Protein AF-A0A369S489-F1 (afdb_monomer)

Radius of gyration: 28.69 Å; Cα contacts (8 Å, |Δi|>4): 571; chains: 1; bounding box: 73×96×79 Å

Structure (mmCIF, N/CA/C/O backbone):
data_AF-A0A369S489-F1
#
_entry.id   AF-A0A369S489-F1
#
loop_
_atom_site.group_PDB
_atom_site.id
_atom_site.type_symbol
_atom_site.label_atom_id
_atom_site.label_alt_id
_atom_site.label_comp_id
_atom_site.label_asym_id
_atom_site.label_entity_id
_atom_site.label_seq_id
_atom_site.pdbx_PDB_ins_code
_atom_site.Cartn_x
_atom_site.Cartn_y
_atom_site.Cartn_z
_atom_site.occupancy
_atom_site.B_iso_or_equiv
_atom_site.auth_seq_id
_atom_site.auth_comp_id
_atom_site.auth_asym_id
_atom_site.auth_atom_id
_atom_site.pdbx_PDB_model_num
ATOM 1 N N . MET A 1 1 ? 42.059 73.794 15.194 1.00 45.44 1 MET A N 1
ATOM 2 C CA . MET A 1 1 ? 41.434 72.496 15.533 1.00 45.44 1 MET A CA 1
ATOM 3 C C . MET A 1 1 ? 39.936 72.707 15.718 1.00 45.44 1 MET A C 1
ATOM 5 O O . MET A 1 1 ? 39.516 73.113 16.791 1.00 45.44 1 MET A O 1
ATOM 9 N N . GLN A 1 2 ? 39.133 72.522 14.667 1.00 37.31 2 GLN A N 1
ATOM 10 C CA . GLN A 1 2 ? 37.669 72.539 14.769 1.00 37.31 2 GLN A CA 1
ATOM 11 C C . GLN A 1 2 ? 37.163 71.099 14.651 1.00 37.31 2 GLN A C 1
ATOM 13 O O . GLN A 1 2 ? 37.294 70.469 13.605 1.00 37.31 2 GLN A O 1
ATOM 18 N N . ASN A 1 3 ? 36.628 70.582 15.758 1.00 42.72 3 ASN A N 1
ATOM 19 C CA . ASN A 1 3 ? 35.986 69.274 15.855 1.00 42.72 3 ASN A CA 1
ATOM 20 C C . ASN A 1 3 ? 34.726 69.243 14.979 1.00 42.72 3 ASN A C 1
ATOM 22 O O . ASN A 1 3 ? 33.652 69.670 15.409 1.00 42.72 3 ASN A O 1
ATOM 26 N N . GLN A 1 4 ? 34.836 68.699 13.766 1.00 48.69 4 GLN A N 1
ATOM 27 C CA . GLN A 1 4 ? 33.671 68.245 13.014 1.00 48.69 4 GLN A CA 1
ATOM 28 C C . GLN A 1 4 ? 33.078 67.027 13.733 1.00 48.69 4 GLN A C 1
ATOM 30 O O . GLN A 1 4 ? 33.544 65.899 13.593 1.00 48.69 4 GLN A O 1
ATOM 35 N N . LYS A 1 5 ? 32.038 67.267 14.539 1.00 52.69 5 LYS A N 1
ATOM 36 C CA . LYS A 1 5 ? 31.155 66.214 15.046 1.00 52.69 5 LYS A CA 1
ATOM 37 C C . LYS A 1 5 ? 30.505 65.533 13.841 1.00 52.69 5 LYS A C 1
ATOM 39 O O . LYS A 1 5 ? 29.583 66.088 13.243 1.00 52.69 5 LYS A O 1
ATOM 44 N N . PHE A 1 6 ? 30.970 64.336 13.493 1.00 44.59 6 PHE A N 1
ATOM 45 C CA . PHE A 1 6 ? 30.238 63.447 12.599 1.00 44.59 6 PHE A CA 1
ATOM 46 C C . PHE A 1 6 ? 28.855 63.202 13.213 1.00 44.59 6 PHE A C 1
ATOM 48 O O . PHE A 1 6 ? 28.728 62.529 14.235 1.00 44.59 6 PHE A O 1
ATOM 55 N N . LYS A 1 7 ? 27.807 63.789 12.619 1.00 54.69 7 LYS A N 1
ATOM 56 C CA . LYS A 1 7 ? 26.423 63.410 12.918 1.00 54.69 7 LYS A CA 1
ATOM 57 C C . LYS A 1 7 ? 26.297 61.930 12.565 1.00 54.69 7 LYS A C 1
ATOM 59 O O . LYS A 1 7 ? 26.409 61.575 11.392 1.00 54.69 7 LYS A O 1
ATOM 64 N N . ALA A 1 8 ? 26.115 61.080 13.575 1.00 51.88 8 ALA A N 1
ATOM 65 C CA . ALA A 1 8 ? 25.824 59.670 13.371 1.00 51.88 8 ALA A CA 1
ATOM 66 C C . ALA A 1 8 ? 24.645 59.569 12.396 1.00 51.88 8 ALA A C 1
ATOM 68 O O . ALA A 1 8 ? 23.589 60.163 12.634 1.00 51.88 8 ALA A O 1
ATOM 69 N N . ARG A 1 9 ? 24.843 58.884 11.261 1.00 48.62 9 ARG A N 1
ATOM 70 C CA . ARG A 1 9 ? 23.732 58.577 10.355 1.00 48.62 9 ARG A CA 1
ATOM 71 C C . ARG A 1 9 ? 22.667 57.848 11.181 1.00 48.62 9 ARG A C 1
ATOM 73 O O . ARG A 1 9 ? 23.049 56.988 11.978 1.00 48.62 9 ARG A O 1
ATOM 80 N N . PRO A 1 10 ? 21.373 58.182 11.029 1.00 56.44 10 PRO A N 1
ATOM 81 C CA . PRO A 1 10 ? 20.323 57.453 11.720 1.00 56.44 10 PRO A CA 1
ATOM 82 C C . PRO A 1 10 ? 20.505 55.975 11.391 1.00 56.44 10 PRO A C 1
ATOM 84 O O . PRO A 1 10 ? 20.596 55.609 10.217 1.00 56.44 10 PRO A O 1
ATOM 87 N N . VAL A 1 11 ? 20.648 55.149 12.428 1.00 52.69 11 VAL A N 1
ATOM 88 C CA . VAL A 1 11 ? 20.660 53.697 12.276 1.00 52.69 11 VAL A CA 1
ATOM 89 C C . VAL A 1 11 ? 19.333 53.366 11.614 1.00 52.69 11 VAL A C 1
ATOM 91 O O . VAL A 1 11 ? 18.282 53.495 12.240 1.00 52.69 11 VAL A O 1
ATOM 94 N N . LEU A 1 12 ? 19.375 53.040 10.321 1.00 47.59 12 LEU A N 1
ATOM 95 C CA . LEU A 1 12 ? 18.223 52.518 9.606 1.00 47.59 12 LEU A CA 1
ATOM 96 C C . LEU A 1 12 ? 17.772 51.309 10.418 1.00 47.59 12 LEU A C 1
ATOM 98 O O . LEU A 1 12 ? 18.496 50.315 10.486 1.00 47.59 12 LEU A O 1
ATOM 102 N N . GLN A 1 13 ? 16.632 51.426 11.103 1.00 54.09 13 GLN A N 1
ATOM 103 C CA . GLN A 1 13 ? 16.000 50.281 11.737 1.00 54.09 13 GLN A CA 1
ATOM 104 C C . GLN A 1 13 ? 15.732 49.296 10.609 1.00 54.09 13 GLN A C 1
ATOM 106 O O . GLN A 1 13 ? 14.816 49.503 9.811 1.00 54.09 13 GLN A O 1
ATOM 111 N N . MET A 1 14 ? 16.581 48.273 10.487 1.00 45.75 14 MET A N 1
ATOM 112 C CA . MET A 1 14 ? 16.321 47.219 9.526 1.00 45.75 14 MET A CA 1
ATOM 113 C C . MET A 1 14 ? 14.950 46.648 9.880 1.00 45.75 14 MET A C 1
ATOM 115 O O . MET A 1 14 ? 14.716 46.334 11.055 1.00 45.75 14 MET A O 1
ATOM 119 N N . PRO A 1 15 ? 14.017 46.572 8.918 1.00 61.00 15 PRO A N 1
ATOM 120 C CA . PRO A 1 15 ? 12.740 45.945 9.182 1.00 61.00 15 PRO A CA 1
ATOM 121 C C . PRO A 1 15 ? 13.027 44.545 9.724 1.00 61.00 15 PRO A C 1
ATOM 123 O O . PRO A 1 15 ? 13.820 43.801 9.148 1.00 61.00 15 PRO A O 1
ATOM 126 N N . SER A 1 16 ? 12.426 44.220 10.875 1.00 72.62 16 SER A N 1
ATOM 127 C CA . SER A 1 16 ? 12.439 42.854 11.403 1.00 72.62 16 SER A CA 1
ATOM 128 C C . SER A 1 16 ? 12.106 41.901 10.258 1.00 72.62 16 SER A C 1
ATOM 130 O O . SER A 1 16 ? 11.211 42.217 9.474 1.00 72.62 16 SER A O 1
ATOM 132 N N . LEU A 1 17 ? 12.801 40.762 10.155 1.00 71.06 17 LEU A N 1
ATOM 133 C CA . LEU A 1 17 ? 12.593 39.770 9.088 1.00 71.06 17 LEU A CA 1
ATOM 134 C C . LEU A 1 17 ? 11.095 39.451 8.897 1.00 71.06 17 LEU A C 1
ATOM 136 O O . LEU A 1 17 ? 10.636 39.247 7.784 1.00 71.06 17 LEU A O 1
ATOM 140 N N . ILE A 1 18 ? 10.330 39.504 9.992 1.00 69.62 18 ILE A N 1
ATOM 141 C CA . ILE A 1 18 ? 8.882 39.264 10.080 1.00 69.62 18 ILE A CA 1
ATOM 142 C C . ILE A 1 18 ? 8.047 40.289 9.281 1.00 69.62 18 ILE A C 1
ATOM 144 O O . ILE A 1 18 ? 6.918 39.999 8.905 1.00 69.62 18 ILE A O 1
ATOM 148 N N . LYS A 1 19 ? 8.577 41.487 9.011 1.00 83.25 19 LYS A N 1
ATOM 149 C CA . LYS A 1 19 ? 7.904 42.546 8.237 1.00 83.25 19 LYS A CA 1
ATOM 150 C C . LYS A 1 19 ? 8.109 42.422 6.724 1.00 83.25 19 LYS A C 1
ATOM 152 O O . LYS A 1 19 ? 7.551 43.228 5.983 1.00 83.25 19 LYS A O 1
ATOM 157 N N . LEU A 1 20 ? 8.938 41.485 6.263 1.00 82.81 20 LEU A N 1
ATOM 158 C CA . LEU A 1 20 ? 9.109 41.253 4.832 1.00 82.81 20 LEU A CA 1
ATOM 159 C C . LEU A 1 20 ? 7.829 40.637 4.239 1.00 82.81 20 LEU A C 1
ATOM 161 O O . LEU A 1 20 ? 7.172 39.846 4.918 1.00 82.81 20 LEU A O 1
ATOM 165 N N . PRO A 1 21 ? 7.487 40.959 2.977 1.00 86.56 21 PRO A N 1
ATOM 166 C CA . PRO A 1 21 ? 6.433 40.264 2.248 1.00 86.56 21 PRO A CA 1
ATOM 167 C C . PRO A 1 21 ? 6.638 38.750 2.290 1.00 86.56 21 PRO A C 1
ATOM 169 O O . PRO A 1 21 ? 7.772 38.258 2.232 1.00 86.56 21 PRO A O 1
ATOM 172 N N . TYR A 1 22 ? 5.534 38.017 2.394 1.00 77.19 22 TYR A N 1
ATOM 173 C CA . TYR A 1 22 ? 5.537 36.568 2.566 1.00 77.19 22 TYR A CA 1
ATOM 174 C C . TYR A 1 22 ? 6.298 35.859 1.434 1.00 77.19 22 TYR A C 1
ATOM 176 O O . TYR A 1 22 ? 7.076 34.944 1.689 1.00 77.19 22 TYR A O 1
ATOM 184 N N . GLU A 1 23 ? 6.180 36.354 0.205 1.00 81.00 23 GLU A N 1
ATOM 185 C CA . GLU A 1 23 ? 6.841 35.835 -0.994 1.00 81.00 23 GLU A CA 1
ATOM 186 C C . GLU A 1 23 ? 8.370 35.981 -0.918 1.00 81.00 23 GLU A C 1
ATOM 188 O O . GLU A 1 23 ? 9.115 35.071 -1.283 1.00 81.00 23 GLU A O 1
ATOM 193 N N . LEU A 1 24 ? 8.859 37.111 -0.392 1.00 82.62 24 LEU A N 1
ATOM 194 C CA . LEU A 1 24 ? 10.293 37.352 -0.199 1.00 82.62 24 LEU A CA 1
ATOM 195 C C . LEU A 1 24 ? 10.859 36.472 0.911 1.00 82.62 24 LEU A C 1
ATOM 197 O O . LEU A 1 24 ? 11.952 35.924 0.771 1.00 82.62 24 LEU A O 1
ATOM 201 N N . LEU A 1 25 ? 10.110 36.307 2.002 1.00 79.88 25 LEU A N 1
ATOM 202 C CA . LEU A 1 25 ? 10.482 35.383 3.067 1.00 79.88 25 LEU A CA 1
ATOM 203 C C . LEU A 1 25 ? 10.572 33.950 2.553 1.00 79.88 25 LEU A C 1
ATOM 205 O O . LEU A 1 25 ? 11.551 33.267 2.841 1.00 79.88 25 LEU A O 1
ATOM 209 N N . GLN A 1 26 ? 9.605 33.507 1.753 1.00 72.44 26 GLN A N 1
ATOM 210 C CA . GLN A 1 26 ? 9.645 32.190 1.126 1.00 72.44 26 GLN A CA 1
ATOM 211 C C . GLN A 1 26 ? 10.863 32.016 0.220 1.00 72.44 26 GLN A C 1
ATOM 213 O O . GLN A 1 26 ? 11.535 30.988 0.306 1.00 72.44 26 GLN A O 1
ATOM 218 N N . LEU A 1 27 ? 11.186 33.018 -0.602 1.00 80.62 27 LEU A N 1
ATOM 219 C CA . LEU A 1 27 ? 12.367 32.979 -1.460 1.00 80.62 27 LEU A CA 1
ATOM 220 C C . LEU A 1 27 ? 13.645 32.826 -0.625 1.00 80.62 27 LEU A C 1
ATOM 222 O O . LEU A 1 27 ? 14.457 31.944 -0.898 1.00 80.62 27 LEU A O 1
ATOM 226 N N . ILE A 1 28 ? 13.792 33.619 0.440 1.00 82.81 28 ILE A N 1
ATOM 227 C CA . ILE A 1 28 ? 14.937 33.528 1.357 1.00 82.81 28 ILE A CA 1
ATOM 228 C C . ILE A 1 28 ? 15.005 32.138 2.002 1.00 82.81 28 ILE A C 1
ATOM 230 O O . ILE A 1 28 ? 16.064 31.512 1.991 1.00 82.81 28 ILE A O 1
ATOM 234 N N . LEU A 1 29 ? 13.886 31.635 2.534 1.00 80.38 29 LEU A N 1
ATOM 235 C CA . LEU A 1 29 ? 13.816 30.317 3.171 1.00 80.38 29 LEU A CA 1
ATOM 236 C C . LEU A 1 29 ? 14.149 29.184 2.196 1.00 80.38 29 LEU A C 1
ATOM 238 O O . LEU A 1 29 ? 14.813 28.231 2.595 1.00 80.38 29 LEU A O 1
ATOM 242 N N . SER A 1 30 ? 13.778 29.318 0.921 1.00 75.06 30 SER A N 1
ATOM 243 C CA . SER A 1 30 ? 14.087 28.332 -0.122 1.00 75.06 30 SER A CA 1
ATOM 244 C C . SER A 1 30 ? 15.581 28.227 -0.459 1.00 75.06 30 SER A C 1
ATOM 246 O O . SER A 1 30 ? 16.014 27.241 -1.041 1.00 75.06 30 SER A O 1
ATOM 248 N N . HIS A 1 31 ? 16.394 29.216 -0.078 1.00 80.69 31 HIS A N 1
ATOM 249 C CA . HIS A 1 31 ? 17.847 29.183 -0.273 1.00 80.69 31 HIS A CA 1
ATOM 250 C C . HIS A 1 31 ? 18.619 28.713 0.964 1.00 80.69 31 HIS A C 1
ATOM 252 O O . HIS A 1 31 ? 19.846 28.581 0.925 1.00 80.69 31 HIS A O 1
ATOM 258 N N . LEU A 1 32 ? 17.932 28.480 2.082 1.00 78.75 32 LEU A N 1
ATOM 259 C CA . LEU A 1 32 ? 18.571 28.098 3.329 1.00 78.75 32 LEU A CA 1
ATOM 260 C C . LEU A 1 32 ? 18.674 26.581 3.446 1.00 78.75 32 LEU A C 1
ATOM 262 O O . LEU A 1 32 ? 17.713 25.847 3.252 1.00 78.75 32 LEU A O 1
ATOM 266 N N . THR A 1 33 ? 19.856 26.110 3.844 1.00 74.44 33 THR A N 1
ATOM 267 C CA . THR A 1 33 ? 20.033 24.699 4.197 1.00 74.44 33 THR A CA 1
ATOM 268 C C . THR A 1 33 ? 19.139 24.322 5.376 1.00 74.44 33 THR A C 1
ATOM 270 O O . THR A 1 33 ? 18.843 25.152 6.241 1.00 74.44 33 THR A O 1
ATOM 273 N N . LEU A 1 34 ? 18.804 23.037 5.487 1.00 69.06 34 LEU A N 1
ATOM 274 C CA . LEU A 1 34 ? 18.021 22.508 6.602 1.00 69.06 34 LEU A CA 1
ATOM 275 C C . LEU A 1 34 ? 18.567 22.915 7.979 1.00 69.06 34 LEU A C 1
ATOM 277 O O . LEU A 1 34 ? 17.815 23.260 8.889 1.00 69.06 34 LEU A O 1
ATOM 281 N N . ARG A 1 35 ? 19.897 22.896 8.133 1.00 67.56 35 ARG A N 1
ATOM 282 C CA . ARG A 1 35 ? 20.565 23.296 9.376 1.00 67.56 35 ARG A CA 1
ATOM 283 C C . ARG A 1 35 ? 20.271 24.757 9.714 1.00 67.56 35 ARG A C 1
ATOM 285 O O . ARG A 1 35 ? 20.016 25.072 10.875 1.00 67.56 35 ARG A O 1
ATOM 292 N N . ASN A 1 36 ? 20.289 25.626 8.707 1.00 78.50 36 ASN A N 1
ATOM 293 C CA . ASN A 1 36 ? 20.022 27.049 8.878 1.00 78.50 36 ASN A CA 1
ATOM 294 C C . ASN A 1 36 ? 18.544 27.298 9.183 1.00 78.50 36 ASN A C 1
ATOM 296 O O . ASN A 1 36 ? 18.245 28.094 10.067 1.00 78.50 36 ASN A O 1
ATOM 300 N N . LEU A 1 37 ? 17.629 26.575 8.533 1.00 79.44 37 LEU A N 1
ATOM 301 C CA . LEU A 1 37 ? 16.198 26.633 8.840 1.00 79.44 37 LEU A CA 1
ATOM 302 C C . LEU A 1 37 ? 15.901 26.169 10.265 1.00 79.44 37 LEU A C 1
ATOM 304 O O . LEU A 1 37 ? 15.200 26.854 11.002 1.00 79.44 37 LEU A O 1
ATOM 308 N N . ALA A 1 38 ? 16.489 25.055 10.702 1.00 70.19 38 ALA A N 1
ATOM 309 C CA . ALA A 1 38 ? 16.335 24.583 12.073 1.00 70.19 38 ALA A CA 1
ATOM 310 C C . ALA A 1 38 ? 16.848 25.619 13.089 1.00 70.19 38 ALA A C 1
ATOM 312 O O . ALA A 1 38 ? 16.181 25.872 14.092 1.00 70.19 38 ALA A O 1
ATOM 313 N N . ALA A 1 39 ? 17.991 26.258 12.818 1.00 73.94 39 ALA A N 1
ATOM 314 C CA . ALA A 1 39 ? 18.512 27.337 13.655 1.00 73.94 39 ALA A CA 1
ATOM 315 C C . ALA A 1 39 ? 17.581 28.564 13.669 1.00 73.94 39 ALA A C 1
ATOM 317 O O . ALA A 1 39 ? 17.279 29.081 14.742 1.00 73.94 39 ALA A O 1
ATOM 318 N N . LEU A 1 40 ? 17.067 28.981 12.508 1.00 80.38 40 LEU A N 1
ATOM 319 C CA . LEU A 1 40 ? 16.123 30.096 12.370 1.00 80.38 40 LEU A CA 1
ATOM 320 C C . LEU A 1 40 ? 14.781 29.827 13.053 1.00 80.38 40 LEU A C 1
ATOM 322 O O . LEU A 1 40 ? 14.220 30.723 13.667 1.00 80.38 40 LEU A O 1
ATOM 326 N N . SER A 1 41 ? 14.284 28.591 13.029 1.00 79.81 41 SER A N 1
ATOM 327 C CA . SER A 1 41 ? 13.020 28.231 13.689 1.00 79.81 41 SER A CA 1
ATOM 328 C C . SER A 1 41 ? 13.056 28.392 15.211 1.00 79.81 41 SER A C 1
ATOM 330 O O . SER A 1 41 ? 12.010 28.379 15.852 1.00 79.81 41 SER A O 1
ATOM 332 N N . ARG A 1 42 ? 14.253 28.524 15.799 1.00 76.94 42 ARG A N 1
ATOM 333 C CA . ARG A 1 42 ? 14.455 28.708 17.241 1.00 76.94 42 ARG A CA 1
ATOM 334 C C . ARG A 1 42 ? 14.569 30.174 17.648 1.00 76.94 42 ARG A C 1
ATOM 336 O O . ARG A 1 42 ? 14.594 30.447 18.842 1.00 76.94 42 ARG A O 1
ATOM 343 N N . THR A 1 43 ? 14.675 31.107 16.700 1.00 80.75 43 THR A N 1
ATOM 344 C CA . THR A 1 43 ? 14.921 32.519 17.028 1.00 80.75 43 THR A CA 1
ATOM 345 C C . THR A 1 43 ? 13.647 33.255 17.434 1.00 80.75 43 THR A C 1
ATOM 347 O O . THR A 1 43 ? 13.693 34.048 18.370 1.00 80.75 43 THR A O 1
ATOM 350 N N . CYS A 1 44 ? 12.505 32.989 16.788 1.00 83.12 44 CYS A N 1
ATOM 351 C CA . CYS A 1 44 ? 11.204 33.525 17.201 1.00 83.12 44 CYS A CA 1
ATOM 352 C C . CYS A 1 44 ? 10.014 32.661 16.746 1.00 83.12 44 CYS A C 1
ATOM 354 O O . CYS A 1 44 ? 10.132 31.821 15.850 1.00 83.12 44 CYS A O 1
ATOM 356 N N . LYS A 1 45 ? 8.845 32.893 17.361 1.00 77.69 45 LYS A N 1
ATOM 357 C CA . LYS A 1 45 ? 7.606 32.130 17.134 1.00 77.69 45 LYS A CA 1
ATOM 358 C C . LYS A 1 45 ? 7.042 32.324 15.725 1.00 77.69 45 LYS A C 1
ATOM 360 O O . LYS A 1 45 ? 6.510 31.385 15.146 1.00 77.69 45 LYS A O 1
ATOM 365 N N . GLU A 1 46 ? 7.161 33.516 15.157 1.00 76.50 46 GLU A N 1
ATOM 366 C CA . GLU A 1 46 ? 6.675 33.824 13.812 1.00 76.50 46 GLU A CA 1
ATOM 367 C C . GLU A 1 46 ? 7.496 33.090 12.749 1.00 76.50 46 GLU A C 1
ATOM 369 O O . GLU A 1 46 ? 6.922 32.450 11.871 1.00 76.50 46 GLU A O 1
ATOM 374 N N . LEU A 1 47 ? 8.830 33.107 12.868 1.00 77.38 47 LEU A N 1
ATOM 375 C CA . LEU A 1 47 ? 9.712 32.326 11.997 1.00 77.38 47 LEU A CA 1
ATOM 376 C C . LEU A 1 47 ? 9.523 30.830 12.214 1.00 77.38 47 LEU A C 1
ATOM 378 O O . LEU A 1 47 ? 9.536 30.081 11.244 1.00 77.38 47 LEU A O 1
ATOM 382 N N . HIS A 1 48 ? 9.291 30.392 13.452 1.00 80.81 48 HIS A N 1
ATOM 383 C CA . HIS A 1 48 ? 8.907 29.015 13.729 1.00 80.81 48 HIS A CA 1
ATOM 384 C C . HIS A 1 48 ? 7.641 28.630 12.959 1.00 80.81 48 HIS A C 1
ATOM 386 O O . HIS A 1 48 ? 7.673 27.677 12.195 1.00 80.81 48 HIS A O 1
ATOM 392 N N . ASN A 1 49 ? 6.552 29.391 13.087 1.00 78.25 49 ASN A N 1
ATOM 393 C CA . ASN A 1 49 ? 5.293 29.105 12.395 1.00 78.25 49 ASN A CA 1
ATOM 394 C C . ASN A 1 49 ? 5.452 29.120 10.868 1.00 78.25 49 ASN A C 1
ATOM 396 O O . ASN A 1 49 ? 4.898 28.268 10.179 1.00 78.25 49 ASN A O 1
ATOM 400 N N . LEU A 1 50 ? 6.229 30.068 10.344 1.00 77.56 50 LEU A N 1
ATOM 401 C CA . LEU A 1 50 ? 6.523 30.185 8.919 1.00 77.56 50 LEU A CA 1
ATOM 402 C C . LEU A 1 50 ? 7.344 28.997 8.401 1.00 77.56 50 LEU A C 1
ATOM 404 O O . LEU A 1 50 ? 7.041 28.437 7.346 1.00 77.56 50 LEU A O 1
ATOM 408 N N . ILE A 1 51 ? 8.373 28.596 9.146 1.00 79.88 51 ILE A N 1
ATOM 409 C CA . ILE A 1 51 ? 9.196 27.433 8.816 1.00 79.88 51 ILE A CA 1
ATOM 410 C C . ILE A 1 51 ? 8.362 26.169 8.941 1.00 79.88 51 ILE A C 1
ATOM 412 O O . ILE A 1 51 ? 8.465 25.319 8.079 1.00 79.88 51 ILE A O 1
ATOM 416 N N . MET A 1 52 ? 7.496 26.055 9.943 1.00 76.62 52 MET A N 1
ATOM 417 C CA . MET A 1 52 ? 6.600 24.911 10.131 1.00 76.62 52 MET A CA 1
ATOM 418 C C . MET A 1 52 ? 5.393 24.926 9.179 1.00 76.62 52 MET A C 1
ATOM 420 O O . MET A 1 52 ? 4.566 24.016 9.240 1.00 76.62 52 MET A O 1
ATOM 424 N N . SER A 1 53 ? 5.284 25.920 8.289 1.00 82.56 53 SER A N 1
ATOM 425 C CA . SER A 1 53 ? 4.262 25.922 7.244 1.00 82.56 53 SER A CA 1
ATOM 426 C C . SER A 1 53 ? 4.577 24.874 6.179 1.00 82.56 53 SER A C 1
ATOM 428 O O . SER A 1 53 ? 5.722 24.712 5.750 1.00 82.56 53 SER A O 1
ATOM 430 N N . ASP A 1 54 ? 3.542 24.162 5.743 1.00 84.44 54 ASP A N 1
ATOM 431 C CA . ASP A 1 54 ? 3.683 23.020 4.840 1.00 84.44 54 ASP A CA 1
ATOM 432 C C . ASP A 1 54 ? 4.307 23.404 3.488 1.00 84.44 54 ASP A C 1
ATOM 434 O O . ASP A 1 54 ? 5.148 22.688 2.952 1.00 84.44 54 ASP A O 1
ATOM 438 N N . TYR A 1 55 ? 3.985 24.599 2.990 1.00 84.06 55 TYR A N 1
ATOM 439 C CA . TYR A 1 55 ? 4.503 25.121 1.726 1.00 84.06 55 TYR A CA 1
ATOM 440 C C . TYR A 1 55 ? 6.030 25.310 1.719 1.00 84.06 55 TYR A C 1
ATOM 442 O O . TYR A 1 55 ? 6.700 24.980 0.739 1.00 84.06 55 TYR A O 1
ATOM 450 N N . THR A 1 56 ? 6.617 25.809 2.815 1.00 82.19 56 THR A N 1
ATOM 451 C CA . THR A 1 56 ? 8.081 25.953 2.921 1.00 82.19 56 THR A CA 1
ATOM 452 C C . THR A 1 56 ? 8.760 24.591 2.777 1.00 82.19 56 THR A C 1
ATOM 454 O O . THR A 1 56 ? 9.735 24.448 2.037 1.00 82.19 56 THR A O 1
ATOM 457 N N . TRP A 1 57 ? 8.209 23.568 3.434 1.00 86.19 57 TRP A N 1
ATOM 458 C CA . TRP A 1 57 ? 8.718 22.202 3.350 1.00 86.19 57 TRP A CA 1
ATOM 459 C C . TRP A 1 57 ? 8.450 21.548 2.005 1.00 86.19 57 TRP A C 1
ATOM 461 O O . TRP A 1 57 ? 9.298 20.796 1.540 1.00 86.19 57 TRP A O 1
ATOM 471 N N . GLN A 1 58 ? 7.336 21.865 1.348 1.00 88.69 58 GLN A N 1
ATOM 472 C CA . GLN A 1 58 ? 7.066 21.419 -0.013 1.00 88.69 58 GLN A CA 1
ATOM 473 C C . GLN A 1 58 ? 8.174 21.854 -0.969 1.00 88.69 58 GLN A C 1
ATOM 475 O O . GLN A 1 58 ? 8.719 21.020 -1.691 1.00 88.69 58 GLN A O 1
ATOM 480 N N . ASN A 1 59 ? 8.573 23.126 -0.918 1.00 83.62 59 ASN A N 1
ATOM 481 C CA . ASN A 1 59 ? 9.662 23.633 -1.751 1.00 83.62 59 ASN A CA 1
ATOM 482 C C . ASN A 1 59 ? 10.991 22.942 -1.443 1.00 83.62 59 ASN A C 1
ATOM 484 O O . ASN A 1 59 ? 11.683 22.521 -2.367 1.00 83.62 59 ASN A O 1
ATOM 488 N N . LEU A 1 60 ? 11.325 22.760 -0.164 1.00 82.56 60 LEU A N 1
ATOM 489 C CA . LEU A 1 60 ? 12.551 22.061 0.236 1.00 82.56 60 LEU A CA 1
ATOM 490 C C . LEU A 1 60 ? 12.548 20.600 -0.208 1.00 82.56 60 LEU A C 1
ATOM 492 O O . LEU A 1 60 ? 13.533 20.126 -0.763 1.00 82.56 60 LEU A O 1
ATOM 496 N N . VAL A 1 61 ? 11.437 19.884 -0.024 1.00 86.06 61 VAL A N 1
ATOM 497 C CA . VAL A 1 61 ? 11.281 18.506 -0.502 1.00 86.06 61 VAL A CA 1
ATOM 498 C C . VAL A 1 61 ? 11.449 18.459 -2.018 1.00 86.06 61 VAL A C 1
ATOM 500 O O . VAL A 1 61 ? 12.224 17.639 -2.500 1.00 86.06 61 VAL A O 1
ATOM 503 N N . HIS A 1 62 ? 10.813 19.363 -2.765 1.00 85.81 62 HIS A N 1
ATOM 504 C CA . HIS A 1 62 ? 10.940 19.430 -4.222 1.00 85.81 62 HIS A CA 1
ATOM 505 C C . HIS A 1 62 ? 12.358 19.759 -4.699 1.00 85.81 62 HIS A C 1
ATOM 507 O O . HIS A 1 62 ? 12.771 19.256 -5.742 1.00 85.81 62 HIS A O 1
ATOM 513 N N . GLN A 1 63 ? 13.107 20.573 -3.954 1.00 81.50 63 GLN A N 1
ATOM 514 C CA . GLN A 1 63 ? 14.474 20.973 -4.297 1.00 81.50 63 GLN A CA 1
ATOM 515 C C . GLN A 1 63 ? 15.531 19.932 -3.903 1.00 81.50 63 GLN A C 1
ATOM 517 O O . GLN A 1 63 ? 16.480 19.693 -4.657 1.00 81.50 63 GLN A O 1
ATOM 522 N N . ASP A 1 64 ? 15.400 19.334 -2.718 1.00 78.00 64 ASP A N 1
ATOM 523 C CA . ASP A 1 64 ? 16.436 18.488 -2.119 1.00 78.00 64 ASP A CA 1
ATOM 524 C C . ASP A 1 64 ? 16.162 16.994 -2.256 1.00 78.00 64 ASP A C 1
ATOM 526 O O . ASP A 1 64 ? 17.102 16.210 -2.409 1.00 78.00 64 ASP A O 1
ATOM 530 N N . LEU A 1 65 ? 14.894 16.591 -2.210 1.00 80.94 65 LEU A N 1
ATOM 531 C CA . LEU A 1 65 ? 14.506 15.189 -2.150 1.00 80.94 65 LEU A CA 1
ATOM 532 C C . LEU A 1 65 ? 13.878 14.742 -3.466 1.00 80.94 65 LEU A C 1
ATOM 534 O O . LEU A 1 65 ? 14.488 13.969 -4.202 1.00 80.94 65 LEU A O 1
ATOM 538 N N . THR A 1 66 ? 12.672 15.207 -3.776 1.00 85.06 66 THR A N 1
ATOM 539 C CA . THR A 1 66 ? 11.871 14.705 -4.891 1.00 85.06 66 THR A CA 1
ATOM 540 C C . THR A 1 66 ? 10.745 15.645 -5.286 1.00 85.06 66 THR A C 1
ATOM 542 O O . THR A 1 66 ? 10.106 16.236 -4.423 1.00 85.06 66 THR A O 1
ATOM 545 N N . CYS A 1 67 ? 10.448 15.720 -6.584 1.00 85.00 67 CYS A N 1
ATOM 546 C CA . CYS A 1 67 ? 9.287 16.438 -7.115 1.00 85.00 67 CYS A CA 1
ATOM 547 C C . CYS A 1 67 ? 7.975 15.635 -7.006 1.00 85.00 67 CYS A C 1
ATOM 549 O O . CYS A 1 67 ? 6.920 16.134 -7.386 1.00 85.00 67 CYS A O 1
ATOM 551 N N . SER A 1 68 ? 8.017 14.387 -6.530 1.00 83.12 68 SER A N 1
ATOM 552 C CA . SER A 1 68 ? 6.834 13.525 -6.387 1.00 83.12 68 SER A CA 1
ATOM 553 C C . SER A 1 68 ? 6.892 12.738 -5.072 1.00 83.12 68 SER A C 1
ATOM 555 O O . SER A 1 68 ? 7.166 11.536 -5.077 1.00 83.12 68 SER A O 1
ATOM 557 N N . PRO A 1 69 ? 6.709 13.409 -3.920 1.00 87.06 69 PRO A N 1
ATOM 558 C CA . PRO A 1 69 ? 6.774 12.748 -2.624 1.00 87.06 69 PRO A CA 1
ATOM 559 C C . PRO A 1 69 ? 5.553 11.862 -2.378 1.00 87.06 69 PRO A C 1
ATOM 561 O O . PRO A 1 69 ? 4.418 12.262 -2.622 1.00 87.06 69 PRO A O 1
ATOM 564 N N . ASN A 1 70 ? 5.800 10.667 -1.840 1.00 85.12 70 ASN A N 1
ATOM 565 C CA . ASN A 1 70 ? 4.756 9.747 -1.399 1.00 85.12 70 ASN A CA 1
ATOM 566 C C . ASN A 1 70 ? 4.431 9.999 0.084 1.00 85.12 70 ASN A C 1
ATOM 568 O O . ASN A 1 70 ? 5.125 9.488 0.975 1.00 85.12 70 ASN A O 1
ATOM 572 N N . LEU A 1 71 ? 3.428 10.847 0.327 1.00 88.12 71 LEU A N 1
ATOM 573 C CA . LEU A 1 71 ? 2.954 11.211 1.664 1.00 88.12 71 LEU A CA 1
ATOM 574 C C . LEU A 1 71 ? 2.067 10.096 2.243 1.00 88.12 71 LEU A C 1
ATOM 576 O O . LEU A 1 71 ? 1.165 9.602 1.570 1.00 88.12 71 LEU A O 1
ATOM 580 N N . LEU A 1 72 ? 2.301 9.722 3.501 1.00 86.69 72 LEU A N 1
ATOM 581 C CA . LEU A 1 72 ? 1.403 8.844 4.259 1.00 86.69 72 LEU A CA 1
ATOM 582 C C . LEU A 1 72 ? 0.090 9.564 4.620 1.00 86.69 72 LEU A C 1
ATOM 584 O O . LEU A 1 72 ? -0.015 10.790 4.535 1.00 86.69 72 LEU A O 1
ATOM 588 N N . LEU A 1 73 ? -0.922 8.811 5.066 1.00 82.81 73 LEU A N 1
ATOM 589 C CA . LEU A 1 73 ? -2.203 9.391 5.471 1.00 82.81 73 LEU A CA 1
ATOM 590 C C . LEU A 1 73 ? -2.007 10.390 6.623 1.00 82.81 73 LEU A C 1
ATOM 592 O O . LEU A 1 73 ? -1.422 10.069 7.656 1.00 82.81 73 LEU A O 1
ATOM 596 N N . GLY A 1 74 ? -2.492 11.618 6.426 1.00 84.19 74 GLY A N 1
ATOM 597 C CA . GLY A 1 74 ? -2.329 12.714 7.382 1.00 84.19 74 GLY A CA 1
ATOM 598 C C . GLY A 1 74 ? -0.919 13.310 7.437 1.00 84.19 74 GLY A C 1
ATOM 599 O O . GLY A 1 74 ? -0.703 14.250 8.197 1.00 84.19 74 GLY A O 1
ATOM 600 N N . GLU A 1 75 ? 0.035 12.818 6.649 1.00 89.00 75 GLU A N 1
ATOM 601 C CA . GLU A 1 75 ? 1.388 13.366 6.577 1.00 89.00 75 GLU A CA 1
ATOM 602 C C . GLU A 1 75 ? 1.411 14.692 5.803 1.00 89.00 75 GLU A C 1
ATOM 604 O O . GLU A 1 75 ? 0.640 14.913 4.871 1.00 89.00 75 GLU A O 1
ATOM 609 N N . ASN A 1 76 ? 2.302 15.591 6.213 1.00 89.44 76 ASN A N 1
ATOM 610 C CA . ASN A 1 76 ? 2.591 16.846 5.525 1.00 89.44 76 ASN A CA 1
ATOM 611 C C . ASN A 1 76 ? 4.068 16.846 5.073 1.00 89.44 76 ASN A C 1
ATOM 613 O O . ASN A 1 76 ? 4.831 15.945 5.435 1.00 89.44 76 ASN A O 1
ATOM 617 N N . TYR A 1 77 ? 4.512 17.831 4.298 1.00 88.81 77 TYR A N 1
ATOM 618 C CA . TYR A 1 77 ? 5.868 17.846 3.743 1.00 88.81 77 TYR A CA 1
ATOM 619 C C . TYR A 1 77 ? 6.963 17.932 4.815 1.00 88.81 77 TYR A C 1
ATOM 621 O O . TYR A 1 77 ? 8.044 17.371 4.628 1.00 88.81 77 TYR A O 1
ATOM 629 N N . TYR A 1 78 ? 6.688 18.564 5.961 1.00 87.12 78 TYR A N 1
ATOM 630 C CA . TYR A 1 78 ? 7.607 18.562 7.103 1.00 87.12 78 TYR A CA 1
ATOM 631 C C . TYR A 1 78 ? 7.813 17.150 7.659 1.00 87.12 78 TYR A C 1
ATOM 633 O O . TYR A 1 78 ? 8.950 16.704 7.840 1.00 87.12 78 TYR A O 1
ATOM 641 N N . PHE A 1 79 ? 6.717 16.435 7.921 1.00 85.44 79 PHE A N 1
ATOM 642 C CA . PHE A 1 79 ? 6.759 15.075 8.446 1.00 85.44 79 PHE A CA 1
ATOM 643 C C . PHE A 1 79 ? 7.358 14.097 7.438 1.00 85.44 79 PHE A C 1
ATOM 645 O O . PHE A 1 79 ? 8.208 13.301 7.832 1.00 85.44 79 PHE A O 1
ATOM 652 N N . PHE A 1 80 ? 7.043 14.242 6.148 1.00 87.81 80 PHE A N 1
ATOM 653 C CA . PHE A 1 80 ? 7.682 13.479 5.074 1.00 87.81 80 PHE A CA 1
ATOM 654 C C . PHE A 1 80 ? 9.195 13.674 5.074 1.00 87.81 80 PHE A C 1
ATOM 656 O O . PHE A 1 80 ? 9.960 12.707 5.100 1.00 87.81 80 PHE A O 1
ATOM 663 N N . TYR A 1 81 ? 9.642 14.930 5.106 1.00 85.25 81 TYR A N 1
ATOM 664 C CA . TYR A 1 81 ? 11.059 15.256 5.148 1.00 85.25 81 TYR A CA 1
ATOM 665 C C . TYR A 1 81 ? 11.721 14.638 6.388 1.00 85.25 81 TYR A C 1
ATOM 667 O O . TYR A 1 81 ? 12.749 13.963 6.294 1.00 85.25 81 TYR A O 1
ATOM 675 N N . LYS A 1 82 ? 11.106 14.805 7.564 1.00 83.00 82 LYS A N 1
ATOM 676 C CA . LYS A 1 82 ? 11.592 14.237 8.826 1.00 83.00 82 LYS A CA 1
ATOM 677 C C . LYS A 1 82 ? 11.660 12.709 8.771 1.00 83.00 82 LYS A C 1
ATOM 679 O O . LYS A 1 82 ? 12.658 12.144 9.216 1.00 83.00 82 LYS A O 1
ATOM 684 N N . ARG A 1 83 ? 10.665 12.044 8.181 1.00 85.56 83 ARG A N 1
ATOM 685 C CA . ARG A 1 83 ? 10.610 10.588 7.996 1.00 85.56 83 ARG A CA 1
ATOM 686 C C . ARG A 1 83 ? 11.730 10.092 7.096 1.00 85.56 83 ARG A C 1
ATOM 688 O O . ARG A 1 83 ? 12.392 9.119 7.451 1.00 85.56 83 ARG A O 1
ATOM 695 N N . MET A 1 84 ? 11.998 10.785 5.992 1.00 82.50 84 MET A N 1
ATOM 696 C CA . MET A 1 84 ? 13.118 10.466 5.099 1.00 82.50 84 MET A CA 1
ATOM 697 C C . MET A 1 84 ? 14.483 10.661 5.774 1.00 82.50 84 MET A C 1
ATOM 699 O O . MET A 1 84 ? 15.405 9.887 5.528 1.00 82.50 84 MET A O 1
ATOM 703 N N . HIS A 1 85 ? 14.616 11.663 6.647 1.00 73.38 85 HIS A N 1
ATOM 704 C CA . HIS A 1 85 ? 15.881 12.003 7.308 1.00 73.38 85 HIS A CA 1
ATOM 705 C C . HIS A 1 85 ? 16.182 11.223 8.589 1.00 73.38 85 HIS A C 1
ATOM 707 O O . HIS A 1 85 ? 17.338 10.914 8.855 1.00 73.38 85 HIS A O 1
ATOM 713 N N . ILE A 1 86 ? 15.178 10.957 9.421 1.00 73.69 86 ILE A N 1
ATOM 714 C CA . ILE A 1 86 ? 15.341 10.319 10.739 1.00 73.69 86 ILE A CA 1
ATOM 715 C C . ILE A 1 86 ? 14.977 8.832 10.667 1.00 73.69 86 ILE A C 1
ATOM 717 O O . ILE A 1 86 ? 15.563 8.010 11.370 1.00 73.69 86 ILE A O 1
ATOM 721 N N . GLY A 1 87 ? 14.135 8.451 9.704 1.00 75.75 87 GLY A N 1
ATOM 722 C CA . GLY A 1 87 ? 13.699 7.078 9.483 1.00 75.75 87 GLY A CA 1
ATOM 723 C C . GLY A 1 87 ? 12.438 6.754 10.276 1.00 75.75 87 GLY A C 1
ATOM 724 O O . GLY A 1 87 ? 12.141 7.374 11.297 1.00 75.75 87 GLY A O 1
ATOM 725 N N . HIS A 1 88 ? 11.699 5.749 9.803 1.00 77.62 88 HIS A N 1
ATOM 726 C CA . HIS A 1 88 ? 10.382 5.402 10.339 1.00 77.62 88 HIS A CA 1
ATOM 727 C C . HIS A 1 88 ? 10.434 5.032 11.833 1.00 77.62 88 HIS A C 1
ATOM 729 O O . HIS A 1 88 ? 9.689 5.583 12.637 1.00 77.62 88 HIS A O 1
ATOM 735 N N . VAL A 1 89 ? 11.360 4.146 12.212 1.00 75.44 89 VAL A N 1
ATOM 736 C CA . VAL A 1 89 ? 11.481 3.622 13.585 1.00 75.44 89 VAL A CA 1
ATOM 737 C C . VAL A 1 89 ? 11.856 4.713 14.587 1.00 75.44 89 VAL A C 1
ATOM 739 O O . VAL A 1 89 ? 11.255 4.811 15.652 1.00 75.44 89 VAL A O 1
ATOM 742 N N . GLU A 1 90 ? 12.832 5.552 14.250 1.00 79.00 90 GLU A N 1
ATOM 743 C CA . GLU A 1 90 ? 13.288 6.623 15.141 1.00 79.00 90 GLU A CA 1
ATOM 744 C C . GLU A 1 90 ? 12.249 7.739 15.277 1.00 79.00 90 GLU A C 1
ATOM 746 O O . GLU A 1 90 ? 12.077 8.302 16.360 1.00 79.00 90 GLU A O 1
ATOM 751 N N . MET A 1 91 ? 11.477 8.012 14.220 1.00 81.88 91 MET A N 1
ATOM 752 C CA . MET A 1 91 ? 10.307 8.874 14.353 1.00 81.88 91 MET A CA 1
ATOM 753 C C . MET A 1 91 ? 9.291 8.292 15.336 1.00 81.88 91 MET A C 1
ATOM 755 O O . MET A 1 91 ? 8.893 9.000 16.255 1.00 81.88 91 MET A O 1
ATOM 759 N N . VAL A 1 92 ? 8.908 7.021 15.190 1.00 82.25 92 VAL A N 1
ATOM 760 C CA . VAL A 1 92 ? 7.951 6.370 16.102 1.00 82.25 92 VAL A CA 1
ATOM 761 C C . VAL A 1 92 ? 8.446 6.429 17.554 1.00 82.25 92 VAL A C 1
ATOM 763 O O . VAL A 1 92 ? 7.696 6.841 18.437 1.00 82.25 92 VAL A O 1
ATOM 766 N N . LYS A 1 93 ? 9.728 6.133 17.803 1.00 82.75 93 LYS A N 1
ATOM 767 C CA . LYS A 1 93 ? 10.347 6.237 19.138 1.00 82.75 93 LYS A CA 1
ATOM 768 C C . LYS A 1 93 ? 10.302 7.638 19.728 1.00 82.75 93 LYS A C 1
ATOM 770 O O . LYS A 1 93 ? 10.030 7.786 20.913 1.00 82.75 93 LYS A O 1
ATOM 775 N N . THR A 1 94 ? 10.536 8.662 18.907 1.00 83.31 94 THR A N 1
ATOM 776 C CA . THR A 1 94 ? 10.492 10.062 19.360 1.00 83.31 94 THR A CA 1
ATOM 777 C C . THR A 1 94 ? 9.140 10.392 20.006 1.00 83.31 94 THR A C 1
ATOM 779 O O . THR A 1 94 ? 9.085 11.167 20.960 1.00 83.31 94 THR A O 1
ATOM 782 N N . TYR A 1 95 ? 8.057 9.785 19.510 1.00 83.06 95 TYR A N 1
ATOM 783 C CA . TYR A 1 95 ? 6.693 10.074 19.950 1.00 83.06 95 TYR A CA 1
ATOM 784 C C . TYR A 1 95 ? 6.117 9.078 20.961 1.00 83.06 95 TYR A C 1
ATOM 786 O O . TYR A 1 95 ? 5.265 9.469 21.749 1.00 83.06 95 TYR A O 1
ATOM 794 N N . LEU A 1 96 ? 6.558 7.817 20.964 1.00 82.69 96 LEU A N 1
ATOM 795 C CA . LEU A 1 96 ? 6.096 6.803 21.926 1.00 82.69 96 LEU A CA 1
ATOM 796 C C . LEU A 1 96 ? 7.031 6.626 23.133 1.00 82.69 96 LEU A C 1
ATOM 798 O O . LEU A 1 96 ? 6.615 6.063 24.142 1.00 82.69 96 LEU A O 1
ATOM 802 N N . GLY A 1 97 ? 8.281 7.089 23.041 1.00 83.25 97 GLY A N 1
ATOM 803 C CA . GLY A 1 97 ? 9.334 6.839 24.025 1.00 83.25 97 GLY A CA 1
ATOM 804 C C . GLY A 1 97 ? 10.015 5.476 23.840 1.00 83.25 97 GLY A C 1
ATOM 805 O O . GLY A 1 97 ? 9.420 4.519 23.340 1.00 83.25 97 GLY A O 1
ATOM 806 N N . ASP A 1 98 ? 11.283 5.376 24.247 1.00 78.44 98 ASP A N 1
ATOM 807 C CA . ASP A 1 98 ? 12.095 4.160 24.062 1.00 78.44 98 ASP A CA 1
ATOM 808 C C . ASP A 1 98 ? 11.651 2.982 24.946 1.00 78.44 98 ASP A C 1
ATOM 810 O O . ASP A 1 98 ? 11.770 1.819 24.546 1.00 78.44 98 ASP A O 1
ATOM 814 N N . ASP A 1 99 ? 11.102 3.262 26.131 1.00 76.62 99 ASP A N 1
ATOM 815 C CA . ASP A 1 99 ? 10.695 2.232 27.094 1.00 76.62 99 ASP A CA 1
ATOM 816 C C . ASP A 1 99 ? 9.331 1.606 26.809 1.00 76.62 99 ASP A C 1
ATOM 818 O O . ASP A 1 99 ? 8.985 0.573 27.396 1.00 76.62 99 ASP A O 1
ATOM 822 N N . ASN A 1 100 ? 8.584 2.185 25.870 1.00 80.00 100 ASN A N 1
ATOM 823 C CA . ASN A 1 100 ? 7.245 1.750 25.526 1.00 80.00 100 ASN A CA 1
ATOM 824 C C . ASN A 1 100 ? 7.255 0.300 25.004 1.00 80.00 100 ASN A C 1
ATOM 826 O O . ASN A 1 100 ? 8.007 -0.064 24.092 1.00 80.00 100 ASN A O 1
ATOM 830 N N . GLN A 1 101 ? 6.407 -0.553 25.586 1.00 76.81 101 GLN A N 1
ATOM 831 C CA . GLN A 1 101 ? 6.298 -1.971 25.227 1.00 76.81 101 GLN A CA 1
ATOM 832 C C . GLN A 1 101 ? 5.967 -2.169 23.736 1.00 76.81 101 GLN A C 1
ATOM 834 O O . GLN A 1 101 ? 6.417 -3.142 23.120 1.00 76.81 101 GLN A O 1
ATOM 839 N N . TYR A 1 102 ? 5.256 -1.219 23.125 1.00 70.38 102 TYR A N 1
ATOM 840 C CA . TYR A 1 102 ? 4.955 -1.232 21.697 1.00 70.38 102 TYR A CA 1
ATOM 841 C C . TYR A 1 102 ? 6.190 -0.941 20.845 1.00 70.38 102 TYR A C 1
ATOM 843 O O . TYR A 1 102 ? 6.438 -1.668 19.888 1.00 70.38 102 TYR A O 1
ATOM 851 N N . CYS A 1 103 ? 7.043 0.012 21.235 1.00 71.06 103 CYS A N 1
ATOM 852 C CA . CYS A 1 103 ? 8.334 0.233 20.571 1.00 71.06 103 CYS A CA 1
ATOM 853 C C . CYS A 1 103 ? 9.207 -1.031 20.596 1.00 71.06 103 CYS A C 1
ATOM 855 O O . CYS A 1 103 ? 9.857 -1.358 19.602 1.00 71.06 103 CYS A O 1
ATOM 857 N N . LYS A 1 104 ? 9.189 -1.785 21.704 1.00 76.06 104 LYS A N 1
ATOM 858 C CA . LYS A 1 104 ? 9.902 -3.071 21.827 1.00 76.06 104 LYS A CA 1
ATOM 859 C C . LYS A 1 104 ? 9.315 -4.148 20.903 1.00 76.06 104 LYS A C 1
ATOM 861 O O . LYS A 1 104 ? 10.077 -4.889 20.284 1.00 76.06 104 LYS A O 1
ATOM 866 N N . SER A 1 105 ? 7.990 -4.192 20.760 1.00 69.25 105 SER A N 1
ATOM 867 C CA . SER A 1 105 ? 7.276 -5.138 19.884 1.00 69.25 105 SER A CA 1
ATOM 868 C C . SER A 1 105 ? 7.467 -4.821 18.397 1.00 69.25 105 SER A C 1
ATOM 870 O O . SER A 1 105 ? 7.775 -5.706 17.605 1.00 69.25 105 SER A O 1
ATOM 872 N N . ILE A 1 106 ? 7.397 -3.543 18.020 1.00 64.75 106 ILE A N 1
ATOM 873 C CA . ILE A 1 106 ? 7.737 -3.075 16.672 1.00 64.75 106 ILE A CA 1
ATOM 874 C C . ILE A 1 106 ? 9.198 -3.414 16.361 1.00 64.75 106 ILE A C 1
ATOM 876 O O . ILE A 1 106 ? 9.504 -3.901 15.278 1.00 64.75 106 ILE A O 1
ATOM 880 N N . ARG A 1 107 ? 10.118 -3.217 17.315 1.00 66.94 107 ARG A N 1
ATOM 881 C CA . ARG A 1 107 ? 11.534 -3.560 17.136 1.00 66.94 107 ARG A CA 1
ATOM 882 C C . ARG A 1 107 ? 11.733 -5.054 16.892 1.00 66.94 107 ARG A C 1
ATOM 884 O O . ARG A 1 107 ? 12.512 -5.389 16.009 1.00 66.94 107 ARG A O 1
ATOM 891 N N . SER A 1 108 ? 11.041 -5.931 17.623 1.00 67.94 108 SER A N 1
ATOM 892 C CA . SER A 1 108 ? 11.168 -7.384 17.436 1.00 67.94 108 SER A CA 1
ATOM 893 C C . SER A 1 108 ? 10.613 -7.855 16.085 1.00 67.94 108 SER A C 1
ATOM 895 O O . SER A 1 108 ? 11.215 -8.721 15.445 1.00 67.94 108 SER A O 1
ATOM 897 N N . LEU A 1 109 ? 9.529 -7.235 15.602 1.00 59.09 109 LEU A N 1
ATOM 898 C CA . LEU A 1 109 ? 9.033 -7.425 14.236 1.00 59.09 109 LEU A CA 1
ATOM 899 C C . LEU A 1 109 ? 10.053 -6.932 13.199 1.00 59.09 109 LEU A C 1
ATOM 901 O O . LEU A 1 109 ? 10.384 -7.660 12.269 1.00 59.09 109 LEU A O 1
ATOM 905 N N . CYS A 1 110 ? 10.627 -5.746 13.405 1.00 54.56 110 CYS A N 1
ATOM 906 C CA . CYS A 1 110 ? 11.630 -5.164 12.514 1.00 54.56 110 CYS A CA 1
ATOM 907 C C . CYS A 1 110 ? 12.944 -5.954 12.489 1.00 54.56 110 CYS A C 1
ATOM 909 O O . CYS A 1 110 ? 13.575 -6.013 11.445 1.00 54.56 110 CYS A O 1
ATOM 911 N N . THR A 1 111 ? 13.370 -6.581 13.592 1.00 55.47 111 THR A N 1
ATOM 912 C CA . THR A 1 111 ? 14.584 -7.421 13.605 1.00 55.47 111 THR A CA 1
ATOM 913 C C . THR A 1 111 ? 14.439 -8.702 12.787 1.00 55.47 111 THR A C 1
ATOM 915 O O . THR A 1 111 ? 15.449 -9.295 12.419 1.00 55.47 111 THR A O 1
ATOM 918 N N . LYS A 1 112 ? 13.203 -9.130 12.489 1.00 54.56 112 LYS A N 1
ATOM 919 C CA . LYS A 1 112 ? 12.936 -10.205 11.522 1.00 54.56 112 LYS A CA 1
ATOM 920 C C . LYS A 1 112 ? 12.988 -9.702 10.072 1.00 54.56 112 LYS A C 1
ATOM 922 O O . LYS A 1 112 ? 13.211 -10.503 9.168 1.00 54.56 112 LYS A O 1
ATOM 927 N N . CYS A 1 113 ? 12.810 -8.399 9.852 1.00 45.91 113 CYS A N 1
ATOM 928 C CA . CYS A 1 113 ? 12.996 -7.746 8.559 1.00 45.91 113 CYS A CA 1
ATOM 929 C C . CYS A 1 113 ? 14.470 -7.362 8.347 1.00 45.91 113 CYS A C 1
ATOM 931 O O . CYS A 1 113 ? 15.251 -7.213 9.287 1.00 45.91 113 CYS A O 1
ATOM 933 N N . ASN A 1 114 ? 14.883 -7.250 7.085 1.00 49.88 114 ASN A N 1
ATOM 934 C CA . ASN A 1 114 ? 16.285 -7.063 6.725 1.00 49.88 114 ASN A CA 1
ATOM 935 C C . ASN A 1 114 ? 16.810 -5.715 7.288 1.00 49.88 114 ASN A C 1
ATOM 937 O O . ASN A 1 114 ? 16.221 -4.678 6.970 1.00 49.88 114 ASN A O 1
ATOM 941 N N . PRO A 1 115 ? 17.911 -5.672 8.072 1.00 46.69 115 PRO A N 1
ATOM 942 C CA . PRO A 1 115 ? 18.465 -4.439 8.661 1.00 46.69 115 PRO A CA 1
ATOM 943 C C . PRO A 1 115 ? 18.827 -3.338 7.644 1.00 46.69 115 PRO A C 1
ATOM 945 O O . PRO A 1 115 ? 19.136 -2.208 8.013 1.00 46.69 115 PRO A O 1
ATOM 948 N N . ASP A 1 116 ? 18.740 -3.603 6.344 1.00 50.22 116 ASP A N 1
ATOM 949 C CA . ASP A 1 116 ? 18.852 -2.582 5.307 1.00 50.22 116 ASP A CA 1
ATOM 950 C C . ASP A 1 116 ? 17.659 -1.619 5.175 1.00 50.22 116 ASP A C 1
ATOM 952 O O . ASP A 1 116 ? 17.773 -0.634 4.435 1.00 50.22 116 ASP A O 1
ATOM 956 N N . GLU A 1 117 ? 16.557 -1.847 5.897 1.00 50.03 117 GLU A N 1
ATOM 957 C CA . GLU A 1 117 ? 15.362 -0.983 5.924 1.00 50.03 117 GLU A CA 1
ATOM 958 C C . GLU A 1 117 ? 15.487 0.262 6.830 1.00 50.03 117 GLU A C 1
ATOM 960 O O . GLU A 1 117 ? 14.616 1.134 6.811 1.00 50.03 117 GLU A O 1
ATOM 965 N N . PHE A 1 118 ? 16.586 0.423 7.579 1.00 53.81 118 PHE A N 1
ATOM 966 C CA . PHE A 1 118 ? 16.815 1.614 8.411 1.00 53.81 118 PHE A CA 1
ATOM 967 C C . PHE A 1 118 ? 17.217 2.831 7.556 1.00 53.81 118 PHE A C 1
ATOM 969 O O . PHE A 1 118 ? 18.391 3.056 7.253 1.00 53.81 118 PHE A O 1
ATOM 976 N N . SER A 1 119 ? 16.219 3.616 7.140 1.00 53.25 119 SER A N 1
ATOM 977 C CA . SER A 1 119 ? 16.352 4.644 6.102 1.00 53.25 119 SER A CA 1
ATOM 978 C C . SER A 1 119 ? 16.954 5.986 6.542 1.00 53.25 119 SER A C 1
ATOM 980 O O . SER A 1 119 ? 17.689 6.605 5.777 1.00 53.25 119 SER A O 1
ATOM 982 N N . GLY A 1 120 ? 16.707 6.438 7.771 1.00 51.97 120 GLY A N 1
ATOM 983 C CA . GLY A 1 120 ? 17.018 7.820 8.162 1.00 51.97 120 GLY A CA 1
ATOM 984 C C . GLY A 1 120 ? 18.496 8.152 8.328 1.00 51.97 120 GLY A C 1
ATOM 985 O O . GLY A 1 120 ? 19.050 9.000 7.628 1.00 51.97 120 GLY A O 1
ATOM 986 N N . TRP A 1 121 ? 19.181 7.434 9.224 1.00 49.56 121 TRP A N 1
ATOM 987 C CA . TRP A 1 121 ? 20.610 7.649 9.494 1.00 49.56 121 TRP A CA 1
ATOM 988 C C . TRP A 1 121 ? 21.476 7.513 8.238 1.00 49.56 121 TRP A C 1
ATOM 990 O O . TRP A 1 121 ? 22.505 8.181 8.113 1.00 49.56 121 TRP A O 1
ATOM 1000 N N . LYS A 1 122 ? 21.026 6.700 7.275 1.00 56.66 122 LYS A N 1
ATOM 1001 C CA . LYS A 1 122 ? 21.678 6.520 5.983 1.00 56.66 122 LYS A CA 1
ATOM 1002 C C . LYS A 1 122 ? 21.728 7.831 5.194 1.00 56.66 122 LYS A C 1
ATOM 1004 O O . LYS A 1 122 ? 22.820 8.191 4.772 1.00 56.66 122 LYS A O 1
ATOM 1009 N N . LEU A 1 123 ? 20.648 8.611 5.086 1.00 56.44 123 LEU A N 1
ATOM 1010 C CA . LEU A 1 123 ? 20.638 9.850 4.289 1.00 56.44 123 LEU A CA 1
ATOM 1011 C C . LEU A 1 123 ? 21.539 10.957 4.871 1.00 56.44 123 LEU A C 1
ATOM 1013 O O . LEU A 1 123 ? 22.280 11.602 4.125 1.00 56.44 123 LEU A O 1
ATOM 1017 N N . ILE A 1 124 ? 21.570 11.121 6.198 1.00 53.28 124 ILE A N 1
ATOM 1018 C CA . ILE A 1 124 ? 22.522 12.023 6.877 1.00 53.28 124 ILE A CA 1
ATOM 1019 C C . ILE A 1 124 ? 23.959 11.521 6.685 1.00 53.28 124 ILE A C 1
ATOM 1021 O O . ILE A 1 124 ? 24.849 12.298 6.330 1.00 53.28 124 ILE A O 1
ATOM 1025 N N . SER A 1 125 ? 24.189 10.214 6.850 1.00 56.00 125 SER A N 1
ATOM 1026 C CA . SER A 1 125 ? 25.513 9.627 6.652 1.00 56.00 125 SER A CA 1
ATOM 1027 C C . SER A 1 125 ? 25.986 9.726 5.201 1.00 56.00 125 SER A C 1
ATOM 1029 O O . SER A 1 125 ? 27.162 9.989 4.989 1.00 56.00 125 SER A O 1
ATOM 1031 N N . TYR A 1 126 ? 25.104 9.589 4.206 1.00 60.06 126 TYR A N 1
ATOM 1032 C CA . TYR A 1 126 ? 25.436 9.734 2.790 1.00 60.06 126 TYR A CA 1
ATOM 1033 C C . TYR A 1 126 ? 25.720 11.191 2.457 1.00 60.06 126 TYR A C 1
ATOM 1035 O O . TYR A 1 126 ? 26.744 11.465 1.848 1.00 60.06 126 TYR A O 1
ATOM 1043 N N . SER A 1 127 ? 24.906 12.133 2.937 1.00 58.34 127 SER A N 1
ATOM 1044 C CA . SER A 1 127 ? 25.153 13.571 2.756 1.00 58.34 127 SER A CA 1
ATOM 1045 C C . SER A 1 127 ? 26.527 13.989 3.301 1.00 58.34 127 SER A C 1
ATOM 1047 O O . SER A 1 127 ? 27.229 14.784 2.682 1.00 58.34 127 SER A O 1
ATOM 1049 N N . TYR A 1 128 ? 26.943 13.404 4.430 1.00 51.44 128 TYR A N 1
ATOM 1050 C CA . TYR A 1 128 ? 28.257 13.634 5.034 1.00 51.44 128 TYR A CA 1
ATOM 1051 C C . TYR A 1 128 ? 29.391 12.858 4.329 1.00 51.44 128 TYR A C 1
ATOM 1053 O O . TYR A 1 128 ? 30.478 13.391 4.115 1.00 51.44 128 TYR A O 1
ATOM 1061 N N . LYS A 1 129 ? 29.149 11.604 3.916 1.00 53.22 129 LYS A N 1
ATOM 1062 C CA . LYS A 1 129 ? 30.137 10.703 3.284 1.00 53.22 129 LYS A CA 1
ATOM 1063 C C . LYS A 1 129 ? 30.275 10.865 1.768 1.00 53.22 129 LYS A C 1
ATOM 1065 O O . LYS A 1 129 ? 31.250 10.352 1.221 1.00 53.22 129 LYS A O 1
ATOM 1070 N N . MET A 1 130 ? 29.379 11.585 1.086 1.00 54.09 130 MET A N 1
ATOM 1071 C CA . MET A 1 130 ? 29.485 11.897 -0.352 1.00 54.09 130 MET A CA 1
ATOM 1072 C C . MET A 1 130 ? 30.795 12.620 -0.705 1.00 54.09 130 MET A C 1
ATOM 1074 O O . MET A 1 130 ? 31.218 12.596 -1.859 1.00 54.09 130 MET A O 1
ATOM 1078 N N . TYR A 1 131 ? 31.467 13.199 0.290 1.00 52.62 131 TYR A N 1
ATOM 1079 C CA . TYR A 1 131 ? 32.781 13.815 0.147 1.00 52.62 131 TYR A CA 1
ATOM 1080 C C . TYR A 1 131 ? 33.963 12.841 0.261 1.00 52.62 131 TYR A C 1
ATOM 1082 O O . TYR A 1 131 ? 35.077 13.237 -0.065 1.00 52.62 131 TYR A O 1
ATOM 1090 N N . LEU A 1 132 ? 33.768 11.596 0.719 1.00 46.69 132 LEU A N 1
ATOM 1091 C CA . LEU A 1 132 ? 34.884 10.782 1.211 1.00 46.69 132 LEU A CA 1
ATOM 1092 C C . LEU A 1 132 ? 35.121 9.440 0.493 1.00 46.69 132 LEU A C 1
ATOM 1094 O O . LEU A 1 132 ? 36.293 9.091 0.379 1.00 46.69 132 LEU A O 1
ATOM 1098 N N . ARG A 1 133 ? 34.123 8.678 -0.011 1.00 56.34 133 ARG A N 1
ATOM 1099 C CA . ARG A 1 133 ? 34.369 7.378 -0.710 1.00 56.34 133 ARG A CA 1
ATOM 1100 C C . ARG A 1 133 ? 33.273 6.946 -1.716 1.00 56.34 133 ARG A C 1
ATOM 1102 O O . ARG A 1 133 ? 32.125 7.361 -1.628 1.00 56.34 133 ARG A O 1
ATOM 1109 N N . MET A 1 134 ? 33.645 6.056 -2.648 1.00 53.12 134 MET A N 1
ATOM 1110 C CA . MET A 1 134 ? 32.827 5.484 -3.744 1.00 53.12 134 MET A CA 1
ATOM 1111 C C . MET A 1 134 ? 31.779 4.405 -3.383 1.00 53.12 134 MET A C 1
ATOM 1113 O O . MET A 1 134 ? 30.678 4.476 -3.930 1.00 53.12 134 MET A O 1
ATOM 1117 N N . PRO A 1 135 ? 32.038 3.411 -2.500 1.00 57.1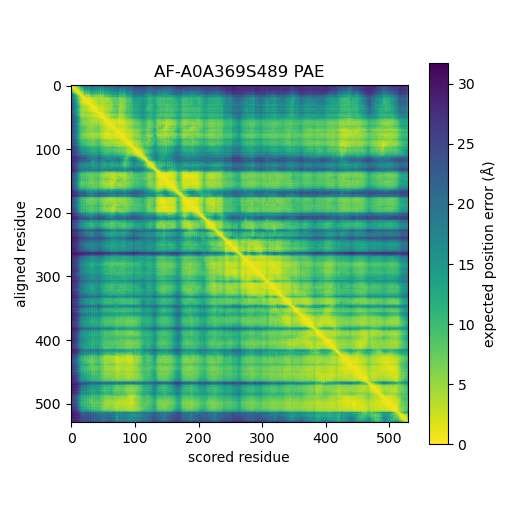9 135 PRO A N 1
ATOM 1118 C CA . PRO A 1 135 ? 31.071 2.334 -2.230 1.00 57.19 135 PRO A CA 1
ATOM 1119 C C . PRO A 1 135 ? 29.727 2.881 -1.731 1.00 57.19 135 PRO A C 1
ATOM 1121 O O . PRO A 1 135 ? 28.661 2.409 -2.118 1.00 57.19 135 PRO A O 1
ATOM 1124 N N . THR A 1 136 ? 29.783 3.978 -0.975 1.00 69.38 136 THR A N 1
ATOM 1125 C CA . THR A 1 136 ? 28.625 4.682 -0.423 1.00 69.38 136 THR A CA 1
ATOM 1126 C C . THR A 1 136 ? 27.772 5.401 -1.467 1.00 69.38 136 THR A C 1
ATOM 1128 O O . THR A 1 136 ? 26.605 5.666 -1.198 1.00 69.38 136 THR A O 1
ATOM 1131 N N . LEU A 1 137 ? 28.303 5.712 -2.658 1.00 77.69 137 LEU A N 1
ATOM 1132 C CA . LEU A 1 137 ? 27.508 6.343 -3.719 1.00 77.69 137 LEU A CA 1
ATOM 1133 C C . LEU A 1 137 ? 26.510 5.354 -4.329 1.00 77.69 137 LEU A C 1
ATOM 1135 O O . LEU A 1 137 ? 25.385 5.737 -4.636 1.00 77.69 137 LEU A O 1
ATOM 1139 N N . SER A 1 138 ? 26.897 4.079 -4.462 1.00 82.62 138 SER A N 1
ATOM 1140 C CA . SER A 1 138 ? 26.008 3.036 -4.984 1.00 82.62 138 SER A CA 1
ATOM 1141 C C . SER A 1 138 ? 24.835 2.798 -4.039 1.00 82.62 138 SER A C 1
ATOM 1143 O O . SER A 1 138 ? 23.687 2.940 -4.448 1.00 82.62 138 SER A O 1
ATOM 1145 N N . GLU A 1 139 ? 25.108 2.567 -2.755 1.00 83.75 139 GLU A N 1
ATOM 1146 C CA . GLU A 1 139 ? 24.071 2.406 -1.739 1.00 83.75 139 GLU A CA 1
ATOM 1147 C C . GLU A 1 139 ? 23.193 3.655 -1.606 1.00 83.75 139 GLU A C 1
ATOM 1149 O O . GLU A 1 139 ? 21.977 3.534 -1.487 1.00 83.75 139 GLU A O 1
ATOM 1154 N N . GLY A 1 140 ? 23.788 4.852 -1.686 1.00 84.06 140 GLY A N 1
ATOM 1155 C CA . GLY A 1 140 ? 23.050 6.111 -1.699 1.00 84.06 140 GLY A CA 1
ATOM 1156 C C . GLY A 1 140 ? 22.095 6.215 -2.889 1.00 84.06 140 GLY A C 1
ATOM 1157 O O . GLY A 1 140 ? 20.965 6.666 -2.723 1.00 84.06 140 GLY A O 1
ATOM 1158 N N . LEU A 1 141 ? 22.506 5.761 -4.079 1.00 88.19 141 LEU A N 1
ATOM 1159 C CA . LEU A 1 141 ? 21.648 5.742 -5.264 1.00 88.19 141 LEU A CA 1
ATOM 1160 C C . LEU A 1 141 ? 20.519 4.715 -5.128 1.00 88.19 141 LEU A C 1
ATOM 1162 O O . LEU A 1 141 ? 19.378 5.029 -5.454 1.00 88.19 141 LEU A O 1
ATOM 1166 N N . LEU A 1 142 ? 20.812 3.516 -4.612 1.00 88.50 142 LEU A N 1
ATOM 1167 C CA . LEU A 1 142 ? 19.792 2.497 -4.336 1.00 88.50 142 LEU A CA 1
ATOM 1168 C C . LEU A 1 142 ? 18.789 2.984 -3.281 1.00 88.50 142 LEU A C 1
ATOM 1170 O O . LEU A 1 142 ? 17.589 2.744 -3.399 1.00 88.50 142 LEU A O 1
ATOM 1174 N N . PHE A 1 143 ? 19.276 3.696 -2.265 1.00 85.50 143 PHE A N 1
ATOM 1175 C CA . PHE A 1 143 ? 18.456 4.335 -1.247 1.00 85.50 143 PHE A CA 1
ATOM 1176 C C . PHE A 1 143 ? 17.551 5.416 -1.846 1.00 85.50 143 PHE A C 1
ATOM 1178 O O . PHE A 1 143 ? 16.349 5.438 -1.573 1.00 85.50 143 PHE A O 1
ATOM 1185 N N . ALA A 1 144 ? 18.120 6.286 -2.682 1.00 88.25 144 ALA A N 1
ATOM 1186 C CA . ALA A 1 144 ? 17.385 7.332 -3.373 1.00 88.25 144 ALA A CA 1
ATOM 1187 C C . ALA A 1 144 ? 16.304 6.731 -4.282 1.00 88.25 144 ALA A C 1
ATOM 1189 O O . ALA A 1 144 ? 15.163 7.179 -4.246 1.00 88.25 144 ALA A O 1
ATOM 1190 N N . ALA A 1 145 ? 16.633 5.663 -5.010 1.00 89.50 145 ALA A N 1
ATOM 1191 C CA . ALA A 1 145 ? 15.696 4.935 -5.851 1.00 89.50 145 ALA A CA 1
ATOM 1192 C C . ALA A 1 145 ? 14.543 4.322 -5.058 1.00 89.50 145 ALA A C 1
ATOM 1194 O O . ALA A 1 145 ? 13.397 4.464 -5.462 1.00 89.50 145 ALA A O 1
ATOM 1195 N N . ARG A 1 146 ? 14.830 3.679 -3.918 1.00 86.38 146 ARG A N 1
ATOM 1196 C CA . ARG A 1 146 ? 13.824 3.031 -3.057 1.00 86.38 146 ARG A CA 1
ATOM 1197 C C . ARG A 1 146 ? 12.787 4.001 -2.501 1.00 86.38 146 ARG A C 1
ATOM 1199 O O . ARG A 1 146 ? 11.658 3.600 -2.275 1.00 86.38 146 ARG A O 1
ATOM 1206 N N . ASN A 1 147 ? 13.197 5.240 -2.251 1.00 82.00 147 ASN A N 1
ATOM 1207 C CA . ASN A 1 147 ? 12.358 6.271 -1.638 1.00 82.00 147 ASN A CA 1
ATOM 1208 C C . ASN A 1 147 ? 11.916 7.347 -2.648 1.00 82.00 147 ASN A C 1
ATOM 1210 O O . ASN A 1 147 ? 11.365 8.374 -2.256 1.00 82.00 147 ASN A O 1
ATOM 1214 N N . GLY A 1 148 ? 12.223 7.165 -3.938 1.00 85.62 148 GLY A N 1
ATOM 1215 C CA . GLY A 1 148 ? 11.840 8.090 -5.001 1.00 85.62 148 GLY A CA 1
ATOM 1216 C C . GLY A 1 148 ? 12.465 9.476 -4.866 1.00 85.62 148 GLY A C 1
ATOM 1217 O O . GLY A 1 148 ? 11.853 10.457 -5.283 1.00 85.62 148 GLY A O 1
ATOM 1218 N N . LEU A 1 149 ? 13.664 9.572 -4.282 1.00 86.50 149 LEU A N 1
ATOM 1219 C CA . LEU A 1 149 ? 14.385 10.816 -3.999 1.00 86.50 149 LEU A CA 1
ATOM 1220 C C . LEU A 1 149 ? 15.134 11.310 -5.239 1.00 86.50 149 LEU A C 1
ATOM 1222 O O . LEU A 1 149 ? 16.362 11.277 -5.303 1.00 86.50 149 LEU A O 1
ATOM 1226 N N . GLU A 1 150 ? 14.381 11.719 -6.255 1.00 88.81 150 GLU A N 1
ATOM 1227 C CA . GLU A 1 150 ? 14.892 12.093 -7.572 1.00 88.81 150 GLU A CA 1
ATOM 1228 C C . GLU A 1 150 ? 16.036 13.113 -7.529 1.00 88.81 150 GLU A C 1
ATOM 1230 O O . GLU A 1 150 ? 17.084 12.882 -8.135 1.00 88.81 150 GLU A O 1
ATOM 1235 N N . GLN A 1 151 ? 15.873 14.222 -6.804 1.00 86.25 151 GLN A N 1
ATOM 1236 C CA . GLN A 1 151 ? 16.877 15.290 -6.762 1.00 86.25 151 GLN A CA 1
ATOM 1237 C C . GLN A 1 151 ? 18.147 14.834 -6.046 1.00 86.25 151 GLN A C 1
ATOM 1239 O O . GLN A 1 151 ? 19.264 15.110 -6.495 1.00 86.25 151 GLN A O 1
ATOM 1244 N N . PHE A 1 152 ? 17.986 14.057 -4.975 1.00 84.06 152 PHE A N 1
ATOM 1245 C CA . PHE A 1 152 ? 19.105 13.429 -4.284 1.00 84.06 152 PHE A CA 1
ATOM 1246 C C . PHE A 1 152 ? 19.840 12.441 -5.204 1.00 84.06 152 PHE A C 1
ATOM 1248 O O . PHE A 1 152 ? 21.066 12.489 -5.321 1.00 84.06 152 PHE A O 1
ATOM 1255 N N . GLY A 1 153 ? 19.095 11.623 -5.954 1.00 89.12 153 GLY A N 1
ATOM 1256 C CA . GLY A 1 153 ? 19.625 10.732 -6.985 1.00 89.12 153 GLY A CA 1
ATOM 1257 C C . GLY A 1 153 ? 20.412 11.475 -8.070 1.00 89.12 153 GLY A C 1
ATOM 1258 O O . GLY A 1 153 ? 21.523 11.056 -8.397 1.00 89.12 153 GLY A O 1
ATOM 1259 N N . ARG A 1 154 ? 19.914 12.621 -8.568 1.00 87.69 154 ARG A N 1
ATOM 1260 C CA . ARG A 1 154 ? 20.631 13.479 -9.539 1.00 87.69 154 ARG A CA 1
ATOM 1261 C C . ARG A 1 154 ? 21.976 13.947 -8.998 1.00 87.69 154 ARG A C 1
ATOM 1263 O O . ARG A 1 154 ? 22.983 13.859 -9.702 1.00 87.69 154 ARG A O 1
ATOM 1270 N N . ARG A 1 155 ? 22.017 14.416 -7.746 1.00 85.88 155 ARG A N 1
ATOM 1271 C CA . ARG A 1 155 ? 23.264 14.852 -7.087 1.00 85.88 155 ARG A CA 1
ATOM 1272 C C . ARG A 1 155 ? 24.258 13.694 -6.976 1.00 85.88 155 ARG A C 1
ATOM 1274 O O . ARG A 1 155 ? 25.440 13.873 -7.275 1.00 85.88 155 ARG A O 1
ATOM 1281 N N . ILE A 1 156 ? 23.777 12.498 -6.631 1.00 87.25 156 ILE A N 1
ATOM 1282 C CA . ILE A 1 156 ? 24.592 11.277 -6.590 1.00 87.25 156 ILE A CA 1
ATOM 1283 C C . ILE A 1 156 ? 25.137 10.919 -7.974 1.00 87.25 156 ILE A C 1
ATOM 1285 O O . ILE A 1 156 ? 26.342 10.708 -8.104 1.00 87.25 156 ILE A O 1
ATOM 1289 N N . LEU A 1 157 ? 24.307 10.918 -9.020 1.00 86.75 157 LEU A N 1
ATOM 1290 C CA . LEU A 1 157 ? 24.752 10.656 -10.393 1.00 86.75 157 LEU A CA 1
ATOM 1291 C C . LEU A 1 157 ? 25.772 11.686 -10.891 1.00 86.75 157 LEU A C 1
ATOM 1293 O O . LEU A 1 157 ? 26.751 11.326 -11.546 1.00 86.75 157 LEU A O 1
ATOM 1297 N N . HIS A 1 158 ? 25.580 12.965 -10.569 1.00 86.00 158 HIS A N 1
ATOM 1298 C CA . HIS A 1 158 ? 26.535 14.015 -10.912 1.00 86.00 158 HIS A CA 1
ATOM 1299 C C . HIS A 1 158 ? 27.897 13.765 -10.246 1.00 86.00 158 HIS A C 1
ATOM 1301 O O . HIS A 1 158 ? 28.947 13.930 -10.876 1.00 86.00 158 HIS A O 1
ATOM 1307 N N . GLN A 1 159 ? 27.896 13.334 -8.983 1.00 83.94 159 GLN A N 1
ATOM 1308 C CA . GLN A 1 159 ? 29.121 12.974 -8.271 1.00 83.94 159 GLN A CA 1
ATOM 1309 C C . GLN A 1 159 ? 29.764 11.704 -8.843 1.00 83.94 159 GLN A C 1
ATOM 1311 O O . GLN A 1 159 ? 30.986 11.674 -9.017 1.00 83.94 159 GLN A O 1
ATOM 1316 N N . PHE A 1 160 ? 28.959 10.700 -9.213 1.00 81.88 160 PHE A N 1
ATOM 1317 C CA . PHE A 1 160 ? 29.420 9.523 -9.952 1.00 81.88 160 PHE A CA 1
ATOM 1318 C C . PHE A 1 160 ? 30.147 9.938 -11.230 1.00 81.88 160 PHE A C 1
ATOM 1320 O O . PHE A 1 160 ? 31.293 9.553 -11.408 1.00 81.88 160 PHE A O 1
ATOM 1327 N N . ARG A 1 161 ? 29.552 10.784 -12.082 1.00 81.31 161 ARG A N 1
ATOM 1328 C CA . ARG A 1 161 ? 30.178 11.238 -13.341 1.00 81.31 161 ARG A CA 1
ATOM 1329 C C . ARG A 1 161 ? 31.533 11.915 -13.120 1.00 81.31 161 ARG A C 1
ATOM 1331 O O . ARG A 1 161 ? 32.490 11.595 -13.818 1.00 81.31 161 ARG A O 1
ATOM 1338 N N . ARG A 1 162 ? 31.636 12.806 -12.124 1.00 81.50 162 ARG A N 1
ATOM 1339 C CA . ARG A 1 162 ? 32.897 13.503 -11.789 1.00 81.50 162 ARG A CA 1
ATOM 1340 C C . ARG A 1 162 ? 34.022 12.547 -11.425 1.00 81.50 162 ARG A C 1
ATOM 1342 O O . ARG A 1 162 ? 35.177 12.795 -11.744 1.00 81.50 162 ARG A O 1
ATOM 1349 N N . THR A 1 163 ? 33.677 11.480 -10.724 1.00 78.69 163 THR A N 1
ATOM 1350 C CA . THR A 1 163 ? 34.653 10.554 -10.161 1.00 78.69 163 THR A CA 1
ATOM 1351 C C . THR A 1 163 ? 34.885 9.327 -11.053 1.00 78.69 163 THR A C 1
ATOM 1353 O O . THR A 1 163 ? 35.935 8.699 -10.953 1.00 78.69 163 THR A O 1
ATOM 1356 N N . TRP A 1 164 ? 33.970 9.031 -11.985 1.00 71.88 164 TRP A N 1
ATOM 1357 C CA . TRP A 1 164 ? 34.031 7.902 -12.921 1.00 71.88 164 TRP A CA 1
ATOM 1358 C C . TRP A 1 164 ? 35.206 7.979 -13.894 1.00 71.88 164 TRP A C 1
ATOM 1360 O O . TRP A 1 164 ? 35.817 6.955 -14.193 1.00 71.88 164 TRP A O 1
ATOM 1370 N N . HIS A 1 165 ? 35.558 9.180 -14.368 1.00 66.81 165 HIS A N 1
ATOM 1371 C CA . HIS A 1 165 ? 36.663 9.366 -15.318 1.00 66.81 165 HIS A CA 1
ATOM 1372 C C . HIS A 1 165 ? 37.999 8.813 -14.798 1.00 66.81 165 HIS A C 1
ATOM 1374 O O . HIS A 1 165 ? 38.812 8.352 -15.595 1.00 66.81 165 HIS A O 1
ATOM 1380 N N . ASN A 1 166 ? 38.170 8.744 -13.476 1.00 63.03 166 ASN A N 1
ATOM 1381 C CA . ASN A 1 166 ? 39.383 8.238 -12.842 1.00 63.03 166 ASN A CA 1
ATOM 1382 C C . ASN A 1 166 ? 39.430 6.698 -12.717 1.00 63.03 166 ASN A C 1
ATOM 1384 O O . ASN A 1 166 ? 40.463 6.168 -12.328 1.00 63.03 166 ASN A O 1
ATOM 1388 N N . TYR A 1 167 ? 38.347 5.972 -13.038 1.00 56.75 167 TYR A N 1
ATOM 1389 C CA . TYR A 1 167 ? 38.209 4.523 -12.781 1.00 56.75 167 TYR A CA 1
ATOM 1390 C C . TYR A 1 167 ? 37.883 3.674 -14.026 1.00 56.75 167 TYR A C 1
ATOM 1392 O O . TYR A 1 167 ? 37.573 2.487 -13.914 1.00 56.75 167 TYR A O 1
ATOM 1400 N N . THR A 1 168 ? 37.963 4.259 -15.223 1.00 49.88 168 THR A N 1
ATOM 1401 C CA . THR A 1 168 ? 37.482 3.665 -16.488 1.00 49.88 168 THR A CA 1
ATOM 1402 C C . THR A 1 168 ? 38.198 2.387 -16.950 1.00 49.88 168 THR A C 1
ATOM 1404 O O . THR A 1 168 ? 37.692 1.727 -17.853 1.00 49.88 168 THR A O 1
ATOM 1407 N N . SER A 1 169 ? 39.311 1.978 -16.335 1.00 52.22 169 SER A N 1
ATOM 1408 C CA . SER A 1 169 ? 40.077 0.793 -16.756 1.00 52.22 169 SER A CA 1
ATOM 1409 C C . SER A 1 169 ? 39.842 -0.485 -15.935 1.00 52.22 169 SER A C 1
ATOM 1411 O O . SER A 1 169 ? 40.240 -1.551 -16.395 1.00 52.22 169 SER A O 1
ATOM 1413 N N . ALA A 1 170 ? 39.194 -0.434 -14.763 1.00 47.69 170 ALA A N 1
ATOM 1414 C CA . ALA A 1 170 ? 39.202 -1.569 -13.820 1.00 47.69 170 ALA A CA 1
ATOM 1415 C C . ALA A 1 170 ? 37.833 -2.210 -13.512 1.00 47.69 170 ALA A C 1
ATOM 1417 O O . ALA A 1 170 ? 37.764 -3.180 -12.762 1.00 47.69 170 ALA A O 1
ATOM 1418 N N . CYS A 1 171 ? 36.729 -1.686 -14.049 1.00 46.97 171 CYS A N 1
ATOM 1419 C CA . CYS A 1 171 ? 35.435 -1.820 -13.376 1.00 46.97 171 CYS A CA 1
ATOM 1420 C C . CYS A 1 171 ? 34.272 -2.241 -14.296 1.00 46.97 171 CYS A C 1
ATOM 1422 O O . CYS A 1 171 ? 33.257 -1.555 -14.370 1.00 46.97 171 CYS A O 1
ATOM 1424 N N . SER A 1 172 ? 34.367 -3.409 -14.942 1.00 54.59 172 SER A N 1
ATOM 1425 C CA . SER A 1 172 ? 33.251 -4.033 -15.687 1.00 54.59 172 SER A CA 1
ATOM 1426 C C . SER A 1 172 ? 32.065 -4.475 -14.805 1.00 54.59 172 SER A C 1
ATOM 1428 O O . SER A 1 172 ? 30.989 -4.760 -15.320 1.00 54.59 172 SER A O 1
ATOM 1430 N N . ASN A 1 173 ? 32.221 -4.484 -13.476 1.00 55.25 173 ASN A N 1
ATOM 1431 C CA . ASN A 1 173 ? 31.171 -4.882 -12.525 1.00 55.25 173 ASN A CA 1
ATOM 1432 C C . ASN A 1 173 ? 30.266 -3.723 -12.053 1.00 55.25 173 ASN A C 1
ATOM 1434 O O . ASN A 1 173 ? 29.306 -3.954 -11.318 1.00 55.25 173 ASN A O 1
ATOM 1438 N N . TYR A 1 174 ? 30.544 -2.477 -12.457 1.00 54.09 174 TYR A N 1
ATOM 1439 C CA . TYR A 1 174 ? 29.842 -1.280 -11.964 1.00 54.09 174 TYR A CA 1
ATOM 1440 C C . TYR A 1 174 ? 28.698 -0.793 -12.864 1.00 54.09 174 TYR A C 1
ATOM 1442 O O . TYR A 1 174 ? 28.104 0.238 -12.568 1.00 54.09 174 TYR A O 1
ATOM 1450 N N . ASP A 1 175 ? 28.321 -1.542 -13.904 1.00 57.25 175 ASP A N 1
ATOM 1451 C CA . ASP A 1 175 ? 27.065 -1.313 -14.643 1.00 57.25 175 ASP A CA 1
ATOM 1452 C C . ASP A 1 175 ? 25.817 -1.674 -13.806 1.00 57.25 175 ASP A C 1
ATOM 1454 O O . ASP A 1 175 ? 24.682 -1.402 -14.201 1.00 57.25 175 ASP A O 1
ATOM 1458 N N . ASN A 1 176 ? 26.015 -2.277 -12.631 1.00 72.38 176 ASN A N 1
ATOM 1459 C CA . ASN A 1 176 ? 24.957 -2.835 -11.799 1.00 72.38 176 ASN A CA 1
ATOM 1460 C C . ASN A 1 176 ? 24.124 -1.822 -10.967 1.00 72.38 176 ASN A C 1
ATOM 1462 O O . ASN A 1 176 ? 22.903 -1.944 -10.937 1.00 72.38 176 ASN A O 1
ATOM 1466 N N . PRO A 1 177 ? 24.681 -0.778 -10.316 1.00 82.62 177 PRO A N 1
ATOM 1467 C CA . PRO A 1 177 ? 23.934 0.028 -9.355 1.00 82.62 177 PRO A CA 1
ATOM 1468 C C . PRO A 1 177 ? 22.897 0.945 -10.006 1.00 82.62 177 PRO A C 1
ATOM 1470 O O . PRO A 1 177 ? 21.857 1.167 -9.403 1.00 82.62 177 PRO A O 1
ATOM 1473 N N . ILE A 1 178 ? 23.123 1.450 -11.226 1.00 84.75 178 ILE A N 1
ATOM 1474 C CA . ILE A 1 178 ? 22.116 2.257 -11.943 1.00 84.75 178 ILE A CA 1
ATOM 1475 C C . ILE A 1 178 ? 20.960 1.365 -12.408 1.00 84.75 178 ILE A C 1
ATOM 1477 O O . ILE A 1 178 ? 19.802 1.743 -12.256 1.00 84.75 178 ILE A O 1
ATOM 1481 N N . LYS A 1 179 ? 21.259 0.159 -12.911 1.00 80.50 179 LYS A N 1
ATOM 1482 C CA . LYS A 1 179 ? 20.244 -0.830 -13.306 1.00 80.50 179 LYS A CA 1
ATOM 1483 C C . LYS A 1 179 ? 19.428 -1.302 -12.104 1.00 80.50 179 LYS A C 1
ATOM 1485 O O . LYS A 1 179 ? 18.203 -1.247 -12.145 1.00 80.50 179 LYS A O 1
ATOM 1490 N N . ILE A 1 180 ? 20.091 -1.692 -11.013 1.00 83.31 180 ILE A N 1
ATOM 1491 C CA . ILE A 1 180 ? 19.427 -2.053 -9.753 1.00 83.31 180 ILE A CA 1
ATOM 1492 C C . ILE A 1 180 ? 18.630 -0.857 -9.228 1.00 83.31 180 ILE A C 1
ATOM 1494 O O . ILE A 1 180 ? 17.487 -1.046 -8.838 1.00 83.31 180 ILE A O 1
ATOM 1498 N N . ALA A 1 181 ? 19.166 0.368 -9.254 1.00 88.06 181 ALA A N 1
ATOM 1499 C CA . ALA A 1 181 ? 18.425 1.564 -8.851 1.00 88.06 181 ALA A CA 1
ATOM 1500 C C . ALA A 1 181 ? 17.156 1.748 -9.693 1.00 88.06 181 ALA A C 1
ATOM 1502 O O . ALA A 1 181 ? 16.094 1.974 -9.127 1.00 88.06 181 ALA A O 1
ATOM 1503 N N . ALA A 1 182 ? 17.224 1.590 -11.016 1.00 85.75 182 ALA A N 1
ATOM 1504 C CA . ALA A 1 182 ? 16.046 1.668 -11.876 1.00 85.75 182 ALA A CA 1
ATOM 1505 C C . ALA A 1 182 ? 15.010 0.598 -11.506 1.00 85.75 182 ALA A C 1
ATOM 1507 O O . ALA A 1 182 ? 13.843 0.925 -11.314 1.00 85.75 182 ALA A O 1
ATOM 1508 N N . LEU A 1 183 ? 15.433 -0.657 -11.325 1.00 82.81 183 LEU A N 1
ATOM 1509 C CA . LEU A 1 183 ? 14.545 -1.749 -10.917 1.00 82.81 183 LEU A CA 1
ATOM 1510 C C . LEU A 1 183 ? 13.937 -1.514 -9.526 1.00 82.81 183 LEU A C 1
ATOM 1512 O O . LEU A 1 183 ? 12.743 -1.718 -9.344 1.00 82.81 183 LEU A O 1
ATOM 1516 N N . ILE A 1 184 ? 14.719 -1.038 -8.554 1.00 84.38 184 ILE A N 1
ATOM 1517 C CA . ILE A 1 184 ? 14.224 -0.669 -7.221 1.00 84.38 184 ILE A CA 1
ATOM 1518 C C . ILE A 1 184 ? 13.207 0.466 -7.321 1.00 84.38 184 ILE A C 1
ATOM 1520 O O . ILE A 1 184 ? 12.151 0.371 -6.700 1.00 84.38 184 ILE A O 1
ATOM 1524 N N . ALA A 1 185 ? 13.507 1.516 -8.087 1.00 86.50 185 ALA A N 1
ATOM 1525 C CA . ALA A 1 185 ? 12.589 2.627 -8.299 1.00 86.50 185 ALA A CA 1
ATOM 1526 C C . ALA A 1 185 ? 11.286 2.136 -8.937 1.00 86.50 185 ALA A C 1
ATOM 1528 O O . ALA A 1 185 ? 10.214 2.533 -8.502 1.00 86.50 185 ALA A O 1
ATOM 1529 N N . ILE A 1 186 ? 11.362 1.207 -9.894 1.00 82.00 186 ILE A N 1
ATOM 1530 C CA . ILE A 1 186 ? 10.177 0.592 -10.493 1.00 82.00 186 ILE A CA 1
ATOM 1531 C C . ILE A 1 186 ? 9.356 -0.181 -9.454 1.00 82.00 186 ILE A C 1
ATOM 1533 O O . ILE A 1 186 ? 8.145 0.006 -9.383 1.00 82.00 186 ILE A O 1
ATOM 1537 N N . ILE A 1 187 ? 10.000 -1.018 -8.634 1.00 80.06 187 ILE A N 1
ATOM 1538 C CA . ILE A 1 187 ? 9.332 -1.803 -7.579 1.00 80.06 187 ILE A CA 1
ATOM 1539 C C . ILE A 1 187 ? 8.530 -0.909 -6.628 1.00 80.06 187 ILE A C 1
ATOM 1541 O O . ILE A 1 187 ? 7.469 -1.314 -6.170 1.00 80.06 187 ILE A O 1
ATOM 1545 N N . HIS A 1 188 ? 9.034 0.290 -6.337 1.00 80.62 188 HIS A N 1
ATOM 1546 C CA . HIS A 1 188 ? 8.409 1.238 -5.410 1.00 80.62 188 HIS A CA 1
ATOM 1547 C C . HIS A 1 188 ? 7.557 2.304 -6.128 1.00 80.62 188 HIS A C 1
ATOM 1549 O O . HIS A 1 188 ? 7.183 3.299 -5.515 1.00 80.62 188 HIS A O 1
ATOM 1555 N N . ASP A 1 189 ? 7.269 2.107 -7.420 1.00 81.19 189 ASP A N 1
ATOM 1556 C CA . ASP A 1 189 ? 6.494 3.014 -8.281 1.00 81.19 189 ASP A CA 1
ATOM 1557 C C . ASP A 1 189 ? 7.025 4.464 -8.316 1.00 81.19 189 ASP A C 1
ATOM 1559 O O . ASP A 1 189 ? 6.306 5.460 -8.304 1.00 81.19 189 ASP A O 1
ATOM 1563 N N . HIS A 1 190 ? 8.348 4.602 -8.363 1.00 85.88 190 HIS A N 1
ATOM 1564 C CA . HIS A 1 190 ? 9.054 5.877 -8.435 1.00 85.88 190 HIS A CA 1
ATOM 1565 C C . HIS A 1 190 ? 9.504 6.188 -9.865 1.00 85.88 190 HIS A C 1
ATOM 1567 O O . HIS A 1 190 ? 10.694 6.286 -10.168 1.00 85.88 190 HIS A O 1
ATOM 1573 N N . ILE A 1 191 ? 8.539 6.335 -10.772 1.00 82.88 191 ILE A N 1
ATOM 1574 C CA . ILE A 1 191 ? 8.781 6.516 -12.216 1.00 82.88 191 ILE A CA 1
ATOM 1575 C C . ILE A 1 191 ? 9.574 7.781 -12.522 1.00 82.88 191 ILE A C 1
ATOM 1577 O O . ILE A 1 191 ? 10.465 7.760 -13.368 1.00 82.88 191 ILE A O 1
ATOM 1581 N N . HIS A 1 192 ? 9.304 8.866 -11.802 1.00 83.94 192 HIS A N 1
ATOM 1582 C CA . HIS A 1 192 ? 10.068 10.111 -11.890 1.00 83.94 192 HIS A CA 1
ATOM 1583 C C . HIS A 1 192 ? 11.563 9.878 -11.632 1.00 83.94 192 HIS A C 1
ATOM 1585 O O . HIS A 1 192 ? 12.412 10.445 -12.320 1.00 83.94 192 HIS A O 1
ATOM 1591 N N . PHE A 1 193 ? 11.905 8.960 -10.720 1.00 87.69 193 PHE A N 1
ATOM 1592 C CA . PHE A 1 193 ? 13.286 8.545 -10.493 1.00 87.69 193 PHE A CA 1
ATOM 1593 C C . PHE A 1 193 ? 13.851 7.760 -11.684 1.00 87.69 193 PHE A C 1
ATOM 1595 O O . PHE A 1 193 ? 14.993 7.982 -12.075 1.00 87.69 193 PHE A O 1
ATOM 1602 N N . VAL A 1 194 ? 13.063 6.872 -12.297 1.00 86.56 194 VAL A N 1
ATOM 1603 C CA . VAL A 1 194 ? 13.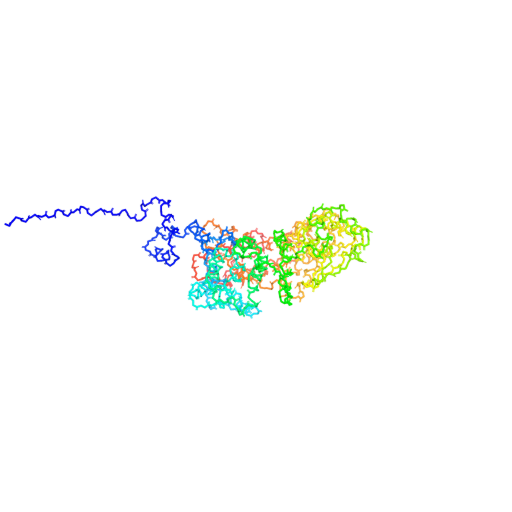473 6.117 -13.496 1.00 86.56 194 VAL A CA 1
ATOM 1604 C C . VAL A 1 194 ? 13.752 7.059 -14.668 1.00 86.56 194 VAL A C 1
ATOM 1606 O O . VAL A 1 194 ? 14.803 6.946 -15.291 1.00 86.56 194 VAL A O 1
ATOM 1609 N N . TRP A 1 195 ? 12.874 8.031 -14.929 1.00 85.56 195 TRP A N 1
ATOM 1610 C CA . TRP A 1 195 ? 13.087 9.050 -15.964 1.00 85.56 195 TRP A CA 1
ATOM 1611 C C . TRP A 1 195 ? 14.303 9.923 -15.677 1.00 85.56 195 TRP A C 1
ATOM 1613 O O . TRP A 1 195 ? 15.043 10.289 -16.588 1.00 85.56 195 TRP A O 1
ATOM 1623 N N . MET A 1 196 ? 14.554 10.228 -14.405 1.00 90.88 196 MET A N 1
ATOM 1624 C CA . MET A 1 196 ? 15.778 10.902 -13.999 1.00 90.88 196 MET A CA 1
ATOM 1625 C C . MET A 1 196 ? 17.017 10.064 -14.322 1.00 90.88 196 MET A C 1
ATOM 1627 O O . MET A 1 196 ? 17.969 10.597 -14.893 1.00 90.88 196 MET A O 1
ATOM 1631 N N . LEU A 1 197 ? 17.001 8.761 -14.027 1.00 87.44 197 LEU A N 1
ATOM 1632 C CA . LEU A 1 197 ? 18.080 7.862 -14.433 1.00 87.44 197 LEU A CA 1
ATOM 1633 C C . LEU A 1 197 ? 18.208 7.801 -15.962 1.00 87.44 197 LEU A C 1
ATOM 1635 O O . LEU A 1 197 ? 19.322 7.743 -16.462 1.00 87.44 197 LEU A O 1
ATOM 1639 N N . GLU A 1 198 ? 17.112 7.834 -16.718 1.00 83.06 198 GLU A N 1
ATOM 1640 C CA . GLU A 1 198 ? 17.135 7.784 -18.188 1.00 83.06 198 GLU A CA 1
ATOM 1641 C C . GLU A 1 198 ? 17.753 9.053 -18.788 1.00 83.06 198 GLU A C 1
ATOM 1643 O O . GLU A 1 198 ? 18.630 8.974 -19.645 1.00 83.06 198 GLU A O 1
ATOM 1648 N N . ALA A 1 199 ? 17.374 10.224 -18.274 1.00 84.69 199 ALA A N 1
ATOM 1649 C CA . ALA A 1 199 ? 17.897 11.512 -18.721 1.00 84.69 199 ALA A CA 1
ATOM 1650 C C . ALA A 1 199 ? 19.365 11.744 -18.312 1.00 84.69 199 ALA A C 1
ATOM 1652 O O . ALA A 1 199 ? 20.107 12.440 -19.010 1.00 84.69 199 ALA A O 1
ATOM 1653 N N . HIS A 1 200 ? 19.796 11.192 -17.168 1.00 82.44 200 HIS A N 1
ATOM 1654 C CA . HIS A 1 200 ? 21.109 11.475 -16.567 1.00 82.44 200 HIS A CA 1
ATOM 1655 C C . HIS A 1 200 ? 22.079 10.289 -16.539 1.00 82.44 200 HIS A C 1
ATOM 1657 O O . HIS A 1 200 ? 23.258 10.479 -16.229 1.00 82.44 200 HIS A O 1
ATOM 1663 N N . ALA A 1 201 ? 21.680 9.078 -16.904 1.00 77.62 201 ALA A N 1
ATOM 1664 C CA . ALA A 1 201 ? 22.619 7.993 -17.178 1.00 77.62 201 ALA A CA 1
ATOM 1665 C C . ALA A 1 201 ? 22.937 7.958 -18.679 1.00 77.62 201 ALA A C 1
ATOM 1667 O O . ALA A 1 201 ? 22.075 8.166 -19.524 1.00 77.62 201 ALA A O 1
ATOM 1668 N N . SER A 1 202 ? 24.201 7.711 -19.030 1.00 69.69 202 SER A N 1
ATOM 1669 C CA . SER A 1 202 ? 24.593 7.491 -20.427 1.00 69.69 202 SER A CA 1
ATOM 1670 C C . SER A 1 202 ? 23.759 6.354 -21.046 1.00 69.69 202 SER A C 1
ATOM 1672 O O . SER A 1 202 ? 23.634 5.310 -20.402 1.00 69.69 202 SER A O 1
ATOM 1674 N N . PRO A 1 203 ? 23.273 6.472 -22.298 1.00 62.81 203 PRO A N 1
ATOM 1675 C CA . PRO A 1 203 ? 22.530 5.408 -22.986 1.00 62.81 203 PRO A CA 1
ATOM 1676 C C . PRO A 1 203 ? 23.261 4.057 -23.012 1.00 62.81 203 PRO A C 1
ATOM 1678 O O . PRO A 1 203 ? 22.636 3.001 -23.058 1.00 62.81 203 PRO A O 1
ATOM 1681 N N . ARG A 1 204 ? 24.601 4.066 -22.929 1.00 59.59 204 ARG A N 1
ATOM 1682 C CA . ARG A 1 204 ? 25.413 2.841 -22.843 1.00 59.59 204 ARG A CA 1
ATOM 1683 C C . ARG A 1 204 ? 25.193 2.060 -21.540 1.00 59.59 204 ARG A C 1
ATOM 1685 O O . ARG A 1 204 ? 25.239 0.835 -21.575 1.00 59.59 204 ARG A O 1
ATOM 1692 N N . LEU A 1 205 ? 24.894 2.742 -20.430 1.00 56.97 205 LEU A N 1
ATOM 1693 C CA . LEU A 1 205 ? 24.648 2.132 -19.112 1.00 56.97 205 LEU A CA 1
ATOM 1694 C C . LEU A 1 205 ? 23.312 1.370 -19.058 1.00 56.97 205 LEU A C 1
ATOM 1696 O O . LEU A 1 205 ? 23.118 0.521 -18.192 1.00 56.97 205 LEU A O 1
ATOM 1700 N N . TRP A 1 206 ? 22.411 1.625 -20.010 1.00 55.03 206 TRP A N 1
ATOM 1701 C CA . TRP A 1 206 ? 21.125 0.937 -20.139 1.00 55.03 206 TRP A CA 1
ATOM 1702 C C . TRP A 1 206 ? 21.213 -0.390 -20.901 1.00 55.03 206 TRP A C 1
ATOM 1704 O O . TRP A 1 206 ? 20.226 -1.114 -20.980 1.00 55.03 206 TRP A O 1
ATOM 1714 N N . CYS A 1 207 ? 22.376 -0.754 -21.455 1.00 49.25 207 CYS A N 1
ATOM 1715 C CA . CYS A 1 207 ? 22.504 -1.962 -22.266 1.00 49.25 207 CYS A CA 1
ATOM 1716 C C . CYS A 1 207 ? 22.684 -3.212 -21.372 1.00 49.25 207 CYS A C 1
ATOM 1718 O O . CYS A 1 207 ? 23.695 -3.323 -20.671 1.00 49.25 207 CYS A O 1
ATOM 1720 N N . PRO A 1 208 ? 21.754 -4.188 -21.372 1.00 48.53 208 PRO A N 1
ATOM 1721 C CA . PRO A 1 208 ? 21.926 -5.455 -20.676 1.00 48.53 208 PRO A CA 1
ATOM 1722 C C . PRO A 1 208 ? 22.586 -6.435 -21.649 1.00 48.53 208 PRO A C 1
ATOM 1724 O O . PRO A 1 208 ? 21.925 -7.244 -22.300 1.00 48.53 208 PRO A O 1
ATOM 1727 N N . THR A 1 209 ? 23.895 -6.302 -21.849 1.00 47.56 209 THR A N 1
ATOM 1728 C CA . THR A 1 209 ? 24.659 -7.259 -22.665 1.00 47.56 209 THR A CA 1
ATOM 1729 C C . THR A 1 209 ? 25.135 -8.463 -21.858 1.00 47.56 209 THR A C 1
ATOM 1731 O O . THR A 1 209 ? 25.432 -9.493 -22.455 1.00 47.56 209 THR A O 1
ATOM 1734 N N . THR A 1 210 ? 25.142 -8.387 -20.526 1.00 51.09 210 THR A N 1
ATOM 1735 C CA . THR A 1 210 ? 25.615 -9.456 -19.639 1.00 51.09 210 THR A CA 1
ATOM 1736 C C . THR A 1 210 ? 24.479 -10.157 -18.892 1.00 51.09 210 THR A C 1
ATOM 1738 O O . THR A 1 210 ? 23.401 -9.599 -18.686 1.00 51.09 210 THR A O 1
ATOM 1741 N N . LEU A 1 211 ? 24.728 -11.427 -18.553 1.00 49.72 211 LEU A N 1
ATOM 1742 C CA . LEU A 1 211 ? 23.867 -12.293 -17.747 1.00 49.72 211 LEU A CA 1
ATOM 1743 C C . LEU A 1 211 ? 23.401 -11.555 -16.487 1.00 49.72 211 LEU A C 1
ATOM 1745 O O . LEU A 1 211 ? 24.215 -11.195 -15.644 1.00 49.72 211 LEU A O 1
ATOM 1749 N N . ILE A 1 212 ? 22.088 -11.354 -16.380 1.00 58.06 212 ILE A N 1
ATOM 1750 C CA . ILE A 1 212 ? 21.442 -10.860 -15.167 1.00 58.06 212 ILE A CA 1
ATOM 1751 C C . ILE A 1 212 ? 21.671 -11.920 -14.086 1.00 58.06 212 ILE A C 1
ATOM 1753 O O . ILE A 1 212 ? 21.305 -13.082 -14.287 1.00 58.06 212 ILE A O 1
ATOM 1757 N N . SER A 1 213 ? 22.294 -11.544 -12.970 1.00 65.62 213 SER A N 1
ATOM 1758 C CA . SER A 1 213 ? 22.473 -12.461 -11.839 1.00 65.62 213 SER A CA 1
ATOM 1759 C C . SER A 1 213 ? 21.108 -12.939 -11.314 1.00 65.62 213 SER A C 1
ATOM 1761 O O . SER A 1 213 ? 20.088 -12.271 -11.485 1.00 65.62 213 SER A O 1
ATOM 1763 N N . THR A 1 214 ? 21.042 -14.100 -10.658 1.00 64.75 214 THR A N 1
ATOM 1764 C CA . THR A 1 214 ? 19.772 -14.634 -10.117 1.00 64.75 214 THR A CA 1
ATOM 1765 C C . THR A 1 214 ? 19.077 -13.661 -9.151 1.00 64.75 214 THR A C 1
ATOM 1767 O O . THR A 1 214 ? 17.850 -13.663 -9.046 1.00 64.75 214 THR A O 1
ATOM 1770 N N . SER A 1 215 ? 19.828 -12.790 -8.470 1.00 67.81 215 SER A N 1
ATOM 1771 C CA . SER A 1 215 ? 19.296 -11.717 -7.619 1.00 67.81 215 SER A CA 1
ATOM 1772 C C . SER A 1 215 ? 18.701 -10.554 -8.420 1.00 67.81 215 SER A C 1
ATOM 1774 O O . SER A 1 215 ? 17.624 -10.068 -8.075 1.00 67.81 215 SER A O 1
ATOM 1776 N N . GLU A 1 216 ? 19.343 -10.128 -9.505 1.00 69.12 216 GLU A N 1
ATOM 1777 C CA . GLU A 1 216 ? 18.807 -9.094 -10.396 1.00 69.12 216 GLU A CA 1
ATOM 1778 C C . GLU A 1 216 ? 17.566 -9.584 -11.156 1.00 69.12 216 GLU A C 1
ATOM 1780 O O . GLU A 1 216 ? 16.636 -8.807 -11.352 1.00 69.12 216 GLU A O 1
ATOM 1785 N N . GLN A 1 217 ? 17.496 -10.875 -11.512 1.00 67.19 217 GLN A N 1
ATOM 1786 C CA . GLN A 1 217 ? 16.291 -11.476 -12.093 1.00 67.19 217 GLN A CA 1
ATOM 1787 C C . GLN A 1 217 ? 15.116 -11.354 -11.120 1.00 67.19 217 GLN A C 1
ATOM 1789 O O . GLN A 1 217 ? 14.067 -10.839 -11.490 1.00 67.19 217 GLN A O 1
ATOM 1794 N N . LYS A 1 218 ? 15.307 -11.722 -9.844 1.00 70.88 218 LYS A N 1
ATOM 1795 C CA . LYS A 1 218 ? 14.288 -11.537 -8.793 1.00 70.88 218 LYS A CA 1
ATOM 1796 C C . LYS A 1 218 ? 13.829 -10.082 -8.684 1.00 70.88 218 LYS A C 1
ATOM 1798 O O . LYS A 1 218 ? 12.636 -9.828 -8.540 1.00 70.88 218 LYS A O 1
ATOM 1803 N N . LEU A 1 219 ? 14.762 -9.128 -8.744 1.00 70.81 219 LEU A N 1
ATOM 1804 C CA . LEU A 1 219 ? 14.434 -7.700 -8.719 1.00 70.81 219 LEU A CA 1
ATOM 1805 C C . LEU A 1 219 ? 13.625 -7.288 -9.954 1.00 70.81 219 LEU A C 1
ATOM 1807 O O . LEU A 1 219 ? 12.647 -6.562 -9.839 1.00 70.81 219 LEU A O 1
ATOM 1811 N N . PHE A 1 220 ? 14.009 -7.788 -11.123 1.00 73.31 220 PHE A N 1
ATOM 1812 C CA . PHE A 1 220 ? 13.312 -7.549 -12.374 1.00 73.31 220 PHE A CA 1
ATOM 1813 C C . PHE A 1 220 ? 11.868 -8.075 -12.341 1.00 73.31 220 PHE A C 1
ATOM 1815 O O . PHE A 1 220 ? 10.954 -7.351 -12.719 1.00 73.31 220 PHE A O 1
ATOM 1822 N N . TYR A 1 221 ? 11.610 -9.265 -11.797 1.00 70.44 221 TYR A N 1
ATOM 1823 C CA . TYR A 1 221 ? 10.227 -9.735 -11.651 1.00 70.44 221 TYR A CA 1
ATOM 1824 C C . TYR A 1 221 ? 9.437 -8.991 -10.586 1.00 70.44 221 TYR A C 1
ATOM 1826 O O . TYR A 1 221 ? 8.270 -8.682 -10.804 1.00 70.44 221 TYR A O 1
ATOM 1834 N N . LYS A 1 222 ? 10.063 -8.631 -9.459 1.00 71.69 222 LYS A N 1
ATOM 1835 C CA . LYS A 1 222 ? 9.424 -7.726 -8.493 1.00 71.69 222 LYS A CA 1
ATOM 1836 C C . LYS A 1 222 ? 9.027 -6.410 -9.157 1.00 71.69 222 LYS A C 1
ATOM 1838 O O . LYS A 1 222 ? 7.953 -5.889 -8.888 1.00 71.69 222 LYS A O 1
ATOM 1843 N N . ALA A 1 223 ? 9.870 -5.900 -10.051 1.00 73.31 223 ALA A N 1
ATOM 1844 C CA . ALA A 1 223 ? 9.576 -4.717 -10.838 1.00 73.31 223 ALA A CA 1
ATOM 1845 C C . ALA A 1 223 ? 8.394 -4.966 -11.798 1.00 73.31 223 ALA A C 1
ATOM 1847 O O . ALA A 1 223 ? 7.533 -4.099 -11.934 1.00 73.31 223 ALA A O 1
ATOM 1848 N N . LEU A 1 224 ? 8.284 -6.160 -12.401 1.00 71.75 224 LEU A N 1
ATOM 1849 C CA . LEU A 1 224 ? 7.149 -6.538 -13.265 1.00 71.75 224 LEU A CA 1
ATOM 1850 C C . LEU A 1 224 ? 5.827 -6.603 -12.510 1.00 71.75 224 LEU A C 1
ATOM 1852 O O . LEU A 1 224 ? 4.798 -6.353 -13.125 1.00 71.75 224 LEU A O 1
ATOM 1856 N N . LEU A 1 225 ? 5.841 -6.858 -11.205 1.00 69.75 225 LEU A N 1
ATOM 1857 C CA . LEU A 1 225 ? 4.644 -6.872 -10.358 1.00 69.75 225 LEU A CA 1
ATOM 1858 C C . LEU A 1 225 ? 4.187 -5.477 -9.922 1.00 69.75 225 LEU A C 1
ATOM 1860 O O . LEU A 1 225 ? 3.081 -5.341 -9.415 1.00 69.75 225 LEU A O 1
ATOM 1864 N N . SER A 1 226 ? 5.004 -4.442 -10.130 1.00 71.56 226 SER A N 1
ATOM 1865 C CA . SER A 1 226 ? 4.664 -3.069 -9.741 1.00 71.56 226 SER A CA 1
ATOM 1866 C C . SER A 1 226 ? 3.437 -2.541 -10.514 1.00 71.56 226 SER A C 1
ATOM 1868 O O . SER A 1 226 ? 3.322 -2.820 -11.715 1.00 71.56 226 SER A O 1
ATOM 1870 N N . PRO A 1 227 ? 2.497 -1.808 -9.889 1.00 63.78 227 PRO A N 1
ATOM 1871 C CA . PRO A 1 227 ? 1.288 -1.316 -10.553 1.00 63.78 227 PRO A CA 1
ATOM 1872 C C . PRO A 1 227 ? 1.513 -0.355 -11.746 1.00 63.78 227 PRO A C 1
ATOM 1874 O O . PRO A 1 227 ? 2.444 0.444 -11.805 1.00 63.78 227 PRO A O 1
ATOM 1877 N N . TYR A 1 228 ? 0.589 -0.459 -12.708 1.00 57.06 228 TYR A N 1
ATOM 1878 C CA . TYR A 1 228 ? 0.212 0.396 -13.850 1.00 57.06 228 TYR A CA 1
ATOM 1879 C C . TYR A 1 228 ? 1.213 1.177 -14.712 1.00 57.06 228 TYR A C 1
ATOM 1881 O O . TYR A 1 228 ? 1.085 1.123 -15.936 1.00 57.06 228 TYR A O 1
ATOM 1889 N N . ARG A 1 229 ? 2.136 1.975 -14.172 1.00 55.66 229 ARG A N 1
ATOM 1890 C CA . ARG A 1 229 ? 2.789 3.025 -14.988 1.00 55.66 229 ARG A CA 1
ATOM 1891 C C . ARG A 1 229 ? 4.252 2.740 -15.335 1.00 55.66 229 ARG A C 1
ATOM 1893 O O . ARG A 1 229 ? 4.785 3.303 -16.289 1.00 55.66 229 ARG A O 1
ATOM 1900 N N . THR A 1 230 ? 4.885 1.806 -14.637 1.00 58.19 230 THR A N 1
ATOM 1901 C CA . THR A 1 230 ? 6.310 1.462 -14.779 1.00 58.19 230 THR A CA 1
ATOM 1902 C C . THR A 1 230 ? 6.623 0.476 -15.909 1.00 58.19 230 THR A C 1
ATOM 1904 O O . THR A 1 230 ? 7.767 0.390 -16.365 1.00 58.19 230 THR A O 1
ATOM 1907 N N . CYS A 1 231 ? 5.626 -0.259 -16.411 1.00 59.09 231 CYS A N 1
ATOM 1908 C CA . CYS A 1 231 ? 5.845 -1.358 -17.355 1.00 59.09 231 CYS A CA 1
ATOM 1909 C C . CYS A 1 231 ? 6.392 -0.895 -18.715 1.00 59.09 231 CYS A C 1
ATOM 1911 O O . CYS A 1 231 ? 7.176 -1.611 -19.339 1.00 59.09 231 CYS A O 1
ATOM 1913 N N . ARG A 1 232 ? 6.064 0.327 -19.158 1.00 63.00 232 ARG A N 1
ATOM 1914 C CA . ARG A 1 232 ? 6.569 0.853 -20.437 1.00 63.00 232 ARG A CA 1
ATOM 1915 C C . ARG A 1 232 ? 8.075 1.119 -20.408 1.00 63.00 232 ARG A C 1
ATOM 1917 O O . ARG A 1 232 ? 8.768 0.754 -21.351 1.00 63.00 232 ARG A O 1
ATOM 1924 N N . CYS A 1 233 ? 8.594 1.669 -19.310 1.00 63.00 233 CYS A N 1
ATOM 1925 C CA . CYS A 1 233 ?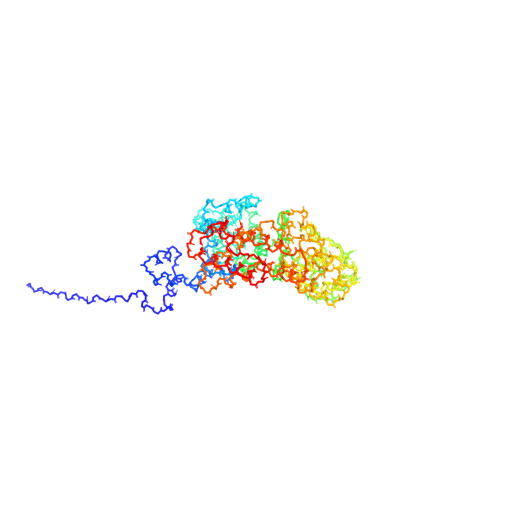 10.038 1.839 -19.117 1.00 63.00 233 CYS A CA 1
ATOM 1926 C C . CYS A 1 233 ? 10.764 0.485 -19.058 1.00 63.00 233 CYS A C 1
ATOM 1928 O O . CYS A 1 233 ? 11.900 0.363 -19.511 1.00 63.00 233 CYS A O 1
ATOM 1930 N N . MET A 1 234 ? 10.097 -0.558 -18.557 1.00 66.81 234 MET A N 1
ATOM 1931 C CA . MET A 1 234 ? 10.663 -1.907 -18.509 1.00 66.81 234 MET A CA 1
ATOM 1932 C C . MET A 1 234 ? 10.712 -2.626 -19.854 1.00 66.81 234 MET A C 1
ATOM 1934 O O . MET A 1 234 ? 11.622 -3.422 -20.069 1.00 66.81 234 MET A O 1
ATOM 1938 N N . LEU A 1 235 ? 9.810 -2.328 -20.790 1.00 62.62 235 LEU A N 1
ATOM 1939 C CA . LEU A 1 235 ? 9.893 -2.874 -22.152 1.00 62.62 235 LEU A CA 1
ATOM 1940 C C . LEU A 1 235 ? 11.205 -2.488 -22.841 1.00 62.62 235 LEU A C 1
ATOM 1942 O O . LEU A 1 235 ? 11.834 -3.333 -23.478 1.00 62.62 235 LEU A O 1
ATOM 1946 N N . ASN A 1 236 ? 11.678 -1.257 -22.626 1.00 61.53 236 ASN A N 1
ATOM 1947 C CA . ASN A 1 236 ? 12.980 -0.810 -23.128 1.00 61.53 236 ASN A CA 1
ATOM 1948 C C . ASN A 1 236 ? 14.143 -1.634 -22.540 1.00 61.53 236 ASN A C 1
ATOM 1950 O O . ASN A 1 236 ? 15.131 -1.881 -23.232 1.00 61.53 236 ASN A O 1
ATOM 1954 N N . LEU A 1 237 ? 14.013 -2.121 -21.297 1.00 61.84 237 LEU A N 1
ATOM 1955 C CA . LEU A 1 237 ? 15.003 -2.995 -20.652 1.00 61.84 237 LEU A CA 1
ATOM 1956 C C . LEU A 1 237 ? 14.994 -4.426 -21.219 1.00 61.84 237 LEU A C 1
ATOM 1958 O O . LEU A 1 237 ? 16.045 -5.066 -21.273 1.00 61.84 237 LEU A O 1
ATOM 1962 N N . ILE A 1 238 ? 13.839 -4.928 -21.668 1.00 61.31 238 ILE A N 1
ATOM 1963 C CA . ILE A 1 238 ? 13.674 -6.308 -22.166 1.00 61.31 238 ILE A CA 1
ATOM 1964 C C . ILE A 1 238 ? 14.191 -6.473 -23.607 1.00 61.31 238 ILE A C 1
ATOM 1966 O O . ILE A 1 238 ? 14.524 -7.587 -24.010 1.00 61.31 238 ILE A O 1
ATOM 1970 N N . LYS A 1 239 ? 14.344 -5.376 -24.369 1.00 63.38 239 LYS A N 1
ATOM 1971 C CA . LYS A 1 239 ? 14.662 -5.375 -25.813 1.00 63.38 239 LYS A CA 1
ATOM 1972 C C . LYS A 1 239 ? 13.714 -6.301 -26.604 1.00 63.38 239 LYS A C 1
ATOM 1974 O O . LYS A 1 239 ? 14.122 -7.397 -27.003 1.00 63.38 239 LYS A O 1
ATOM 1979 N N . PRO A 1 240 ? 12.468 -5.865 -26.886 1.00 51.41 240 PRO A N 1
ATOM 1980 C CA . PRO A 1 240 ? 11.452 -6.672 -27.575 1.00 51.41 240 PRO A CA 1
ATOM 1981 C C . PRO A 1 240 ? 11.888 -7.178 -28.960 1.00 51.41 240 PRO A C 1
ATOM 1983 O O . PRO A 1 240 ? 11.335 -8.156 -29.452 1.00 51.41 240 PRO A O 1
ATOM 1986 N N . GLU A 1 241 ? 12.930 -6.599 -29.565 1.00 51.59 241 GLU A N 1
ATOM 1987 C CA . GLU A 1 241 ? 13.575 -7.087 -30.795 1.00 51.59 241 GLU A CA 1
ATOM 1988 C C . GLU A 1 241 ? 14.002 -8.566 -30.736 1.00 51.59 241 GLU A C 1
ATOM 1990 O O . GLU A 1 241 ? 14.081 -9.223 -31.771 1.00 51.59 241 GLU A O 1
ATOM 1995 N N . ARG A 1 242 ? 14.250 -9.118 -29.537 1.00 59.03 242 ARG A N 1
ATOM 1996 C CA . ARG A 1 242 ? 14.605 -10.538 -29.349 1.00 59.03 242 ARG A CA 1
ATOM 1997 C C . ARG A 1 242 ? 13.400 -11.479 -29.236 1.00 59.03 242 ARG A C 1
ATOM 1999 O O . ARG A 1 242 ? 13.590 -12.692 -29.274 1.00 59.03 242 ARG A O 1
ATOM 2006 N N . ILE A 1 243 ? 12.183 -10.943 -29.128 1.00 68.94 243 ILE A N 1
ATOM 2007 C CA . ILE A 1 243 ? 10.922 -11.697 -29.088 1.00 68.94 243 ILE A CA 1
ATOM 2008 C C . ILE A 1 243 ? 9.979 -11.061 -30.130 1.00 68.94 243 ILE A C 1
ATOM 2010 O O . ILE A 1 243 ? 9.145 -10.226 -29.783 1.00 68.94 243 ILE A O 1
ATOM 2014 N N . PRO A 1 244 ? 10.094 -11.421 -31.425 1.00 70.56 244 PRO A N 1
ATOM 2015 C CA . PRO A 1 244 ? 9.354 -10.763 -32.508 1.00 70.56 244 PRO A CA 1
ATOM 2016 C C . PRO A 1 244 ? 7.830 -10.662 -32.300 1.00 70.56 244 PRO A C 1
ATOM 2018 O O . PRO A 1 244 ? 7.276 -9.603 -32.601 1.00 70.56 244 PRO A O 1
ATOM 2021 N N . PRO A 1 245 ? 7.144 -11.681 -31.737 1.00 75.69 245 PRO A N 1
ATOM 2022 C CA . PRO A 1 245 ? 5.722 -11.574 -31.406 1.00 75.69 245 PRO A CA 1
ATOM 2023 C C . PRO A 1 245 ? 5.423 -10.524 -30.329 1.00 75.69 245 PRO A C 1
ATOM 2025 O O . PRO A 1 245 ? 4.430 -9.813 -30.429 1.00 75.69 245 PRO A O 1
ATOM 2028 N N . LEU A 1 246 ? 6.302 -10.367 -29.332 1.00 74.69 246 LEU A N 1
ATOM 2029 C CA . LEU A 1 246 ? 6.155 -9.341 -28.298 1.00 74.69 246 LEU A CA 1
ATOM 2030 C C . LEU A 1 246 ? 6.349 -7.938 -28.883 1.00 74.69 246 LEU A C 1
ATOM 2032 O O . LEU A 1 246 ? 5.652 -7.012 -28.485 1.00 74.69 246 LEU A O 1
ATOM 2036 N N . ASN A 1 247 ? 7.250 -7.777 -29.859 1.00 74.44 247 ASN A N 1
ATOM 2037 C CA . ASN A 1 247 ? 7.404 -6.512 -30.579 1.00 74.44 247 ASN A CA 1
ATOM 2038 C C . ASN A 1 247 ? 6.171 -6.184 -31.443 1.00 74.44 247 ASN A C 1
ATOM 2040 O O . ASN A 1 247 ? 5.772 -5.027 -31.534 1.00 74.44 247 ASN A O 1
ATOM 2044 N N . ALA A 1 248 ? 5.545 -7.187 -32.067 1.00 75.88 248 ALA A N 1
ATOM 2045 C CA . ALA A 1 248 ? 4.290 -6.993 -32.796 1.00 75.88 248 ALA A CA 1
ATOM 2046 C C . ALA A 1 248 ? 3.149 -6.579 -31.849 1.00 75.88 248 ALA A C 1
ATOM 2048 O O . ALA A 1 248 ? 2.474 -5.588 -32.116 1.00 75.88 248 ALA A O 1
ATOM 2049 N N . ALA A 1 249 ? 3.009 -7.261 -30.705 1.00 77.56 249 ALA A N 1
ATOM 2050 C CA . ALA A 1 249 ? 2.052 -6.895 -29.659 1.00 77.56 249 ALA A CA 1
ATOM 2051 C C . ALA A 1 249 ? 2.295 -5.470 -29.125 1.00 77.56 249 ALA A C 1
ATOM 2053 O O . ALA A 1 249 ? 1.365 -4.674 -29.039 1.00 77.56 249 ALA A O 1
ATOM 2054 N N . TYR A 1 250 ? 3.555 -5.112 -28.854 1.00 77.19 250 TYR A N 1
ATOM 2055 C CA . TYR A 1 250 ? 3.941 -3.780 -28.376 1.00 77.19 250 TYR A CA 1
ATOM 2056 C C . TYR A 1 250 ? 3.590 -2.655 -29.356 1.00 77.19 250 TYR A C 1
ATOM 2058 O O . TYR A 1 250 ? 3.090 -1.611 -28.945 1.00 77.19 250 TYR A O 1
ATOM 2066 N N . ASN A 1 251 ? 3.828 -2.867 -30.652 1.00 79.50 251 ASN A N 1
ATOM 2067 C CA . ASN A 1 251 ? 3.493 -1.891 -31.691 1.00 79.50 251 ASN A CA 1
ATOM 2068 C C . ASN A 1 251 ? 2.012 -1.938 -32.100 1.00 79.50 251 ASN A C 1
ATOM 2070 O O . ASN A 1 251 ? 1.627 -1.263 -33.052 1.00 79.50 251 ASN A O 1
ATOM 2074 N N . ASN A 1 252 ? 1.191 -2.727 -31.397 1.00 78.69 252 ASN A N 1
ATOM 2075 C CA . ASN A 1 252 ? -0.221 -2.942 -31.695 1.00 78.69 252 ASN A CA 1
ATOM 2076 C C . ASN A 1 252 ? -0.478 -3.472 -33.125 1.00 78.69 252 ASN A C 1
ATOM 2078 O O . ASN A 1 252 ? -1.538 -3.244 -33.705 1.00 78.69 252 ASN A O 1
ATOM 2082 N N . ASP A 1 253 ? 0.493 -4.183 -33.706 1.00 84.38 253 ASP A N 1
ATOM 2083 C CA . ASP A 1 253 ? 0.418 -4.758 -35.052 1.00 84.38 253 ASP A CA 1
ATOM 2084 C C . ASP A 1 253 ? -0.228 -6.150 -34.981 1.00 84.38 253 ASP A C 1
ATOM 2086 O O . ASP A 1 253 ? 0.440 -7.190 -35.011 1.00 84.38 253 ASP A O 1
ATOM 2090 N N . MET A 1 254 ? -1.557 -6.160 -34.828 1.00 84.88 254 MET A N 1
ATOM 2091 C CA . MET A 1 254 ? -2.346 -7.389 -34.660 1.00 84.88 254 MET A CA 1
ATOM 2092 C C . MET A 1 254 ? -2.264 -8.303 -35.881 1.00 84.88 254 MET A C 1
ATOM 2094 O O . MET A 1 254 ? -2.226 -9.523 -35.731 1.00 84.88 254 MET A O 1
ATOM 2098 N N . THR A 1 255 ? -2.164 -7.726 -37.080 1.00 84.25 255 THR A N 1
ATOM 2099 C CA . THR A 1 255 ? -1.970 -8.470 -38.329 1.00 84.25 255 THR A CA 1
ATOM 2100 C C . THR A 1 255 ? -0.671 -9.260 -38.312 1.00 84.25 255 THR A C 1
ATOM 2102 O O . THR A 1 255 ? -0.667 -10.463 -38.574 1.00 84.25 255 THR A O 1
ATOM 2105 N N . LYS A 1 256 ? 0.435 -8.616 -37.932 1.00 83.81 256 LYS A N 1
ATOM 2106 C CA . LYS A 1 256 ? 1.735 -9.272 -37.823 1.00 83.81 256 LYS A CA 1
ATOM 2107 C C . LYS A 1 256 ? 1.773 -10.265 -36.672 1.00 83.81 256 LYS A C 1
ATOM 2109 O O . LYS A 1 256 ? 2.371 -11.325 -36.824 1.00 83.81 256 LYS A O 1
ATOM 2114 N N . LEU A 1 257 ? 1.123 -9.968 -35.546 1.00 83.75 257 LEU A N 1
ATOM 2115 C CA . LEU A 1 257 ? 1.005 -10.907 -34.430 1.00 83.75 257 LEU A CA 1
ATOM 2116 C C . LEU A 1 257 ? 0.285 -12.194 -34.867 1.00 83.75 257 LEU A C 1
ATOM 2118 O O . LEU A 1 257 ? 0.827 -13.282 -34.679 1.00 83.75 257 LEU A O 1
ATOM 2122 N N . GLN A 1 258 ? -0.878 -12.077 -35.514 1.00 82.94 258 GLN A N 1
ATOM 2123 C CA . GLN A 1 258 ? -1.636 -13.220 -36.037 1.00 82.94 258 GLN A CA 1
ATOM 2124 C C . GLN A 1 258 ? -0.842 -14.011 -37.080 1.00 82.94 258 GLN A C 1
ATOM 2126 O O . GLN A 1 258 ? -0.816 -15.242 -37.030 1.00 82.94 258 GLN A O 1
ATOM 2131 N N . GLN A 1 259 ? -0.140 -13.326 -37.989 1.00 82.12 259 GLN A N 1
ATOM 2132 C CA . GLN A 1 259 ? 0.741 -13.969 -38.968 1.00 82.12 259 GLN A CA 1
ATOM 2133 C C . GLN A 1 259 ? 1.884 -14.737 -38.294 1.00 82.12 259 GLN A C 1
ATOM 2135 O O . GLN A 1 259 ? 2.143 -15.882 -38.657 1.00 82.12 259 GLN A O 1
ATOM 2140 N N . LEU A 1 260 ? 2.549 -14.145 -37.296 1.00 80.81 260 LEU A N 1
ATOM 2141 C CA . LEU A 1 260 ? 3.652 -14.780 -36.565 1.00 80.81 260 LEU A CA 1
ATOM 2142 C C . LEU A 1 260 ? 3.200 -16.019 -35.779 1.00 80.81 260 LEU A C 1
ATOM 2144 O O . LEU A 1 260 ? 3.956 -16.991 -35.698 1.00 80.81 260 LEU A O 1
ATOM 2148 N N . ILE A 1 261 ? 1.982 -15.993 -35.229 1.00 78.88 261 ILE A N 1
ATOM 2149 C CA . ILE A 1 261 ? 1.367 -17.134 -34.539 1.00 78.88 261 ILE A CA 1
ATOM 2150 C C . ILE A 1 261 ? 0.978 -18.228 -35.552 1.00 78.88 261 ILE A C 1
ATOM 2152 O O . ILE A 1 261 ? 1.306 -19.394 -35.344 1.00 78.88 261 ILE A O 1
ATOM 2156 N N . SER A 1 262 ? 0.354 -17.859 -36.676 1.00 75.31 262 SER A N 1
ATOM 2157 C CA . SER A 1 262 ? -0.217 -18.806 -37.650 1.00 75.31 262 SER A CA 1
ATOM 2158 C C . SER A 1 262 ? 0.818 -19.456 -38.582 1.00 75.31 262 SER A C 1
ATOM 2160 O O . SER A 1 262 ? 0.712 -20.635 -38.912 1.00 75.31 262 SER A O 1
ATOM 2162 N N . LEU A 1 263 ? 1.849 -18.723 -39.021 1.00 60.69 263 LEU A N 1
ATOM 2163 C CA . LEU A 1 263 ? 2.786 -19.160 -40.074 1.00 60.69 263 LEU A CA 1
ATOM 2164 C C . LEU A 1 263 ? 3.989 -19.981 -39.557 1.00 60.69 263 LEU A C 1
ATOM 2166 O O . LEU A 1 263 ? 5.056 -19.968 -40.165 1.00 60.69 263 LEU A O 1
ATOM 2170 N N . ARG A 1 264 ? 3.841 -20.733 -38.454 1.00 57.31 264 ARG A N 1
ATOM 2171 C CA . ARG A 1 264 ? 4.900 -21.566 -37.822 1.00 57.31 264 ARG A CA 1
ATOM 2172 C C . ARG A 1 264 ? 6.090 -20.800 -37.204 1.00 57.31 264 ARG A C 1
ATOM 2174 O O . ARG A 1 264 ? 7.089 -21.425 -36.847 1.00 57.31 264 ARG A O 1
ATOM 2181 N N . GLY A 1 265 ? 6.005 -19.477 -37.031 1.00 55.03 265 GLY A N 1
ATOM 2182 C CA . GLY A 1 265 ? 7.075 -18.669 -36.419 1.00 55.03 265 GLY A CA 1
ATOM 2183 C C . GLY A 1 265 ? 7.273 -18.932 -34.919 1.00 55.03 265 GLY A C 1
ATOM 2184 O O . GLY A 1 265 ? 8.386 -18.830 -34.399 1.00 55.03 265 GLY A O 1
ATOM 2185 N N . ILE A 1 266 ? 6.210 -19.338 -34.224 1.00 59.28 266 ILE A N 1
ATOM 2186 C CA . ILE A 1 266 ? 6.228 -19.701 -32.807 1.00 59.28 266 ILE A CA 1
ATOM 2187 C C . ILE A 1 266 ? 6.019 -21.218 -32.704 1.00 59.28 266 ILE A C 1
ATOM 2189 O O . ILE A 1 266 ? 4.924 -21.714 -32.937 1.00 59.28 266 ILE A O 1
ATOM 2193 N N . LYS A 1 267 ? 7.068 -21.976 -32.346 1.00 61.25 267 LYS A N 1
ATOM 2194 C CA . LYS A 1 267 ? 6.988 -23.448 -32.186 1.00 61.25 267 LYS A CA 1
ATOM 2195 C C . LYS A 1 267 ? 5.954 -23.898 -31.137 1.00 61.25 267 LYS A C 1
ATOM 2197 O O . LYS A 1 267 ? 5.508 -25.034 -31.187 1.00 61.25 267 LYS A O 1
ATOM 2202 N N . SER A 1 268 ? 5.638 -23.036 -30.170 1.00 75.00 268 SER A N 1
ATOM 2203 C CA . SER A 1 268 ? 4.598 -23.227 -29.153 1.00 75.00 268 SER A CA 1
ATOM 2204 C C . SER A 1 268 ? 4.256 -21.868 -28.537 1.00 75.00 268 SER A C 1
ATOM 2206 O O . SER A 1 268 ? 5.170 -21.163 -28.104 1.00 75.00 268 SER A O 1
ATOM 2208 N N . VAL A 1 269 ? 2.971 -21.488 -28.513 1.00 81.50 269 VAL A N 1
ATOM 2209 C CA . VAL A 1 269 ? 2.490 -20.218 -27.918 1.00 81.50 269 VAL A CA 1
ATOM 2210 C C . VAL A 1 269 ? 2.831 -20.141 -26.421 1.00 81.50 269 VAL A C 1
ATOM 2212 O O . VAL A 1 269 ? 3.099 -19.062 -25.895 1.00 81.50 269 VAL A O 1
ATOM 2215 N N . ASN A 1 270 ? 2.952 -21.305 -25.777 1.00 84.75 270 ASN A N 1
ATOM 2216 C CA . ASN A 1 270 ? 3.300 -21.464 -24.364 1.00 84.75 270 ASN A CA 1
ATOM 2217 C C . ASN A 1 270 ? 4.811 -21.622 -24.133 1.00 84.75 270 ASN A C 1
ATOM 2219 O O . ASN A 1 270 ? 5.249 -21.930 -23.027 1.00 84.75 270 ASN A O 1
ATOM 2223 N N . LYS A 1 271 ? 5.644 -21.440 -25.168 1.00 85.25 271 LYS A N 1
ATOM 2224 C CA . LYS A 1 271 ? 7.096 -21.513 -25.005 1.00 85.25 271 LYS A CA 1
ATOM 2225 C C . LYS A 1 271 ? 7.567 -20.381 -24.092 1.00 85.25 271 LYS A C 1
ATOM 2227 O O . LYS A 1 271 ? 7.427 -19.207 -24.430 1.00 85.25 271 LYS A O 1
ATOM 2232 N N . LYS A 1 272 ? 8.197 -20.762 -22.986 1.00 83.06 272 LYS A N 1
ATOM 2233 C CA . LYS A 1 272 ? 8.854 -19.840 -22.064 1.00 83.06 272 LYS A CA 1
ATOM 2234 C C . LYS A 1 272 ? 10.229 -19.413 -22.584 1.00 83.06 272 LYS A C 1
ATOM 2236 O O . LYS A 1 272 ? 10.913 -20.165 -23.289 1.00 83.06 272 LYS A O 1
ATOM 2241 N N . ASP A 1 273 ? 10.610 -18.180 -22.285 1.00 77.81 273 ASP A N 1
ATOM 2242 C CA . ASP A 1 273 ? 11.911 -17.620 -22.631 1.00 77.81 273 ASP A CA 1
ATOM 2243 C C . ASP A 1 273 ? 12.957 -17.865 -21.520 1.00 77.81 273 ASP A C 1
ATOM 2245 O O . ASP A 1 273 ? 12.756 -18.654 -20.600 1.00 77.81 273 ASP A O 1
ATOM 2249 N N . ARG A 1 274 ? 14.118 -17.200 -21.598 1.00 74.81 274 ARG A N 1
ATOM 2250 C CA . ARG A 1 274 ? 15.176 -17.296 -20.568 1.00 74.81 274 ARG A CA 1
ATOM 2251 C C . ARG A 1 274 ? 14.781 -16.687 -19.216 1.00 74.81 274 ARG A C 1
ATOM 2253 O O . ARG A 1 274 ? 15.505 -16.862 -18.241 1.00 74.81 274 ARG A O 1
ATOM 2260 N N . HIS A 1 275 ? 13.701 -15.913 -19.200 1.00 72.19 275 HIS A N 1
ATOM 2261 C CA . HIS A 1 275 ? 13.062 -15.362 -18.019 1.00 72.19 275 HIS A CA 1
ATOM 2262 C C . HIS A 1 275 ? 11.852 -16.221 -17.623 1.00 72.19 275 HIS A C 1
ATOM 2264 O O . HIS A 1 275 ? 10.978 -15.755 -16.902 1.00 72.19 275 HIS A O 1
ATOM 2270 N N . ASP A 1 276 ? 11.774 -17.467 -18.088 1.00 79.25 276 ASP A N 1
ATOM 2271 C CA . ASP A 1 276 ? 10.702 -18.393 -17.742 1.00 79.25 276 ASP A CA 1
ATOM 2272 C C . ASP A 1 276 ? 9.292 -17.788 -17.924 1.00 79.25 276 ASP A C 1
ATOM 2274 O O . ASP A 1 276 ? 8.343 -18.132 -17.215 1.00 79.25 276 ASP A O 1
ATOM 2278 N N . CYS A 1 277 ? 9.176 -16.849 -18.872 1.00 81.69 277 CYS A N 1
ATOM 2279 C CA . CYS A 1 277 ? 7.952 -16.151 -19.219 1.00 81.69 277 CYS A CA 1
ATOM 2280 C C . CYS A 1 277 ? 7.536 -16.523 -20.639 1.00 81.69 277 CYS A C 1
ATOM 2282 O O . CYS A 1 277 ? 8.350 -16.511 -21.566 1.00 81.69 277 CYS A O 1
ATOM 2284 N N . ASN A 1 278 ? 6.259 -16.840 -20.824 1.00 86.62 278 ASN A N 1
ATOM 2285 C CA . ASN A 1 278 ? 5.669 -17.023 -22.145 1.00 86.62 278 ASN A CA 1
ATOM 2286 C C . ASN A 1 278 ? 5.139 -15.682 -22.706 1.00 86.62 278 ASN A C 1
ATOM 2288 O O . ASN A 1 278 ? 5.163 -14.632 -22.055 1.00 86.62 278 ASN A O 1
ATOM 2292 N N . LEU A 1 279 ? 4.646 -15.708 -23.945 1.00 86.38 279 LEU A N 1
ATOM 2293 C CA . LEU A 1 279 ? 4.142 -14.511 -24.618 1.00 86.38 279 LEU A CA 1
ATOM 2294 C C . LEU A 1 279 ? 2.863 -13.945 -23.972 1.00 86.38 279 LEU A C 1
ATOM 2296 O O . LEU A 1 279 ? 2.726 -12.724 -23.878 1.00 86.38 279 LEU A O 1
ATOM 2300 N N . LEU A 1 280 ? 1.950 -14.807 -23.509 1.00 89.25 280 LEU A N 1
ATOM 2301 C CA . LEU A 1 280 ? 0.707 -14.406 -22.841 1.00 89.25 280 LEU A CA 1
ATOM 2302 C C . LEU A 1 280 ? 0.996 -13.676 -21.522 1.00 89.25 280 LEU A C 1
ATOM 2304 O O . LEU A 1 280 ? 0.448 -12.604 -21.279 1.00 89.25 280 LEU A O 1
ATOM 2308 N N . GLN A 1 281 ? 1.919 -14.205 -20.723 1.00 88.44 281 GLN A N 1
ATOM 2309 C CA . GLN A 1 281 ? 2.413 -13.623 -19.479 1.00 88.44 281 GLN A CA 1
ATOM 2310 C C . GLN A 1 281 ? 2.956 -12.210 -19.696 1.00 88.44 281 GLN A C 1
ATOM 2312 O O . GLN A 1 281 ? 2.578 -11.286 -18.974 1.00 88.44 281 GLN A O 1
ATOM 2317 N N . TYR A 1 282 ? 3.770 -12.000 -20.735 1.00 85.62 282 TYR A N 1
ATOM 2318 C CA . TYR A 1 282 ? 4.207 -10.653 -21.098 1.00 85.62 282 TYR A CA 1
ATOM 2319 C C . TYR A 1 282 ? 3.042 -9.752 -21.521 1.00 85.62 282 TYR A C 1
ATOM 2321 O O . TYR A 1 282 ? 2.963 -8.613 -21.064 1.00 85.62 282 TYR A O 1
ATOM 2329 N N . CYS A 1 283 ? 2.116 -10.242 -22.348 1.00 87.50 283 CYS A N 1
ATOM 2330 C CA . CYS A 1 283 ? 0.960 -9.450 -22.771 1.00 87.50 283 CYS A CA 1
ATOM 2331 C C . CYS A 1 283 ? 0.076 -9.038 -21.584 1.00 87.50 283 CYS A C 1
ATOM 2333 O O . CYS A 1 283 ? -0.402 -7.907 -21.565 1.00 87.50 283 CYS A O 1
ATOM 2335 N N . VAL A 1 284 ? -0.083 -9.895 -20.569 1.00 87.81 284 VAL A N 1
ATOM 2336 C CA . VAL A 1 284 ? -0.766 -9.558 -19.310 1.00 87.81 284 VAL A CA 1
ATOM 2337 C C . VAL A 1 284 ? -0.003 -8.489 -18.532 1.00 87.81 284 VAL A C 1
ATOM 2339 O O . VAL A 1 284 ? -0.600 -7.478 -18.162 1.00 87.81 284 VAL A O 1
ATOM 2342 N N . ILE A 1 285 ? 1.312 -8.657 -18.335 1.00 84.12 285 ILE A N 1
ATOM 2343 C CA . ILE A 1 285 ? 2.144 -7.677 -17.615 1.00 84.12 285 ILE A CA 1
ATOM 2344 C C . ILE A 1 285 ? 2.053 -6.288 -18.259 1.00 84.12 285 ILE A C 1
ATOM 2346 O O . ILE A 1 285 ? 1.966 -5.282 -17.551 1.00 84.12 285 ILE A O 1
ATOM 2350 N N . PHE A 1 286 ? 2.071 -6.235 -19.592 1.00 82.75 286 PHE A N 1
ATOM 2351 C CA . PHE A 1 286 ? 2.025 -4.993 -20.365 1.00 82.75 286 PHE A CA 1
ATOM 2352 C C . PHE A 1 286 ? 0.611 -4.553 -20.762 1.00 82.75 286 PHE A C 1
ATOM 2354 O O . PHE A 1 286 ? 0.463 -3.534 -21.431 1.00 82.75 286 PHE A O 1
ATOM 2361 N N . GLN A 1 287 ? -0.419 -5.282 -20.322 1.00 86.12 287 GLN A N 1
ATOM 2362 C CA . GLN A 1 287 ? -1.835 -5.005 -20.581 1.00 86.12 287 GLN A CA 1
ATOM 2363 C C . GLN A 1 287 ? -2.189 -4.870 -22.077 1.00 86.12 287 GLN A C 1
ATOM 2365 O O . GLN A 1 287 ? -3.043 -4.068 -22.462 1.00 86.12 287 GLN A O 1
ATOM 2370 N N . PHE A 1 288 ? -1.563 -5.676 -22.938 1.00 88.50 288 PHE A N 1
ATOM 2371 C CA . PHE A 1 288 ? -1.858 -5.740 -24.375 1.00 88.50 288 PHE A CA 1
ATOM 2372 C C . PHE A 1 288 ? -3.147 -6.530 -24.635 1.00 88.50 288 PHE A C 1
ATOM 2374 O O . PHE A 1 288 ? -3.114 -7.649 -25.141 1.00 88.50 288 PHE A O 1
ATOM 2381 N N . ASN A 1 289 ? -4.291 -5.957 -24.257 1.00 88.25 289 ASN A N 1
ATOM 2382 C CA . ASN A 1 289 ? -5.598 -6.628 -24.252 1.00 88.25 289 ASN A CA 1
ATOM 2383 C C . ASN A 1 289 ? -5.932 -7.338 -25.568 1.00 88.25 289 ASN A C 1
ATOM 2385 O O . ASN A 1 289 ? -6.286 -8.514 -25.554 1.00 88.25 289 ASN A O 1
ATOM 2389 N N . ASP A 1 290 ? -5.764 -6.666 -26.703 1.00 88.44 290 ASP A N 1
ATOM 2390 C CA . ASP A 1 290 ? -6.102 -7.253 -28.003 1.00 88.44 290 ASP A CA 1
ATOM 2391 C C . ASP A 1 290 ? -5.186 -8.443 -28.340 1.00 88.44 290 ASP A C 1
ATOM 2393 O O . ASP A 1 290 ? -5.640 -9.461 -28.861 1.00 88.44 290 ASP A O 1
ATOM 2397 N N . SER A 1 291 ? -3.908 -8.367 -27.951 1.00 89.06 291 SER A N 1
ATOM 2398 C CA . SER A 1 291 ? -2.953 -9.469 -28.097 1.00 89.06 291 SER A CA 1
ATOM 2399 C C . SER A 1 291 ? -3.266 -10.641 -27.170 1.00 89.06 291 SER A C 1
ATOM 2401 O O . SER A 1 291 ? -3.169 -11.783 -27.602 1.00 89.06 291 SER A O 1
ATOM 2403 N N . ILE A 1 292 ? -3.675 -10.383 -25.924 1.00 89.19 292 ILE A N 1
ATOM 2404 C CA . ILE A 1 292 ? -4.097 -11.427 -24.974 1.00 89.19 292 ILE A CA 1
ATOM 2405 C C . ILE A 1 292 ? -5.245 -12.244 -25.569 1.00 89.19 292 ILE A C 1
ATOM 2407 O O . ILE A 1 292 ? -5.165 -13.469 -25.577 1.00 89.19 292 ILE A O 1
ATOM 2411 N N . LYS A 1 293 ? -6.277 -11.579 -26.109 1.00 87.94 293 LYS A N 1
ATOM 2412 C CA . LYS A 1 293 ? -7.423 -12.263 -26.719 1.00 87.94 293 LYS A CA 1
ATOM 2413 C C . LYS A 1 293 ? -6.985 -13.183 -27.857 1.00 87.94 293 LYS A C 1
ATOM 2415 O O . LYS A 1 293 ? -7.310 -14.362 -27.848 1.00 87.94 293 LYS A O 1
ATOM 2420 N N . ILE A 1 294 ? -6.176 -12.658 -28.783 1.00 88.00 294 ILE A N 1
ATOM 2421 C CA . ILE A 1 294 ? -5.633 -13.441 -29.901 1.00 88.00 294 ILE A CA 1
ATOM 2422 C C . ILE A 1 294 ? -4.868 -14.663 -29.384 1.00 88.00 294 ILE A C 1
ATOM 2424 O O . ILE A 1 294 ? -5.008 -15.745 -29.942 1.00 88.00 294 ILE A O 1
ATOM 2428 N N . LEU A 1 295 ? -4.063 -14.516 -28.331 1.00 88.50 295 LEU A N 1
ATOM 2429 C CA . LEU A 1 295 ? -3.279 -15.620 -27.781 1.00 88.50 295 LEU A CA 1
ATOM 2430 C C . LEU A 1 295 ? -4.162 -16.700 -27.145 1.00 88.50 295 LEU A C 1
ATOM 2432 O O . LEU A 1 295 ? -3.916 -17.879 -27.394 1.00 88.50 295 LEU A O 1
ATOM 2436 N N . ILE A 1 296 ? -5.187 -16.316 -26.378 1.00 87.00 296 ILE A N 1
ATOM 2437 C CA . ILE A 1 296 ? -6.153 -17.257 -25.784 1.00 87.00 296 ILE A CA 1
ATOM 2438 C C . ILE A 1 296 ? -6.897 -18.018 -26.889 1.00 87.00 296 ILE A C 1
ATOM 2440 O O . ILE A 1 296 ? -6.925 -19.246 -26.862 1.00 87.00 296 ILE A O 1
ATOM 2444 N N . ASP A 1 297 ? -7.381 -17.315 -27.919 1.00 86.06 297 ASP A N 1
ATOM 2445 C CA . ASP A 1 297 ? -8.073 -17.921 -29.068 1.00 86.06 297 ASP A CA 1
ATOM 2446 C C . ASP A 1 297 ? -7.185 -18.937 -29.826 1.00 86.06 297 ASP A C 1
ATOM 2448 O O . ASP A 1 297 ? -7.690 -19.848 -30.480 1.00 86.06 297 ASP A O 1
ATOM 2452 N N . HIS A 1 298 ? -5.855 -18.811 -29.725 1.00 86.19 298 HIS A N 1
ATOM 2453 C CA . HIS A 1 298 ? -4.872 -19.728 -30.321 1.00 86.19 298 HIS A CA 1
ATOM 2454 C C . HIS A 1 298 ? -4.307 -20.760 -29.321 1.00 86.19 298 HIS A C 1
ATOM 2456 O O . HIS A 1 298 ? -3.262 -21.363 -29.581 1.00 86.19 298 HIS A O 1
ATOM 2462 N N . GLY A 1 299 ? -4.978 -20.986 -28.186 1.00 85.88 299 GLY A N 1
ATOM 2463 C CA . GLY A 1 299 ? -4.639 -22.043 -27.227 1.00 85.88 299 GLY A CA 1
ATOM 2464 C C . GLY A 1 299 ? -3.501 -21.701 -26.262 1.00 85.88 299 GLY A C 1
ATOM 2465 O O . GLY A 1 299 ? -2.800 -22.601 -25.784 1.00 85.88 299 GLY A O 1
ATOM 2466 N N . ALA A 1 300 ? -3.271 -20.415 -25.982 1.00 87.75 300 ALA A N 1
ATOM 2467 C CA . ALA A 1 300 ? -2.365 -20.025 -24.907 1.00 87.75 300 ALA A CA 1
ATOM 2468 C C . ALA A 1 300 ? -2.895 -20.505 -23.544 1.00 87.75 300 ALA A C 1
ATOM 2470 O O . ALA A 1 300 ? -4.068 -20.330 -23.224 1.00 87.75 300 ALA A O 1
ATOM 2471 N N . SER A 1 301 ? -2.019 -21.101 -22.735 1.00 86.06 301 SER A N 1
ATOM 2472 C CA . SER A 1 301 ? -2.360 -21.640 -21.419 1.00 86.06 301 SER A CA 1
ATOM 2473 C C . SER A 1 301 ? -2.626 -20.507 -20.433 1.00 86.06 301 SER A C 1
ATOM 2475 O O . SER A 1 301 ? -1.723 -19.743 -20.081 1.00 86.06 301 SER A O 1
ATOM 2477 N N . ILE A 1 302 ? -3.871 -20.413 -19.966 1.00 84.12 302 ILE A N 1
ATOM 2478 C CA . ILE A 1 302 ? -4.277 -19.428 -18.959 1.00 84.12 302 ILE A CA 1
ATOM 2479 C C . ILE A 1 302 ? -3.876 -19.830 -17.532 1.00 84.12 302 ILE A C 1
ATOM 2481 O O . ILE A 1 302 ? -3.798 -18.976 -16.652 1.00 84.12 302 ILE A O 1
ATOM 2485 N N . ASN A 1 303 ? -3.578 -21.113 -17.313 1.00 81.75 303 ASN A N 1
ATOM 2486 C CA . ASN A 1 303 ? -3.197 -21.665 -16.011 1.00 81.75 303 ASN A CA 1
ATOM 2487 C C . ASN A 1 303 ? -1.682 -21.582 -15.756 1.00 81.75 303 ASN A C 1
ATOM 2489 O O . ASN A 1 303 ? -1.192 -22.127 -14.772 1.00 81.75 303 ASN A O 1
ATOM 2493 N N . ASP A 1 304 ? -0.924 -20.932 -16.644 1.00 84.56 304 ASP A N 1
ATOM 2494 C CA . ASP A 1 304 ? 0.522 -20.811 -16.492 1.00 84.56 304 ASP A CA 1
ATOM 2495 C C . ASP A 1 304 ? 0.895 -19.905 -15.310 1.00 84.56 304 ASP A C 1
ATOM 2497 O O . ASP A 1 304 ? 0.328 -18.832 -15.092 1.00 84.56 304 ASP A O 1
ATOM 2501 N N . GLU A 1 305 ? 1.927 -20.307 -14.575 1.00 85.31 305 GLU A N 1
ATOM 2502 C CA . GLU A 1 305 ? 2.471 -19.550 -13.450 1.00 85.31 305 GLU A CA 1
ATOM 2503 C C . GLU A 1 305 ? 3.786 -18.861 -13.832 1.00 85.31 305 GLU A C 1
ATOM 2505 O O . GLU A 1 305 ? 4.588 -19.358 -14.643 1.00 85.31 305 GLU A O 1
ATOM 2510 N N . PHE A 1 306 ? 4.005 -17.686 -13.248 1.00 82.88 306 PHE A N 1
ATOM 2511 C CA . PHE A 1 306 ? 5.303 -17.032 -13.198 1.00 82.88 306 PHE A CA 1
ATOM 2512 C C . PHE A 1 306 ? 6.168 -17.811 -12.213 1.00 82.88 306 PHE A C 1
ATOM 2514 O O . PHE A 1 306 ? 5.761 -18.020 -11.082 1.00 82.88 306 PHE A O 1
ATOM 2521 N N . SER A 1 307 ? 7.359 -18.249 -12.612 1.00 76.12 307 SER A N 1
ATOM 2522 C CA . SER A 1 307 ? 8.180 -19.107 -11.741 1.00 76.12 307 SER A CA 1
ATOM 2523 C C . SER A 1 307 ? 8.982 -18.328 -10.700 1.00 76.12 307 SER A C 1
ATOM 2525 O O . SER A 1 307 ? 9.533 -18.895 -9.757 1.00 76.12 307 SER A O 1
ATOM 2527 N N . ASN A 1 308 ? 9.103 -17.014 -10.872 1.00 66.94 308 ASN A N 1
ATOM 2528 C CA . ASN A 1 308 ? 9.853 -16.166 -9.965 1.00 66.94 308 ASN A CA 1
ATOM 2529 C C . ASN A 1 308 ? 9.276 -14.747 -10.004 1.00 66.94 308 ASN A C 1
ATOM 2531 O O . ASN A 1 308 ? 9.527 -14.051 -10.972 1.00 66.94 308 ASN A O 1
ATOM 2535 N N . PRO A 1 309 ? 8.526 -14.290 -8.993 1.00 67.31 309 PRO A N 1
ATOM 2536 C CA . PRO A 1 309 ? 7.951 -15.104 -7.924 1.00 67.31 309 PRO A CA 1
ATOM 2537 C C . PRO A 1 309 ? 6.882 -16.065 -8.457 1.00 67.31 309 PRO A C 1
ATOM 2539 O O . PRO A 1 309 ? 6.274 -15.774 -9.482 1.00 67.31 309 PRO A O 1
ATOM 2542 N N . ALA A 1 310 ? 6.675 -17.167 -7.729 1.00 80.50 310 ALA A N 1
ATOM 2543 C CA . ALA A 1 310 ? 5.582 -18.118 -7.929 1.00 80.50 310 ALA A CA 1
ATOM 2544 C C . ALA A 1 310 ? 4.234 -17.403 -7.763 1.00 80.50 310 ALA A C 1
ATOM 2546 O O . ALA A 1 310 ? 3.780 -17.207 -6.638 1.00 80.50 310 ALA A O 1
ATOM 2547 N N . ILE A 1 311 ? 3.681 -16.921 -8.874 1.00 82.56 311 ILE A N 1
ATOM 2548 C CA . ILE A 1 311 ? 2.425 -16.167 -8.947 1.00 82.56 311 ILE A CA 1
ATOM 2549 C C . ILE A 1 311 ? 1.665 -16.669 -10.172 1.00 82.56 311 ILE A C 1
ATOM 2551 O O . ILE A 1 311 ? 2.251 -16.831 -11.244 1.00 82.56 311 ILE A O 1
ATOM 2555 N N . SER A 1 312 ? 0.368 -16.914 -10.042 1.00 86.56 312 SER A N 1
ATOM 2556 C CA . SER A 1 312 ? -0.462 -17.342 -11.171 1.00 86.56 312 SER A CA 1
ATOM 2557 C C . SER A 1 312 ? -0.690 -16.204 -12.172 1.00 86.56 312 SER A C 1
ATOM 2559 O O . SER A 1 312 ? -0.641 -15.015 -11.838 1.00 86.56 312 SER A O 1
ATOM 2561 N N . LEU A 1 313 ? -0.983 -16.539 -13.431 1.00 86.88 313 LEU A N 1
ATOM 2562 C CA . LEU A 1 313 ? -1.351 -15.530 -14.427 1.00 86.88 313 LEU A CA 1
ATOM 2563 C C . LEU A 1 313 ? -2.559 -14.684 -13.989 1.00 86.88 313 LEU A C 1
ATOM 2565 O O . LEU A 1 313 ? -2.593 -13.479 -14.237 1.00 86.88 313 LEU A O 1
ATOM 2569 N N . LEU A 1 314 ? -3.512 -15.296 -13.287 1.00 85.69 314 LEU A N 1
ATOM 2570 C CA . LEU A 1 314 ? -4.707 -14.639 -12.767 1.00 85.69 314 LEU A CA 1
ATOM 2571 C C . LEU A 1 314 ? -4.407 -13.664 -11.619 1.00 85.69 314 LEU A C 1
ATOM 2573 O O . LEU A 1 314 ? -4.921 -12.545 -11.626 1.00 85.69 314 LEU A O 1
ATOM 2577 N N . GLU A 1 315 ? -3.524 -14.030 -10.687 1.00 82.81 315 GLU A N 1
ATOM 2578 C CA . GLU A 1 315 ? -3.020 -13.099 -9.664 1.00 82.81 315 GLU A CA 1
ATOM 2579 C C . GLU A 1 315 ? -2.388 -11.869 -10.322 1.00 82.81 315 GLU A C 1
ATOM 2581 O O . GLU A 1 315 ? -2.687 -10.734 -9.950 1.00 82.81 315 GLU A O 1
ATOM 2586 N N . MET A 1 316 ? -1.578 -12.070 -11.367 1.00 84.88 316 MET A N 1
ATOM 2587 C CA . MET A 1 316 ? -0.986 -10.963 -12.120 1.00 84.88 316 MET A CA 1
ATOM 2588 C C . MET A 1 316 ? -2.049 -10.072 -12.779 1.00 84.88 316 MET A C 1
ATOM 2590 O O . MET A 1 316 ? -1.905 -8.851 -12.766 1.00 84.88 316 MET A O 1
ATOM 2594 N N . ILE A 1 317 ? -3.122 -10.641 -13.338 1.00 85.81 317 ILE A N 1
ATOM 2595 C CA . ILE A 1 317 ? -4.229 -9.870 -13.933 1.00 85.81 317 ILE A CA 1
ATOM 2596 C C . ILE A 1 317 ? -4.876 -8.945 -12.896 1.00 85.81 317 ILE A C 1
ATOM 2598 O O . ILE A 1 317 ? -5.117 -7.773 -13.199 1.00 85.81 317 ILE A O 1
ATOM 2602 N N . ILE A 1 318 ? -5.112 -9.454 -11.683 1.00 82.81 318 ILE A N 1
ATOM 2603 C CA . ILE A 1 318 ? -5.697 -8.691 -10.572 1.00 82.81 318 ILE A CA 1
ATOM 2604 C C . ILE A 1 318 ? -4.734 -7.587 -10.121 1.00 82.81 318 ILE A C 1
ATOM 2606 O O . ILE A 1 318 ? -5.134 -6.427 -10.041 1.00 82.81 318 ILE A O 1
ATOM 2610 N N . ILE A 1 319 ? -3.451 -7.912 -9.922 1.00 79.88 319 ILE A N 1
ATOM 2611 C CA . ILE A 1 319 ? -2.402 -6.942 -9.554 1.00 79.88 319 ILE A CA 1
ATOM 2612 C C . ILE A 1 319 ? -2.285 -5.824 -10.601 1.00 79.88 319 ILE A C 1
ATOM 2614 O O . ILE A 1 319 ? -2.106 -4.654 -10.264 1.00 79.88 319 ILE A O 1
ATOM 2618 N N . LYS A 1 320 ? -2.404 -6.164 -11.890 1.00 80.50 320 LYS A N 1
ATOM 2619 C CA . LYS A 1 320 ? -2.373 -5.206 -13.009 1.00 80.50 320 LYS A CA 1
ATOM 2620 C C . LYS A 1 320 ? -3.690 -4.493 -13.254 1.00 80.50 320 LYS A C 1
ATOM 2622 O O . LYS A 1 320 ? -3.776 -3.729 -14.208 1.00 80.50 320 LYS A O 1
ATOM 2627 N N . GLN A 1 321 ? -4.689 -4.782 -12.436 1.00 81.25 321 GLN A N 1
ATOM 2628 C CA . GLN A 1 321 ? -6.077 -4.386 -12.560 1.00 81.25 321 GLN A CA 1
ATOM 2629 C C . GLN A 1 321 ? -6.607 -4.420 -14.016 1.00 81.25 321 GLN A C 1
ATOM 2631 O O . GLN A 1 321 ? -7.432 -3.604 -14.440 1.00 81.25 321 GLN A O 1
ATOM 2636 N N . ASN A 1 322 ? -6.241 -5.460 -14.767 1.00 83.88 322 ASN A N 1
ATOM 2637 C CA . ASN A 1 322 ? -6.731 -5.648 -16.123 1.00 83.88 322 ASN A CA 1
ATOM 2638 C C . ASN A 1 322 ? -8.123 -6.307 -16.156 1.00 83.88 322 ASN A C 1
ATOM 2640 O O . ASN A 1 322 ? -8.264 -7.514 -16.369 1.00 83.88 322 ASN A O 1
ATOM 2644 N N . ILE A 1 323 ? -9.170 -5.489 -16.007 1.00 82.50 323 ILE A N 1
ATOM 2645 C CA . ILE A 1 323 ? -10.541 -6.000 -15.880 1.00 82.50 323 ILE A CA 1
ATOM 2646 C C . ILE A 1 323 ? -11.045 -6.714 -17.144 1.00 82.50 323 ILE A C 1
ATOM 2648 O O . ILE A 1 323 ? -11.845 -7.640 -17.046 1.00 82.50 323 ILE A O 1
ATOM 2652 N N . LYS A 1 324 ? -10.578 -6.319 -18.336 1.00 84.44 324 LYS A N 1
ATOM 2653 C CA . LYS A 1 324 ? -10.956 -6.996 -19.589 1.00 84.44 324 LYS A CA 1
ATOM 2654 C C . LYS A 1 324 ? -10.399 -8.417 -19.636 1.00 84.44 324 LYS A C 1
ATOM 2656 O O . LYS A 1 324 ? -11.135 -9.346 -19.942 1.00 84.44 324 LYS A O 1
ATOM 2661 N N . CYS A 1 325 ? -9.123 -8.579 -19.286 1.00 84.56 325 CYS A N 1
ATOM 2662 C CA . CYS A 1 325 ? -8.492 -9.894 -19.227 1.00 84.56 325 CYS A CA 1
ATOM 2663 C C . CYS A 1 325 ? -9.156 -10.787 -18.170 1.00 84.56 325 CYS A C 1
ATOM 2665 O O . CYS A 1 325 ? -9.457 -11.946 -18.435 1.00 84.56 325 CYS A O 1
ATOM 2667 N N . PHE A 1 326 ? -9.479 -10.216 -17.007 1.00 84.06 326 PHE A N 1
ATOM 2668 C CA . PHE A 1 326 ? -10.188 -10.926 -15.944 1.00 84.06 326 PHE A CA 1
ATOM 2669 C C . PHE A 1 326 ? -11.543 -11.488 -16.403 1.00 84.06 326 PHE A C 1
ATOM 2671 O O . PHE A 1 326 ? -11.890 -12.614 -16.066 1.00 84.06 326 PHE A O 1
ATOM 2678 N N . GLN A 1 327 ? -12.289 -10.745 -17.229 1.00 82.00 327 GLN A N 1
ATOM 2679 C CA . GLN A 1 327 ? -13.558 -11.225 -17.790 1.00 82.00 327 GLN A CA 1
ATOM 2680 C C . GLN A 1 327 ? -13.384 -12.473 -18.659 1.00 82.00 327 GLN A C 1
ATOM 2682 O O . GLN A 1 327 ? -14.202 -13.384 -18.576 1.00 82.00 327 GLN A O 1
ATOM 2687 N N . TRP A 1 328 ? -12.316 -12.550 -19.453 1.00 82.69 328 TRP A N 1
ATOM 2688 C CA . TRP A 1 328 ? -12.034 -13.746 -20.250 1.00 82.69 328 TRP A CA 1
ATOM 2689 C C . TRP A 1 328 ? -11.738 -14.967 -19.374 1.00 82.69 328 TRP A C 1
ATOM 2691 O O . TRP A 1 328 ? -12.206 -16.055 -19.684 1.00 82.69 328 TRP A O 1
ATOM 2701 N N . PHE A 1 329 ? -11.056 -14.776 -18.242 1.00 78.44 329 PHE A N 1
ATOM 2702 C CA . PHE A 1 329 ? -10.748 -15.855 -17.295 1.00 78.44 329 PHE A CA 1
ATOM 2703 C C . PHE A 1 329 ? -11.984 -16.393 -16.562 1.00 78.44 329 PHE A C 1
ATOM 2705 O O . PHE A 1 329 ? -12.052 -17.587 -16.278 1.00 78.44 329 PHE A O 1
ATOM 2712 N N . ILE A 1 330 ? -12.978 -15.540 -16.291 1.00 79.56 330 ILE A N 1
ATOM 2713 C CA . ILE A 1 330 ? -14.276 -15.977 -15.750 1.00 79.56 330 ILE A CA 1
ATOM 2714 C C . ILE A 1 330 ? -14.996 -16.867 -16.767 1.00 79.56 330 ILE A C 1
ATOM 2716 O O . ILE A 1 330 ? -15.520 -17.917 -16.402 1.00 79.56 330 ILE A O 1
ATOM 2720 N N . HIS A 1 331 ? -15.014 -16.458 -18.040 1.00 75.75 331 HIS A N 1
ATOM 2721 C CA . HIS A 1 331 ? -15.707 -17.193 -19.099 1.00 75.75 331 HIS A CA 1
ATOM 2722 C C . HIS A 1 331 ? -15.118 -18.586 -19.366 1.00 75.75 331 HIS A C 1
ATOM 2724 O O . HIS A 1 331 ? -15.863 -19.464 -19.791 1.00 75.75 331 HIS A O 1
ATOM 2730 N N . ASP A 1 332 ? -13.833 -18.804 -19.076 1.00 73.06 332 ASP A N 1
ATOM 2731 C CA . ASP A 1 332 ? -13.164 -20.104 -19.240 1.00 73.06 332 ASP A CA 1
ATOM 2732 C C . ASP A 1 332 ? -13.392 -21.073 -18.054 1.00 73.06 332 ASP A C 1
ATOM 2734 O O . ASP A 1 332 ? -12.877 -22.186 -18.040 1.00 73.06 332 ASP A O 1
ATOM 2738 N N . GLY A 1 333 ? -14.180 -20.674 -17.043 1.00 70.62 333 GLY A N 1
ATOM 2739 C CA . GLY A 1 333 ? -14.605 -21.545 -15.936 1.00 70.62 333 GLY A CA 1
ATOM 2740 C C . GLY A 1 333 ? -13.748 -21.484 -14.664 1.00 70.62 333 GLY A C 1
ATOM 2741 O O . GLY A 1 333 ? -14.068 -22.150 -13.682 1.00 70.62 333 GLY A O 1
ATOM 2742 N N . ASN A 1 334 ? -12.714 -20.637 -14.608 1.00 78.25 334 ASN A N 1
ATOM 2743 C CA . ASN A 1 334 ? -11.823 -20.479 -13.441 1.00 78.25 334 ASN A CA 1
ATOM 2744 C C . ASN A 1 334 ? -12.393 -19.557 -12.337 1.00 78.25 334 ASN A C 1
ATOM 2746 O O . ASN A 1 334 ? -11.668 -18.815 -11.666 1.00 78.25 334 ASN A O 1
ATOM 2750 N N . VAL A 1 335 ? -13.709 -19.584 -12.137 1.00 81.88 335 VAL A N 1
ATOM 2751 C CA . VAL A 1 335 ? -14.452 -18.619 -11.315 1.00 81.88 335 VAL A CA 1
ATOM 2752 C C . VAL A 1 335 ? -14.030 -18.630 -9.841 1.00 81.88 335 VAL A C 1
ATOM 2754 O O . VAL A 1 335 ? -13.740 -17.571 -9.284 1.00 81.88 335 VAL A O 1
ATOM 2757 N N . GLN A 1 336 ? -13.933 -19.809 -9.216 1.00 82.06 336 GLN A N 1
ATOM 2758 C CA . GLN A 1 336 ? -13.571 -19.919 -7.795 1.00 82.06 336 GLN A CA 1
ATOM 2759 C C . GLN A 1 336 ? -12.186 -19.324 -7.518 1.00 82.06 336 GLN A C 1
ATOM 2761 O O . GLN A 1 336 ? -11.993 -18.570 -6.565 1.00 82.06 336 GLN A O 1
ATOM 2766 N N . LEU A 1 337 ? -11.216 -19.622 -8.390 1.00 81.12 337 LEU A N 1
ATOM 2767 C CA . LEU A 1 337 ? -9.867 -19.078 -8.283 1.00 81.12 337 LEU A CA 1
ATOM 2768 C C . LEU A 1 337 ? -9.878 -17.550 -8.462 1.00 81.12 337 LEU A C 1
ATOM 2770 O O . LEU A 1 337 ? -9.198 -16.846 -7.719 1.00 81.12 337 LEU A O 1
ATOM 2774 N N . CYS A 1 338 ? -10.695 -17.023 -9.383 1.00 80.69 338 CYS A N 1
ATOM 2775 C CA . CYS A 1 338 ? -10.871 -15.578 -9.568 1.00 80.69 338 CYS A CA 1
ATOM 2776 C C . CYS A 1 338 ? -11.376 -14.895 -8.296 1.00 80.69 338 CYS A C 1
ATOM 2778 O O . CYS A 1 338 ? -10.847 -13.848 -7.918 1.00 80.69 338 CYS A O 1
ATOM 2780 N N . ILE A 1 339 ? -12.365 -15.484 -7.625 1.00 81.62 339 ILE A N 1
ATOM 2781 C CA . ILE A 1 339 ? -12.940 -14.956 -6.384 1.00 81.62 339 ILE A CA 1
ATOM 2782 C C . ILE A 1 339 ? -11.900 -14.979 -5.259 1.00 81.62 339 ILE A C 1
ATOM 2784 O O . ILE A 1 339 ? -11.624 -13.934 -4.665 1.00 81.62 339 ILE A O 1
ATOM 2788 N N . LYS A 1 340 ? -11.258 -16.132 -5.032 1.00 84.12 340 LYS A N 1
ATOM 2789 C CA . LYS A 1 340 ? -10.195 -16.315 -4.033 1.00 84.12 340 LYS A CA 1
ATOM 2790 C C . LYS A 1 340 ? -9.096 -15.274 -4.153 1.00 84.12 340 LYS A C 1
ATOM 2792 O O . LYS A 1 340 ? -8.786 -14.573 -3.190 1.00 84.12 340 LYS A O 1
ATOM 2797 N N . LEU A 1 341 ? -8.532 -15.136 -5.347 1.00 79.69 341 LEU A N 1
ATOM 2798 C CA . LEU A 1 341 ? -7.438 -14.201 -5.579 1.00 79.69 341 LEU A CA 1
ATOM 2799 C C . LEU A 1 341 ? -7.907 -12.746 -5.471 1.00 79.69 341 LEU A C 1
ATOM 2801 O O . LEU A 1 341 ? -7.183 -11.903 -4.943 1.00 79.69 341 LEU A O 1
ATOM 2805 N N . SER A 1 342 ? -9.135 -12.444 -5.907 1.00 80.12 342 SER A N 1
ATOM 2806 C CA . SER A 1 342 ? -9.697 -11.095 -5.772 1.00 80.12 342 SER A CA 1
ATOM 2807 C C . SER A 1 342 ? -9.815 -10.689 -4.307 1.00 80.12 342 SER A C 1
ATOM 2809 O O . SER A 1 342 ? -9.445 -9.567 -3.971 1.00 80.12 342 SER A O 1
ATOM 2811 N N . ILE A 1 343 ? -10.255 -11.602 -3.432 1.00 79.25 343 ILE A N 1
ATOM 2812 C CA . ILE A 1 343 ? -10.336 -11.372 -1.982 1.00 79.25 343 ILE A CA 1
ATOM 2813 C C . ILE A 1 343 ? -8.940 -11.223 -1.366 1.00 79.25 343 ILE A C 1
ATOM 2815 O O . ILE A 1 343 ? -8.711 -10.316 -0.569 1.00 79.25 343 ILE A O 1
ATOM 2819 N N . GLN A 1 344 ? -7.977 -12.059 -1.758 1.00 77.25 344 GLN A N 1
ATOM 2820 C CA . GLN A 1 344 ? -6.608 -11.986 -1.235 1.00 77.25 344 GLN A CA 1
ATOM 2821 C C . GLN A 1 344 ? -5.894 -10.666 -1.575 1.00 77.25 344 GLN A C 1
ATOM 2823 O O . GLN A 1 344 ? -5.053 -10.203 -0.802 1.00 77.25 344 GLN A O 1
ATOM 2828 N N . HIS A 1 345 ? -6.243 -10.039 -2.701 1.00 71.38 345 HIS A N 1
ATOM 2829 C CA . HIS A 1 345 ? -5.632 -8.798 -3.184 1.00 71.38 345 HIS A CA 1
ATOM 2830 C C . HIS A 1 345 ? -6.477 -7.534 -2.933 1.00 71.38 345 HIS A C 1
ATOM 2832 O O . HIS A 1 345 ? -6.249 -6.499 -3.564 1.00 71.38 345 HIS A O 1
ATOM 2838 N N . THR A 1 346 ? -7.426 -7.553 -1.992 1.00 67.88 346 THR A N 1
ATOM 2839 C CA . THR A 1 346 ? -8.304 -6.395 -1.717 1.00 67.88 346 THR A CA 1
ATOM 2840 C C . THR A 1 346 ? -7.586 -5.136 -1.252 1.00 67.88 346 THR A C 1
ATOM 2842 O O . THR A 1 346 ? -8.070 -4.043 -1.537 1.00 67.88 346 THR A O 1
ATOM 2845 N N . PHE A 1 347 ? -6.403 -5.257 -0.642 1.00 56.97 347 PHE A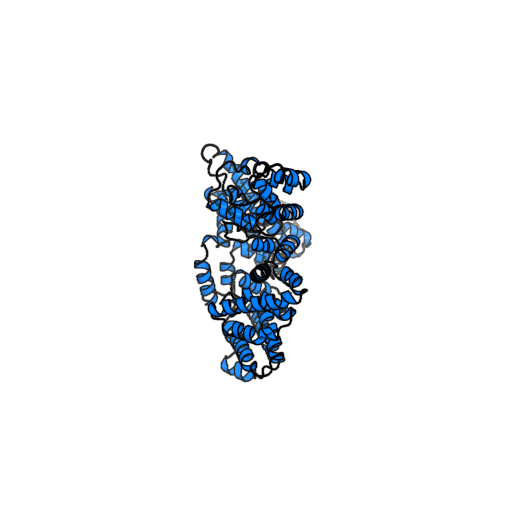 N 1
ATOM 2846 C CA . PHE A 1 347 ? -5.548 -4.111 -0.307 1.00 56.97 347 PHE A CA 1
ATOM 2847 C C . PHE A 1 347 ? -5.003 -3.345 -1.527 1.00 56.97 347 PHE A C 1
ATOM 2849 O O . PHE A 1 347 ? -4.581 -2.204 -1.368 1.00 56.97 347 PHE A O 1
ATOM 2856 N N . ILE A 1 348 ? -4.973 -3.959 -2.717 1.00 56.06 348 ILE A N 1
ATOM 2857 C CA . ILE A 1 348 ? -4.349 -3.413 -3.942 1.00 56.06 348 ILE A CA 1
ATOM 2858 C C . ILE A 1 348 ? -5.423 -3.092 -5.007 1.00 56.06 348 ILE A C 1
ATOM 2860 O O . ILE A 1 348 ? -5.129 -3.034 -6.194 1.00 56.06 348 ILE A O 1
ATOM 2864 N N . ASP A 1 349 ? -6.678 -2.882 -4.590 1.00 63.34 349 ASP A N 1
ATOM 2865 C CA . ASP A 1 349 ?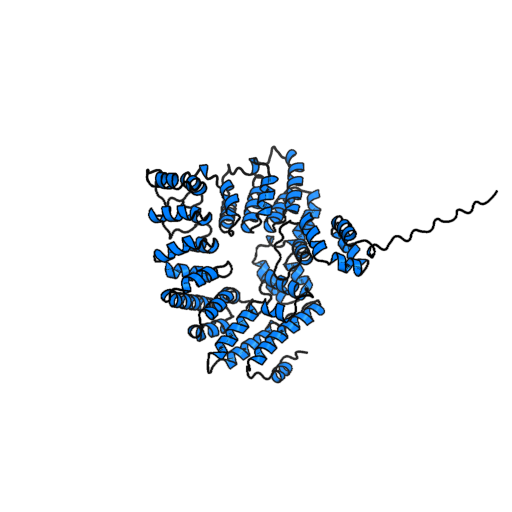 -7.859 -2.610 -5.438 1.00 63.34 349 ASP A CA 1
ATOM 2866 C C . ASP A 1 349 ? -8.645 -3.847 -5.930 1.00 63.34 349 ASP A C 1
ATOM 2868 O O . ASP A 1 349 ? -9.519 -3.738 -6.797 1.00 63.34 349 ASP A O 1
ATOM 2872 N N . GLY A 1 350 ? -8.438 -5.023 -5.315 1.00 63.44 350 GLY A N 1
ATOM 2873 C CA . GLY A 1 350 ? -9.224 -6.247 -5.579 1.00 63.44 350 GLY A CA 1
ATOM 2874 C C . GLY A 1 350 ? -10.744 -6.082 -5.398 1.00 63.44 350 GLY A C 1
ATOM 2875 O O . GLY A 1 350 ? -11.544 -6.807 -5.984 1.00 63.44 350 GLY A O 1
ATOM 2876 N N . ILE A 1 351 ? -11.169 -5.062 -4.653 1.00 71.81 351 ILE A N 1
ATOM 2877 C CA . ILE A 1 351 ? -12.578 -4.761 -4.380 1.00 71.81 351 ILE A CA 1
ATOM 2878 C C . ILE A 1 351 ? -13.356 -4.457 -5.664 1.00 71.8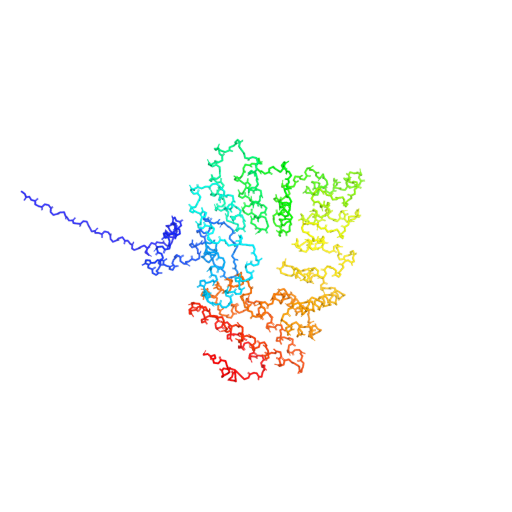1 351 ILE A C 1
ATOM 2880 O O . ILE A 1 351 ? -14.481 -4.927 -5.822 1.00 71.81 351 ILE A O 1
ATOM 2884 N N . HIS A 1 352 ? -12.766 -3.736 -6.624 1.00 74.31 352 HIS A N 1
ATOM 2885 C CA . HIS A 1 352 ? -13.450 -3.415 -7.882 1.00 74.31 352 HIS A CA 1
ATOM 2886 C C . HIS A 1 352 ? -13.787 -4.664 -8.717 1.00 74.31 352 HIS A C 1
ATOM 2888 O O . HIS A 1 352 ? -14.788 -4.666 -9.437 1.00 74.31 352 HIS A O 1
ATOM 2894 N N . TYR A 1 353 ? -12.999 -5.737 -8.587 1.00 74.94 353 TYR A N 1
ATOM 2895 C CA . TYR A 1 353 ? -13.271 -7.034 -9.214 1.00 74.94 353 TYR A CA 1
ATOM 2896 C C . TYR A 1 353 ? -14.476 -7.722 -8.593 1.00 74.94 353 TYR A C 1
ATOM 2898 O O . TYR A 1 353 ? -15.358 -8.193 -9.311 1.00 74.94 353 TYR A O 1
ATOM 2906 N N . LEU A 1 354 ? -14.550 -7.701 -7.263 1.00 78.56 354 LEU A N 1
ATOM 2907 C CA . LEU A 1 354 ? -15.658 -8.279 -6.512 1.00 78.56 354 LEU A CA 1
ATOM 2908 C C . LEU A 1 354 ? -16.974 -7.547 -6.795 1.00 78.56 354 LEU A C 1
ATOM 2910 O O . LEU A 1 354 ? -17.973 -8.208 -7.050 1.00 78.56 354 LEU A O 1
ATOM 2914 N N . TYR A 1 355 ? -16.965 -6.210 -6.886 1.00 80.94 355 TYR A N 1
ATOM 2915 C CA . TYR A 1 355 ? -18.129 -5.426 -7.341 1.00 80.94 355 TYR A CA 1
ATOM 2916 C C . TYR A 1 355 ? -18.644 -5.868 -8.712 1.00 80.94 355 TYR A C 1
ATOM 2918 O O . TYR A 1 355 ? -19.851 -5.902 -8.941 1.00 80.94 355 TYR A O 1
ATOM 2926 N N . ARG A 1 356 ? -17.742 -6.206 -9.637 1.00 76.00 356 ARG A N 1
ATOM 2927 C CA . ARG A 1 356 ? -18.130 -6.631 -10.984 1.00 76.00 356 ARG A CA 1
ATOM 2928 C C . ARG A 1 356 ? -18.674 -8.060 -11.006 1.00 76.00 356 ARG A C 1
ATOM 2930 O O . ARG A 1 356 ? -19.628 -8.312 -11.737 1.00 76.00 356 ARG A O 1
ATOM 2937 N N . LEU A 1 357 ? -18.085 -8.959 -10.220 1.00 74.88 357 LEU A N 1
ATOM 2938 C CA . LEU A 1 357 ? -18.549 -10.340 -10.067 1.00 74.88 357 LEU A CA 1
ATOM 2939 C C . LEU A 1 357 ? -19.913 -10.410 -9.373 1.00 74.88 357 LEU A C 1
ATOM 2941 O O . LEU A 1 357 ? -20.777 -11.169 -9.793 1.00 74.88 357 LEU A O 1
ATOM 2945 N N . TYR A 1 358 ? -20.135 -9.575 -8.360 1.00 76.44 358 TYR A N 1
ATOM 2946 C CA . TYR A 1 358 ? -21.314 -9.650 -7.500 1.00 76.44 358 TYR A CA 1
ATOM 2947 C C . TYR A 1 358 ? -22.657 -9.403 -8.203 1.00 76.44 358 TYR A C 1
ATOM 2949 O O . TYR A 1 358 ? -23.698 -9.862 -7.735 1.00 76.44 358 TYR A O 1
ATOM 2957 N N . ASN A 1 359 ? -22.662 -8.717 -9.349 1.00 75.94 359 ASN A N 1
ATOM 2958 C CA . ASN A 1 359 ? -23.890 -8.493 -10.120 1.00 75.94 359 ASN A CA 1
ATOM 2959 C C . ASN A 1 359 ? -24.483 -9.786 -10.719 1.00 75.94 359 ASN A C 1
ATOM 2961 O O . ASN A 1 359 ? -25.574 -9.747 -11.281 1.00 75.94 359 ASN A O 1
ATOM 2965 N N . GLN A 1 360 ? -23.785 -10.918 -10.613 1.00 77.94 360 GLN A N 1
ATOM 2966 C CA . GLN A 1 360 ? -24.273 -12.241 -10.991 1.00 77.94 360 GLN A CA 1
ATOM 2967 C C . GLN A 1 360 ? -24.677 -13.010 -9.722 1.00 77.94 360 GLN A C 1
ATOM 2969 O O . GLN A 1 360 ? -23.837 -13.228 -8.853 1.00 77.94 360 GLN A O 1
ATOM 2974 N N . GLU A 1 361 ? -25.944 -13.430 -9.602 1.00 74.81 361 GLU A N 1
ATOM 2975 C CA . GLU A 1 361 ? -26.469 -14.112 -8.396 1.00 74.81 361 GLU A CA 1
ATOM 2976 C C . GLU A 1 361 ? -25.641 -15.344 -7.992 1.00 74.81 361 GLU A C 1
ATOM 2978 O O . GLU A 1 361 ? -25.308 -15.514 -6.822 1.00 74.81 361 GLU A O 1
ATOM 2983 N N . GLU A 1 362 ? -25.218 -16.152 -8.967 1.00 78.25 362 GLU A N 1
ATOM 2984 C CA . GLU A 1 362 ? -24.376 -17.338 -8.744 1.00 78.25 362 GLU A CA 1
ATOM 2985 C C . GLU A 1 362 ? -23.024 -16.985 -8.095 1.00 78.25 362 GLU A C 1
ATOM 2987 O O . GLU A 1 362 ? -22.513 -17.724 -7.253 1.00 78.25 362 GLU A O 1
ATOM 2992 N N . MET A 1 363 ? -22.465 -15.814 -8.420 1.00 80.94 363 MET A N 1
ATOM 2993 C CA . MET A 1 363 ? -21.189 -15.345 -7.870 1.00 80.94 363 MET A CA 1
ATOM 2994 C C . MET A 1 363 ? -21.306 -14.895 -6.420 1.00 80.94 363 MET A C 1
ATOM 2996 O O . MET A 1 363 ? -20.316 -14.932 -5.693 1.00 80.94 363 MET A O 1
ATOM 3000 N N . LYS A 1 364 ? -22.494 -14.479 -5.972 1.00 79.50 364 LYS A N 1
ATOM 3001 C CA . LYS A 1 364 ? -22.693 -14.006 -4.596 1.00 79.50 364 LYS A CA 1
ATOM 3002 C C . LYS A 1 364 ? -22.445 -15.115 -3.584 1.00 79.50 364 LYS A C 1
ATOM 3004 O O . LYS A 1 364 ? -21.783 -14.877 -2.575 1.00 79.50 364 LYS A O 1
ATOM 3009 N N . ILE A 1 365 ? -22.952 -16.311 -3.883 1.00 82.94 365 ILE A N 1
ATOM 3010 C CA . ILE A 1 365 ? -22.790 -17.503 -3.045 1.00 82.94 365 ILE A CA 1
ATOM 3011 C C . ILE A 1 365 ? -21.305 -17.866 -2.968 1.00 82.94 365 ILE A C 1
ATOM 3013 O O . ILE A 1 365 ? -20.756 -17.932 -1.873 1.00 82.94 365 ILE A O 1
ATOM 3017 N N . MET A 1 366 ? -20.624 -17.957 -4.115 1.00 83.56 366 MET A N 1
ATOM 3018 C CA . MET A 1 366 ? -19.193 -18.281 -4.162 1.00 83.56 366 MET A CA 1
ATOM 3019 C C . MET A 1 366 ? -18.311 -17.234 -3.457 1.00 83.56 366 MET A C 1
ATOM 3021 O O . MET A 1 366 ? -17.354 -17.591 -2.772 1.00 83.56 366 MET A O 1
ATOM 3025 N N . ILE A 1 367 ? -18.627 -15.935 -3.577 1.00 82.94 367 ILE A N 1
ATOM 3026 C CA . ILE A 1 367 ? -17.921 -14.873 -2.838 1.00 82.94 367 ILE A CA 1
ATOM 3027 C C . 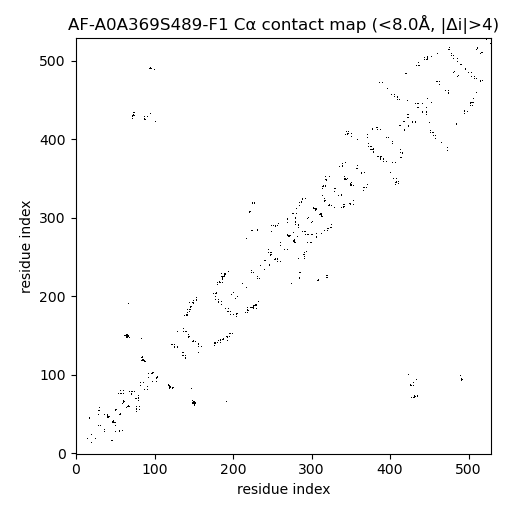ILE A 1 367 ? -18.098 -15.071 -1.333 1.00 82.94 367 ILE A C 1
ATOM 3029 O O . ILE A 1 367 ? -17.118 -14.985 -0.595 1.00 82.94 367 ILE A O 1
ATOM 3033 N N . ARG A 1 368 ? -19.322 -15.342 -0.869 1.00 84.56 368 ARG A N 1
ATOM 3034 C CA . ARG A 1 368 ? -19.599 -15.563 0.554 1.00 84.56 368 ARG A CA 1
ATOM 3035 C C . ARG A 1 368 ? -18.854 -16.790 1.087 1.00 84.56 368 ARG A C 1
ATOM 3037 O O . ARG A 1 368 ? -18.210 -16.684 2.128 1.00 84.56 368 ARG A O 1
ATOM 3044 N N . GLU A 1 369 ? -18.887 -17.906 0.361 1.00 86.94 369 GLU A N 1
ATOM 3045 C CA . GLU A 1 369 ? -18.160 -19.134 0.712 1.00 86.94 369 GLU A CA 1
ATOM 3046 C C . GLU A 1 369 ? -16.646 -18.900 0.799 1.00 86.94 369 GLU A C 1
ATOM 3048 O O . GLU A 1 369 ? -15.995 -19.340 1.743 1.00 86.94 369 GLU A O 1
ATOM 3053 N N . GLU A 1 370 ? -16.063 -18.151 -0.135 1.00 87.75 370 GLU A N 1
ATOM 3054 C CA . GLU A 1 370 ? -14.629 -17.864 -0.087 1.00 87.75 370 GLU A CA 1
ATOM 3055 C C . GLU A 1 370 ? -14.263 -16.905 1.058 1.00 87.75 370 GLU A C 1
ATOM 3057 O O . GLU A 1 370 ? -13.238 -17.097 1.712 1.00 87.75 370 GLU A O 1
ATOM 3062 N N . VAL A 1 371 ? -15.097 -15.902 1.361 1.00 84.44 371 VAL A N 1
ATOM 3063 C CA . VAL A 1 371 ? -14.898 -15.050 2.549 1.00 84.44 371 VAL A CA 1
ATOM 3064 C C . VAL A 1 371 ? -14.932 -15.886 3.825 1.00 84.44 371 VAL A C 1
ATOM 3066 O O . VAL A 1 371 ? -14.078 -15.695 4.694 1.00 84.44 371 VAL A O 1
ATOM 3069 N N . TYR A 1 372 ? -15.869 -16.832 3.918 1.00 87.44 372 TYR A N 1
ATOM 3070 C CA . TYR A 1 372 ? -15.942 -17.786 5.021 1.00 87.44 372 TYR A CA 1
ATOM 3071 C C . TYR A 1 372 ? -14.625 -18.563 5.163 1.00 87.44 372 TYR A C 1
ATOM 3073 O O . TYR A 1 372 ? -14.016 -18.543 6.231 1.00 87.44 372 TYR A O 1
ATOM 3081 N N . LEU A 1 373 ? -14.117 -19.158 4.076 1.00 86.50 373 LEU A N 1
ATOM 3082 C CA . LEU A 1 373 ? -12.859 -19.919 4.088 1.00 86.50 373 LEU A CA 1
ATOM 3083 C C . LEU A 1 373 ? -11.648 -19.070 4.509 1.00 86.50 373 LEU A C 1
ATOM 3085 O O . LEU A 1 373 ? -10.793 -19.539 5.264 1.00 86.50 373 LEU A O 1
ATOM 3089 N N . GLN A 1 374 ? -11.556 -17.818 4.048 1.00 82.56 374 GLN A N 1
ATOM 3090 C CA . GLN A 1 374 ? -10.461 -16.915 4.427 1.00 82.56 374 GLN A CA 1
ATOM 3091 C C . GLN A 1 374 ? -10.525 -16.543 5.913 1.00 82.56 374 GLN A C 1
ATOM 3093 O O . GLN A 1 374 ? -9.494 -16.540 6.588 1.00 82.56 374 GLN A O 1
ATOM 3098 N N . LEU A 1 375 ? -11.718 -16.249 6.436 1.00 81.94 375 LEU A N 1
ATOM 3099 C CA . LEU A 1 375 ? -11.904 -15.960 7.857 1.00 81.94 375 LEU A CA 1
ATOM 3100 C C . LEU A 1 375 ? -11.616 -17.191 8.724 1.00 81.94 375 LEU A C 1
ATOM 3102 O O . LEU A 1 375 ? -10.953 -17.052 9.749 1.00 81.94 375 LEU A O 1
ATOM 3106 N N . GLU A 1 376 ? -12.025 -18.389 8.298 1.00 84.75 376 GLU A N 1
ATOM 3107 C CA . GLU A 1 376 ? -11.715 -19.647 8.988 1.00 84.75 376 GLU A CA 1
ATOM 3108 C C . GLU A 1 376 ? -10.201 -19.924 9.019 1.00 84.75 376 GLU A C 1
ATOM 3110 O O . GLU A 1 376 ? -9.657 -20.337 10.045 1.00 84.75 376 GLU A O 1
ATOM 3115 N N . ALA A 1 377 ? -9.493 -19.653 7.916 1.00 84.12 377 ALA A N 1
ATOM 3116 C CA . ALA A 1 377 ? -8.037 -19.770 7.858 1.00 84.12 377 ALA A CA 1
ATOM 3117 C C . ALA A 1 377 ? -7.346 -18.788 8.819 1.00 84.12 377 ALA A C 1
ATOM 3119 O O . ALA A 1 377 ? -6.449 -19.185 9.560 1.00 84.12 377 ALA A O 1
ATOM 3120 N N . ILE A 1 378 ? -7.803 -17.530 8.869 1.00 79.31 378 ILE A N 1
ATOM 3121 C CA . ILE A 1 378 ? -7.300 -16.535 9.830 1.00 79.31 378 ILE A CA 1
ATOM 3122 C C . ILE A 1 378 ? -7.530 -17.012 11.267 1.00 79.31 378 ILE A C 1
ATOM 3124 O O . ILE A 1 378 ? -6.644 -16.873 12.106 1.00 79.31 378 ILE A O 1
ATOM 3128 N N . LEU A 1 379 ? -8.681 -17.615 11.551 1.00 80.56 379 LEU A N 1
ATOM 3129 C CA . LEU A 1 379 ? -9.036 -18.136 12.872 1.00 80.56 379 LEU A CA 1
ATOM 3130 C C . LEU A 1 379 ? -8.071 -19.228 13.361 1.00 80.56 379 LEU A C 1
ATOM 3132 O O . LEU A 1 379 ? -7.766 -19.287 14.547 1.00 80.56 379 LEU A O 1
ATOM 3136 N N . LYS A 1 380 ? -7.557 -20.062 12.448 1.00 79.88 380 LYS A N 1
ATOM 3137 C CA . LYS A 1 380 ? -6.560 -21.105 12.754 1.00 79.88 380 LYS A CA 1
ATOM 3138 C C . LYS A 1 380 ? -5.170 -20.529 13.040 1.00 79.88 380 LYS A C 1
ATOM 3140 O O . LYS A 1 380 ? -4.425 -21.113 13.824 1.00 79.88 380 LYS A O 1
ATOM 3145 N N . ASP A 1 381 ? -4.843 -19.395 12.423 1.00 73.25 381 ASP A N 1
ATOM 3146 C CA . ASP A 1 381 ? -3.506 -18.795 12.463 1.00 73.25 381 ASP A CA 1
ATOM 3147 C C . ASP A 1 381 ? -3.349 -17.681 13.514 1.00 73.25 381 ASP A C 1
ATOM 3149 O O . ASP A 1 381 ? -2.220 -17.350 13.882 1.00 73.25 381 ASP A O 1
ATOM 3153 N N . THR A 1 382 ? -4.447 -17.090 13.999 1.00 66.25 382 THR A N 1
ATOM 3154 C CA . THR A 1 382 ? -4.419 -15.855 14.804 1.00 66.25 382 THR A CA 1
ATOM 3155 C C . THR A 1 382 ? -4.963 -16.021 16.219 1.00 66.25 382 THR A C 1
ATOM 3157 O O . THR A 1 382 ? -5.831 -16.841 16.502 1.00 66.25 382 THR A O 1
ATOM 3160 N N . LYS A 1 383 ? -4.500 -15.158 17.132 1.00 64.06 383 LYS A N 1
ATOM 3161 C CA . LYS A 1 383 ? -5.123 -14.978 18.461 1.00 64.06 383 LYS A CA 1
ATOM 3162 C C . LYS A 1 383 ? -6.370 -14.089 18.415 1.00 64.06 383 LYS A C 1
ATOM 3164 O O . LYS A 1 383 ? -7.023 -13.897 19.440 1.00 64.06 383 LYS A O 1
ATOM 3169 N N . SER A 1 384 ? -6.714 -13.551 17.246 1.00 64.88 384 SER A N 1
ATOM 3170 C CA . SER A 1 384 ? -7.919 -12.751 16.982 1.00 64.88 384 SER A CA 1
ATOM 3171 C C . SER A 1 384 ? -9.186 -13.606 16.834 1.00 64.88 384 SER A C 1
ATOM 3173 O O . SER A 1 384 ? -10.122 -13.224 16.129 1.00 64.88 384 SER A O 1
ATOM 3175 N N . GLU A 1 385 ? -9.216 -14.743 17.531 1.00 74.25 385 GLU A N 1
ATOM 3176 C CA . GLU A 1 385 ? -10.235 -15.789 17.472 1.00 74.25 385 GLU A CA 1
ATOM 3177 C C . GLU A 1 385 ? -11.652 -15.209 17.592 1.00 74.25 385 GLU A C 1
ATOM 3179 O O . GLU A 1 385 ? -12.506 -15.484 16.756 1.00 74.25 385 GLU A O 1
ATOM 3184 N N . TYR A 1 386 ? -11.870 -14.298 18.544 1.00 77.12 386 TYR A N 1
ATOM 3185 C CA . TYR A 1 386 ? -13.196 -13.747 18.838 1.00 77.12 386 TYR A CA 1
ATOM 3186 C C . TYR A 1 386 ? -13.816 -12.943 17.689 1.00 77.12 386 TYR A C 1
ATOM 3188 O O . TYR A 1 386 ? -15.005 -13.078 17.420 1.00 77.12 386 TYR A O 1
ATOM 3196 N N . TYR A 1 387 ? -13.031 -12.107 17.001 1.00 78.50 387 TYR A N 1
ATOM 3197 C CA . TYR A 1 387 ? -13.545 -11.295 15.892 1.00 78.50 387 TYR A CA 1
ATOM 3198 C C . TYR A 1 387 ? -13.900 -12.160 14.693 1.00 78.50 387 TYR A C 1
ATOM 3200 O O . TYR A 1 387 ? -14.950 -11.978 14.087 1.00 78.50 387 TYR A O 1
ATOM 3208 N N . CYS A 1 388 ? -13.032 -13.117 14.373 1.00 81.00 388 CYS A N 1
ATOM 3209 C CA . CYS A 1 388 ? -13.257 -14.010 13.247 1.00 81.00 388 CYS A CA 1
ATOM 3210 C C . CYS A 1 388 ? -14.427 -14.961 13.533 1.00 81.00 388 CYS A C 1
ATOM 3212 O O . CYS A 1 388 ? -15.268 -15.133 12.661 1.00 81.00 388 CYS A O 1
ATOM 3214 N N . GLN A 1 389 ? -14.543 -15.497 14.756 1.00 83.19 389 GLN A N 1
ATOM 3215 C CA . GLN A 1 389 ? -15.695 -16.306 15.180 1.00 83.19 389 GLN A CA 1
ATOM 3216 C C . GLN A 1 389 ? -17.002 -15.529 15.056 1.00 83.19 389 GLN A C 1
ATOM 3218 O O . GLN A 1 389 ? -17.963 -16.039 14.488 1.00 83.19 389 GLN A O 1
ATOM 3223 N N . PHE A 1 390 ? -17.020 -14.287 15.545 1.00 82.94 390 PHE A N 1
ATOM 3224 C CA . PHE A 1 390 ? -18.203 -13.443 15.464 1.00 82.94 390 PHE A CA 1
ATOM 3225 C C . PHE A 1 390 ? -18.602 -13.163 14.014 1.00 82.94 390 PHE A C 1
ATOM 3227 O O . PHE A 1 390 ? -19.760 -13.350 13.655 1.00 82.94 390 PHE A O 1
ATOM 3234 N N . LEU A 1 391 ? -17.649 -12.762 13.167 1.00 83.50 391 LEU A N 1
ATOM 3235 C CA . LEU A 1 391 ? -17.928 -12.512 11.755 1.00 83.50 391 LEU A CA 1
ATOM 3236 C C . LEU A 1 391 ? -18.443 -13.778 11.064 1.00 83.50 391 LEU A C 1
ATOM 3238 O O . LEU A 1 391 ? -19.456 -13.705 10.381 1.00 83.50 391 LEU A O 1
ATOM 3242 N N . LEU A 1 392 ? -17.809 -14.935 11.286 1.00 84.50 392 LEU A N 1
ATOM 3243 C CA . LEU A 1 392 ? -18.242 -16.213 10.712 1.00 84.50 392 LEU A CA 1
ATOM 3244 C C . LEU A 1 392 ? -19.666 -16.596 11.127 1.00 84.50 392 LEU A C 1
ATOM 3246 O O . LEU A 1 392 ? -20.431 -17.042 10.278 1.00 84.50 392 LEU A O 1
ATOM 3250 N N . ALA A 1 393 ? -20.028 -16.401 12.398 1.00 84.69 393 ALA A N 1
ATOM 3251 C CA . ALA A 1 393 ? -21.361 -16.720 12.910 1.00 84.69 393 ALA A CA 1
ATOM 3252 C C . ALA A 1 393 ? -22.473 -15.854 12.290 1.00 84.69 393 ALA A C 1
ATOM 3254 O O . ALA A 1 393 ? -23.621 -16.285 12.236 1.00 84.69 393 ALA A O 1
ATOM 3255 N N . HIS A 1 394 ? -22.132 -14.661 11.791 1.00 84.12 394 HIS A N 1
ATOM 3256 C CA . HIS A 1 394 ? -23.096 -13.680 11.283 1.00 84.12 394 HIS A CA 1
ATOM 3257 C C . HIS A 1 394 ? -22.941 -13.387 9.783 1.00 84.12 394 HIS A C 1
ATOM 3259 O O . HIS A 1 394 ? -23.659 -12.542 9.249 1.00 84.12 394 HIS A O 1
ATOM 3265 N N . LEU A 1 395 ? -22.050 -14.092 9.072 1.00 84.00 395 LEU A N 1
ATOM 3266 C CA . LEU A 1 395 ? -21.812 -13.896 7.634 1.00 84.00 395 LEU A CA 1
ATOM 3267 C C . LEU A 1 395 ? -23.082 -14.058 6.787 1.00 84.00 395 LEU A C 1
ATOM 3269 O O . LEU A 1 395 ? -23.214 -13.410 5.748 1.00 84.00 395 LEU A O 1
ATOM 3273 N N . ASP A 1 396 ? -24.020 -14.898 7.221 1.00 84.06 396 ASP A N 1
ATOM 3274 C CA . ASP A 1 396 ? -25.278 -15.122 6.507 1.00 84.06 396 ASP A CA 1
ATOM 3275 C C . ASP A 1 396 ? -26.242 -13.929 6.587 1.00 84.06 396 ASP A C 1
ATOM 3277 O O . ASP A 1 396 ? -27.077 -13.759 5.696 1.00 84.06 396 ASP A O 1
ATOM 3281 N N . LEU A 1 397 ? -26.081 -13.065 7.598 1.00 81.81 397 LEU A N 1
ATOM 3282 C CA . LEU A 1 397 ? -26.848 -11.826 7.786 1.00 81.81 397 LEU A CA 1
ATOM 3283 C C . LEU A 1 397 ? -26.278 -10.645 6.979 1.00 81.81 397 LEU A C 1
ATOM 3285 O O . LEU A 1 397 ? -26.913 -9.586 6.875 1.00 81.81 397 LEU A O 1
ATOM 3289 N N . CYS A 1 398 ? -25.077 -10.812 6.421 1.00 84.56 398 CYS A N 1
ATOM 3290 C CA . CYS A 1 398 ? -24.400 -9.794 5.634 1.00 84.56 398 CYS A CA 1
ATOM 3291 C C . CYS A 1 398 ? -25.035 -9.660 4.250 1.00 84.56 398 CYS A C 1
ATOM 3293 O O . CYS A 1 398 ? -25.110 -10.626 3.474 1.00 84.56 398 CYS A O 1
ATOM 3295 N N . ASP A 1 399 ? -25.407 -8.428 3.906 1.00 85.69 399 ASP A N 1
ATOM 3296 C CA . ASP A 1 399 ? -25.628 -8.070 2.513 1.00 85.69 399 ASP A CA 1
ATOM 3297 C C . ASP A 1 399 ? -24.284 -7.896 1.778 1.00 85.69 399 ASP A C 1
ATOM 3299 O O . ASP A 1 399 ? -23.202 -8.208 2.288 1.00 85.69 399 ASP A O 1
ATOM 3303 N N . PHE A 1 400 ? -24.333 -7.431 0.532 1.00 80.94 400 PHE A N 1
ATOM 3304 C CA . PHE A 1 400 ? -23.111 -7.217 -0.231 1.00 80.94 400 PHE A CA 1
ATOM 3305 C C . PHE A 1 400 ? -22.166 -6.187 0.375 1.00 80.94 400 PHE A C 1
ATOM 3307 O O . PHE A 1 400 ? -20.948 -6.360 0.346 1.00 80.94 400 PHE A O 1
ATOM 3314 N N . LEU A 1 401 ? -22.728 -5.067 0.819 1.00 82.94 401 LEU A N 1
ATOM 3315 C CA . LEU A 1 401 ? -21.968 -3.917 1.264 1.00 82.94 401 LEU A CA 1
ATOM 3316 C C . LEU A 1 401 ? -21.262 -4.260 2.577 1.00 82.94 401 LEU A C 1
ATOM 3318 O O . LEU A 1 401 ? -20.091 -3.910 2.760 1.00 82.94 401 LEU A O 1
ATOM 3322 N N . ASP A 1 402 ? -21.936 -5.049 3.412 1.00 85.69 402 ASP A N 1
ATOM 3323 C CA . ASP A 1 402 ? -21.378 -5.677 4.602 1.00 85.69 402 ASP A CA 1
ATOM 3324 C C . ASP A 1 402 ? -20.199 -6.582 4.224 1.00 85.69 402 ASP A C 1
ATOM 3326 O O . ASP A 1 402 ? -19.079 -6.383 4.695 1.00 85.69 402 ASP A O 1
ATOM 3330 N N . LEU A 1 403 ? -20.401 -7.512 3.283 1.00 83.25 403 LEU A N 1
ATOM 3331 C CA . LEU A 1 403 ? -19.348 -8.408 2.788 1.00 83.25 403 LEU A CA 1
ATOM 3332 C C . LEU A 1 403 ? -18.136 -7.643 2.242 1.00 83.25 403 LEU A C 1
ATOM 3334 O O . LEU A 1 403 ? -16.999 -8.001 2.542 1.00 83.25 403 LEU A O 1
ATOM 3338 N N . MET A 1 404 ? -18.341 -6.565 1.482 1.00 82.81 404 MET A N 1
ATOM 3339 C CA . MET A 1 404 ? -17.241 -5.737 0.969 1.00 82.81 404 MET A CA 1
ATOM 3340 C C . MET A 1 404 ? -16.481 -5.019 2.081 1.00 82.81 404 MET A C 1
ATOM 3342 O O . MET A 1 404 ? -15.268 -4.828 1.976 1.00 82.81 404 MET A O 1
ATOM 3346 N N . THR A 1 405 ? -17.172 -4.638 3.150 1.00 84.06 405 THR A N 1
ATOM 3347 C CA . THR A 1 405 ? -16.552 -4.027 4.326 1.00 84.06 405 THR A CA 1
ATOM 3348 C C . THR A 1 405 ? -15.750 -5.064 5.114 1.00 84.06 405 THR A C 1
ATOM 3350 O O . THR A 1 405 ? -14.586 -4.818 5.420 1.00 84.06 405 THR A O 1
ATOM 3353 N N . ILE A 1 406 ? -16.287 -6.271 5.324 1.00 84.38 406 ILE A N 1
ATOM 3354 C CA . ILE A 1 406 ? -15.551 -7.397 5.929 1.00 84.38 406 ILE A CA 1
ATOM 3355 C C . ILE A 1 406 ? -14.297 -7.714 5.115 1.00 84.38 406 ILE A C 1
ATOM 3357 O O . ILE A 1 406 ? -13.208 -7.847 5.665 1.00 84.38 406 ILE A O 1
ATOM 3361 N N . ILE A 1 407 ? -14.419 -7.778 3.793 1.00 82.38 407 ILE A N 1
ATOM 3362 C CA . ILE A 1 407 ? -13.307 -8.090 2.898 1.00 82.38 407 ILE A CA 1
ATOM 3363 C C . ILE A 1 407 ? -12.185 -7.036 2.960 1.00 82.38 407 ILE A C 1
ATOM 3365 O O . ILE A 1 407 ? -11.008 -7.392 2.862 1.00 82.38 407 ILE A O 1
ATOM 3369 N N . LYS A 1 408 ? -12.512 -5.752 3.161 1.00 80.62 408 LYS A N 1
ATOM 3370 C CA . LYS A 1 408 ? -11.507 -4.702 3.433 1.00 80.62 408 LYS A CA 1
ATOM 3371 C C . LYS A 1 408 ? -10.767 -4.941 4.747 1.00 80.62 408 LYS A C 1
ATOM 3373 O O . LYS A 1 408 ? -9.589 -4.608 4.858 1.00 80.62 408 LYS A O 1
ATOM 3378 N N . LEU A 1 409 ? -11.456 -5.514 5.731 1.00 81.19 409 LEU A N 1
ATOM 3379 C CA . LEU A 1 409 ? -10.918 -5.798 7.058 1.00 81.19 409 LEU A CA 1
ATOM 3380 C C . LEU A 1 409 ? -10.098 -7.084 7.105 1.00 81.19 409 LEU A C 1
ATOM 3382 O O . LEU A 1 409 ? -9.185 -7.160 7.918 1.00 81.19 409 LEU A O 1
ATOM 3386 N N . VAL A 1 410 ? -10.366 -8.072 6.243 1.00 79.69 410 VAL A N 1
ATOM 3387 C CA . VAL A 1 410 ? -9.675 -9.379 6.217 1.00 79.69 410 VAL A CA 1
ATOM 3388 C C . VAL A 1 410 ? -8.160 -9.248 6.406 1.00 79.69 410 VAL A C 1
ATOM 3390 O O . VAL A 1 410 ? -7.612 -9.869 7.320 1.00 79.69 410 VAL A O 1
ATOM 3393 N N . PRO A 1 411 ? -7.441 -8.418 5.633 1.00 75.62 411 PRO A N 1
ATOM 3394 C CA . PRO A 1 411 ? -5.999 -8.393 5.789 1.00 75.62 411 PRO A CA 1
ATOM 3395 C C . PRO A 1 411 ? -5.517 -7.477 6.943 1.00 75.62 411 PRO A C 1
ATOM 3397 O O . PRO A 1 411 ? -4.382 -7.631 7.395 1.00 75.62 411 PRO A O 1
ATOM 3400 N N . TYR A 1 412 ? -6.390 -6.633 7.518 1.00 76.50 412 TYR A N 1
ATOM 3401 C CA . TYR A 1 412 ? -6.209 -6.047 8.861 1.00 76.50 412 TYR A CA 1
ATOM 3402 C C . TYR A 1 412 ? -6.421 -7.086 9.980 1.00 76.50 412 TYR A C 1
ATOM 3404 O O . TYR A 1 412 ? -5.716 -7.043 10.982 1.00 76.50 412 TYR A O 1
ATOM 3412 N N . LEU A 1 413 ? -7.328 -8.053 9.824 1.00 78.88 413 LEU A N 1
ATOM 3413 C CA . LEU A 1 413 ? -7.539 -9.141 10.791 1.00 78.88 413 LEU A CA 1
ATOM 3414 C C . LEU A 1 413 ? -6.395 -10.165 10.768 1.00 78.88 413 LEU A C 1
ATOM 3416 O O . LEU A 1 413 ? -6.033 -10.707 11.806 1.00 78.88 413 LEU A O 1
ATOM 3420 N N . LYS A 1 414 ? -5.787 -10.390 9.597 1.00 75.88 414 LYS A N 1
ATOM 3421 C CA . LYS A 1 414 ? -4.684 -11.346 9.402 1.00 75.88 414 LYS A CA 1
ATOM 3422 C C . LYS A 1 414 ? -3.407 -10.993 10.174 1.00 75.88 414 LYS A C 1
ATOM 3424 O O . LYS A 1 414 ? -2.586 -11.865 10.446 1.00 75.88 414 LYS A O 1
ATOM 3429 N N . ILE A 1 415 ? -3.195 -9.718 10.490 1.00 72.31 415 ILE A N 1
ATOM 3430 C CA . ILE A 1 415 ? -2.036 -9.279 11.268 1.00 72.31 415 ILE A CA 1
ATOM 3431 C C . ILE A 1 415 ? -2.451 -9.290 12.748 1.00 72.31 415 ILE A C 1
ATOM 3433 O O . ILE A 1 415 ? -3.153 -8.403 13.213 1.00 72.31 415 ILE A O 1
ATOM 3437 N N . ASP A 1 416 ? -2.000 -10.280 13.521 1.00 64.19 416 ASP A N 1
ATOM 3438 C CA . ASP A 1 416 ? -2.386 -10.460 14.938 1.00 64.19 416 ASP A CA 1
ATOM 3439 C C . ASP A 1 416 ? -2.363 -9.161 15.778 1.00 64.19 416 ASP A C 1
ATOM 3441 O O . ASP A 1 416 ? -3.222 -8.930 16.628 1.00 64.19 416 ASP A O 1
ATOM 3445 N N . GLN A 1 417 ? -1.376 -8.283 15.550 1.00 63.12 417 GLN A N 1
ATOM 3446 C CA . GLN A 1 417 ? -1.198 -7.050 16.328 1.00 63.12 417 GLN A CA 1
ATOM 3447 C C . GLN A 1 417 ? -2.129 -5.892 15.923 1.00 63.12 417 GLN A C 1
ATOM 3449 O O . GLN A 1 417 ? -2.274 -4.950 16.709 1.00 63.12 417 GLN A O 1
ATOM 3454 N N . SER A 1 418 ? -2.767 -5.923 14.746 1.00 62.88 418 SER A N 1
ATOM 3455 C CA . SER A 1 418 ? -3.655 -4.832 14.304 1.00 62.88 418 SER A CA 1
ATOM 3456 C C . SER A 1 418 ? -5.001 -4.832 14.975 1.00 62.88 418 SER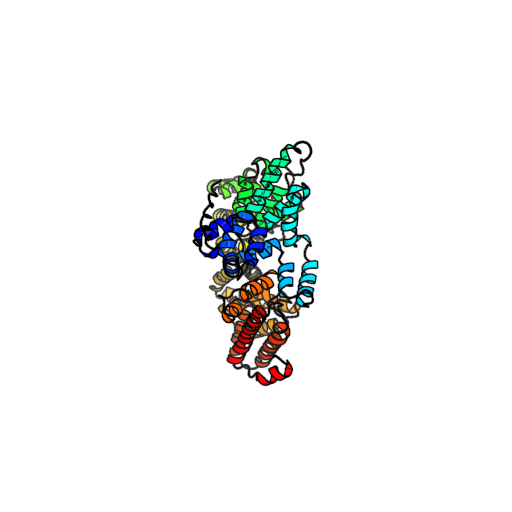 A C 1
ATOM 3458 O O . SER A 1 418 ? -5.460 -3.764 15.356 1.00 62.88 418 SER A O 1
ATOM 3460 N N . THR A 1 419 ? -5.606 -5.989 15.220 1.00 64.94 419 THR A N 1
ATOM 3461 C CA . THR A 1 419 ? -6.878 -6.037 15.965 1.00 64.94 419 THR A CA 1
ATOM 3462 C C . THR A 1 419 ? -6.730 -5.522 17.401 1.00 64.94 419 THR A C 1
ATOM 3464 O O . THR A 1 419 ? -7.667 -4.974 17.985 1.00 64.94 419 THR A O 1
ATOM 3467 N N . ILE A 1 420 ? -5.516 -5.641 17.941 1.00 67.44 420 ILE A N 1
ATOM 3468 C CA . ILE A 1 420 ? -5.122 -5.143 19.254 1.00 67.44 420 ILE A CA 1
ATOM 3469 C C . ILE A 1 420 ? -4.872 -3.631 19.174 1.00 67.44 420 ILE A C 1
ATOM 3471 O O . ILE A 1 420 ? -5.396 -2.895 19.992 1.00 67.44 420 ILE A O 1
ATOM 3475 N N . THR A 1 421 ? -4.128 -3.110 18.194 1.00 70.94 421 THR A N 1
ATOM 3476 C CA . THR A 1 421 ? -3.737 -1.686 18.209 1.00 70.94 421 THR A CA 1
ATOM 3477 C C . THR A 1 421 ? -3.814 -0.982 16.860 1.00 70.94 421 THR A C 1
ATOM 3479 O O . THR A 1 421 ? -3.608 -1.575 15.806 1.00 70.94 421 THR A O 1
ATOM 3482 N N . GLU A 1 422 ? -3.947 0.346 16.908 1.00 75.81 422 GLU A N 1
ATOM 3483 C CA . GLU A 1 422 ? -3.756 1.216 15.736 1.00 75.81 422 GLU A CA 1
ATOM 3484 C C . GLU A 1 422 ? -2.283 1.267 15.252 1.00 75.81 422 GLU A C 1
ATOM 3486 O O . GLU A 1 422 ? -1.985 1.830 14.200 1.00 75.81 422 GLU A O 1
ATOM 3491 N N . PHE A 1 423 ? -1.338 0.677 16.001 1.00 73.62 423 PHE A N 1
ATOM 3492 C CA . PHE A 1 423 ? 0.117 0.752 15.792 1.00 73.62 423 PHE A CA 1
ATOM 3493 C C . PHE A 1 423 ? 0.718 -0.582 15.314 1.00 73.62 423 PHE A C 1
ATOM 3495 O O . PHE A 1 423 ? 1.784 -0.998 15.761 1.00 73.62 423 PHE A O 1
ATOM 3502 N N . TYR A 1 424 ? 0.045 -1.270 14.398 1.00 72.69 424 TYR A N 1
ATOM 3503 C CA . TYR A 1 424 ? 0.438 -2.623 13.986 1.00 72.69 424 TYR A CA 1
ATOM 3504 C C . TYR A 1 424 ? 1.663 -2.695 13.073 1.00 72.69 424 TYR A C 1
ATOM 3506 O O . TYR A 1 424 ? 2.328 -3.726 12.993 1.00 72.69 424 TYR A O 1
ATOM 3514 N N . ASN A 1 425 ? 1.972 -1.607 12.369 1.00 78.06 425 ASN A N 1
ATOM 3515 C CA . ASN A 1 425 ? 3.216 -1.456 11.630 1.00 78.06 425 ASN A CA 1
ATOM 3516 C C . ASN A 1 425 ? 3.683 0.003 11.663 1.00 78.06 425 ASN A C 1
ATOM 3518 O O . ASN A 1 425 ? 2.915 0.913 11.977 1.00 78.06 425 ASN A O 1
ATOM 3522 N N . ASN A 1 426 ? 4.941 0.233 11.279 1.00 77.06 426 ASN A N 1
ATOM 3523 C CA . ASN A 1 426 ? 5.544 1.566 11.299 1.00 77.06 426 ASN A CA 1
ATOM 3524 C C . ASN A 1 426 ? 4.753 2.606 10.489 1.00 77.06 426 ASN A C 1
ATOM 3526 O O . ASN A 1 426 ? 4.683 3.762 10.891 1.00 77.06 426 ASN A O 1
ATOM 3530 N N . ASN A 1 427 ? 4.171 2.226 9.349 1.00 79.06 427 ASN A N 1
ATOM 3531 C CA . ASN A 1 427 ? 3.446 3.164 8.492 1.00 79.06 427 ASN A CA 1
ATOM 3532 C C . ASN A 1 427 ? 2.098 3.560 9.099 1.00 79.06 427 ASN A C 1
ATOM 3534 O O . ASN A 1 427 ? 1.752 4.738 9.060 1.00 79.06 427 ASN A O 1
ATOM 3538 N N . ALA A 1 428 ? 1.374 2.618 9.704 1.00 82.00 428 ALA A N 1
ATOM 3539 C CA . ALA A 1 428 ? 0.140 2.879 10.436 1.00 82.00 428 ALA A CA 1
ATOM 3540 C C . ALA A 1 428 ? 0.411 3.760 11.662 1.00 82.00 428 ALA A C 1
ATOM 3542 O O . ALA A 1 428 ? -0.231 4.796 11.829 1.00 82.00 428 ALA A O 1
ATOM 3543 N N . SER A 1 429 ? 1.452 3.430 12.438 1.00 84.88 429 SER A N 1
ATOM 3544 C CA . SER A 1 429 ? 1.912 4.243 13.568 1.00 84.88 429 SER A CA 1
ATOM 3545 C C . SER A 1 429 ? 2.227 5.680 13.156 1.00 84.88 429 SER A C 1
ATOM 3547 O O . SER A 1 429 ? 1.772 6.627 13.794 1.00 84.88 429 SER A O 1
ATOM 3549 N N . LEU A 1 430 ? 2.997 5.859 12.079 1.00 84.88 430 LEU A N 1
ATOM 3550 C CA . LEU A 1 430 ? 3.357 7.185 11.582 1.00 84.88 430 LEU A CA 1
ATOM 3551 C C . LEU A 1 430 ? 2.155 7.936 11.027 1.00 84.88 430 LEU A C 1
ATOM 3553 O O . LEU A 1 430 ? 2.041 9.127 11.294 1.00 84.88 430 LEU A O 1
ATOM 3557 N N . SER A 1 431 ? 1.259 7.259 10.307 1.00 88.19 431 SER A N 1
ATOM 3558 C CA . SER A 1 431 ? 0.027 7.868 9.795 1.00 88.19 431 SER A CA 1
ATOM 3559 C C . SER A 1 431 ? -0.814 8.407 10.951 1.00 88.19 431 SER A C 1
ATOM 3561 O O . SER A 1 431 ? -1.188 9.577 10.952 1.00 88.19 431 SER A O 1
ATOM 3563 N N . LEU A 1 432 ? -1.014 7.607 12.005 1.00 90.25 432 LEU A N 1
ATOM 3564 C CA . LEU A 1 432 ? -1.726 8.048 13.202 1.00 90.25 432 LEU A CA 1
ATOM 3565 C C . LEU A 1 432 ? -1.025 9.222 13.897 1.00 90.25 432 LEU A C 1
ATOM 3567 O O . LEU A 1 432 ? -1.671 10.222 14.198 1.00 90.25 432 LEU A O 1
ATOM 3571 N N . ILE A 1 433 ? 0.293 9.158 14.105 1.00 90.88 433 ILE A N 1
ATOM 3572 C CA . ILE A 1 433 ? 1.061 10.266 14.699 1.00 90.88 433 ILE A CA 1
ATOM 3573 C C . ILE A 1 433 ? 0.925 11.549 13.864 1.00 90.88 433 ILE A C 1
ATOM 3575 O O . ILE A 1 433 ? 0.737 12.634 14.422 1.00 90.88 433 ILE A O 1
ATOM 3579 N N . CYS A 1 434 ? 0.992 11.443 12.536 1.00 89.06 434 CYS A N 1
ATOM 3580 C CA . CYS A 1 434 ? 0.836 12.583 11.636 1.00 89.06 434 CYS A CA 1
ATOM 3581 C C . CYS A 1 434 ? -0.573 13.179 11.748 1.00 89.06 434 CYS A C 1
ATOM 3583 O O . CYS A 1 434 ? -0.717 14.387 11.942 1.00 89.06 434 CYS A O 1
ATOM 3585 N N . MET A 1 435 ? -1.608 12.337 11.734 1.00 93.44 435 MET A N 1
ATOM 3586 C CA . MET A 1 435 ? -2.995 12.761 11.939 1.00 93.44 435 MET A CA 1
ATOM 3587 C C . MET A 1 435 ? -3.211 13.434 13.304 1.00 93.44 435 MET A C 1
ATOM 3589 O O . MET A 1 435 ? -3.868 14.472 13.396 1.00 93.44 435 MET A O 1
ATOM 3593 N N . LEU A 1 436 ? -2.620 12.895 14.373 1.00 92.06 436 LEU A N 1
ATOM 3594 C CA . LEU A 1 436 ? -2.691 13.478 15.716 1.00 92.06 436 LEU A CA 1
ATOM 3595 C C . LEU A 1 436 ? -1.960 14.819 15.812 1.00 92.06 436 LEU A C 1
ATOM 3597 O O . LEU A 1 436 ? -2.425 15.709 16.524 1.00 92.06 436 LEU A O 1
ATOM 3601 N N . SER A 1 437 ? -0.860 14.988 15.079 1.00 89.12 437 SER A N 1
ATOM 3602 C CA . SER A 1 437 ? -0.073 16.228 15.051 1.00 89.12 437 SER A CA 1
ATOM 3603 C C . SER A 1 437 ? -0.774 17.370 14.308 1.00 89.12 437 SER A C 1
ATOM 3605 O O . SER A 1 437 ? -0.466 18.544 14.528 1.00 89.12 437 SER A O 1
ATOM 3607 N N . ARG A 1 438 ? -1.719 17.044 13.422 1.00 88.50 438 ARG A N 1
ATOM 3608 C CA . ARG A 1 438 ? -2.438 18.001 12.579 1.00 88.50 438 ARG A CA 1
ATOM 3609 C C . ARG A 1 438 ? -3.555 18.705 13.328 1.00 88.50 438 ARG A C 1
ATOM 3611 O O . ARG A 1 438 ? -4.524 18.088 13.749 1.00 88.50 438 ARG A O 1
ATOM 3618 N N . SER A 1 439 ? -3.457 20.023 13.477 1.00 86.62 439 SER A N 1
ATOM 3619 C CA . SER A 1 439 ? -4.479 20.801 14.187 1.00 86.62 439 SER A CA 1
ATOM 3620 C C . SER A 1 439 ? -5.807 20.913 13.441 1.00 86.62 439 SER A C 1
ATOM 3622 O O . SER A 1 439 ? -6.824 21.140 14.087 1.00 86.62 439 SER A O 1
ATOM 3624 N N . ASP A 1 440 ? -5.792 20.774 12.117 1.00 89.00 440 ASP A N 1
ATOM 3625 C CA . ASP A 1 440 ? -6.951 20.900 11.230 1.00 89.00 440 ASP A CA 1
ATOM 3626 C C . ASP A 1 440 ? -7.872 19.672 11.242 1.00 89.00 440 ASP A C 1
ATOM 3628 O O . ASP A 1 440 ? -9.061 19.798 10.963 1.00 89.00 440 ASP A O 1
ATOM 3632 N N . LEU A 1 441 ? -7.353 18.499 11.613 1.00 92.38 441 LEU A N 1
ATOM 3633 C CA . LEU A 1 441 ? -8.166 17.297 11.772 1.00 92.38 441 LEU A CA 1
ATOM 3634 C C . LEU A 1 441 ? -8.822 17.278 13.153 1.00 92.38 441 LEU A C 1
ATOM 3636 O O . LEU A 1 441 ? -8.172 17.514 14.177 1.00 92.38 441 LEU A O 1
ATOM 3640 N N . THR A 1 442 ? -10.109 16.955 13.198 1.00 95.88 442 THR A N 1
ATOM 3641 C CA . THR A 1 442 ? -10.823 16.683 14.451 1.00 95.88 442 THR A CA 1
ATOM 3642 C C . THR A 1 442 ? -10.586 15.237 14.906 1.00 95.88 442 THR A C 1
ATOM 3644 O O . THR A 1 442 ? -10.380 14.365 14.061 1.00 95.88 442 THR A O 1
ATOM 3647 N N . PRO A 1 443 ? -10.664 14.927 16.215 1.00 95.25 443 PRO A N 1
ATOM 3648 C CA . PRO A 1 443 ? -10.552 13.546 16.698 1.00 95.25 443 PRO A CA 1
ATOM 3649 C C . PRO A 1 443 ? -11.535 12.578 16.021 1.00 95.25 443 PRO A C 1
ATOM 3651 O O . PRO A 1 443 ? -11.169 11.451 15.718 1.00 95.25 443 PRO A O 1
ATOM 3654 N N . ILE A 1 444 ? -12.747 13.036 15.695 1.00 95.06 444 ILE A N 1
ATOM 3655 C CA . ILE A 1 444 ? -13.762 12.234 14.994 1.00 95.06 444 ILE A CA 1
ATOM 3656 C C . ILE A 1 444 ? -13.305 11.873 13.576 1.00 95.06 444 ILE A C 1
ATOM 3658 O O . ILE A 1 444 ? -13.450 10.732 13.149 1.00 95.06 444 ILE A O 1
ATOM 3662 N N . GLN A 1 445 ? -12.738 12.829 12.835 1.00 95.44 445 GLN A N 1
ATOM 3663 C CA . GLN A 1 445 ? -12.208 12.560 11.494 1.00 95.44 445 GLN A CA 1
ATOM 3664 C C . GLN A 1 445 ? -11.039 11.574 11.541 1.00 95.44 445 GLN A C 1
ATOM 3666 O O . GLN A 1 445 ? -10.960 10.694 10.690 1.00 95.44 445 GLN A O 1
ATOM 3671 N N . ILE A 1 446 ? -10.168 11.693 12.549 1.00 94.44 446 ILE A N 1
ATOM 3672 C CA . ILE A 1 446 ? -9.065 10.748 12.758 1.00 94.44 446 ILE A CA 1
ATOM 3673 C C . ILE A 1 446 ? -9.631 9.355 13.028 1.00 94.44 446 ILE A C 1
ATOM 3675 O O . ILE A 1 446 ? -9.269 8.419 12.327 1.00 94.44 446 ILE A O 1
ATOM 3679 N N . ALA A 1 447 ? -10.566 9.230 13.969 1.00 93.25 447 ALA A N 1
ATOM 3680 C CA . ALA A 1 447 ? -11.219 7.969 14.304 1.00 93.25 447 ALA A CA 1
ATOM 3681 C C . ALA A 1 447 ? -11.796 7.272 13.060 1.00 93.25 447 ALA A C 1
ATOM 3683 O O . ALA A 1 447 ? -11.460 6.130 12.775 1.00 93.25 447 ALA A O 1
ATOM 3684 N N . LYS A 1 448 ? -12.583 7.999 12.259 1.00 92.75 448 LYS A N 1
ATOM 3685 C CA . LYS A 1 448 ? -13.223 7.479 11.038 1.00 92.75 448 LYS A CA 1
ATOM 3686 C C . LYS A 1 448 ? -12.255 7.082 9.923 1.00 92.75 448 LYS A C 1
ATOM 3688 O O . LYS A 1 448 ? -12.654 6.389 9.000 1.00 92.75 448 LYS A O 1
ATOM 3693 N N . SER A 1 449 ? -11.014 7.555 9.969 1.00 89.56 449 SER A N 1
ATOM 3694 C CA . SER A 1 449 ? -9.981 7.200 8.989 1.00 89.56 449 SER A CA 1
ATOM 3695 C C . SER A 1 449 ? -9.169 5.957 9.364 1.00 89.56 449 SER A C 1
ATOM 3697 O O . SER A 1 449 ? -8.306 5.539 8.591 1.00 89.56 449 SER A O 1
ATOM 3699 N N . LEU A 1 450 ? -9.405 5.382 10.548 1.00 88.31 450 LEU A N 1
ATOM 3700 C CA . LEU A 1 450 ? -8.672 4.224 11.043 1.00 88.31 450 LEU A CA 1
ATOM 3701 C C . LEU A 1 450 ? -9.434 2.921 10.744 1.00 88.31 450 LEU A C 1
ATOM 3703 O O . LEU A 1 450 ? -10.641 2.870 10.978 1.00 88.31 450 LEU A O 1
ATOM 3707 N N . PRO A 1 451 ? -8.744 1.837 10.328 1.00 84.00 451 PRO A N 1
ATOM 3708 C CA . PRO A 1 451 ? -9.390 0.560 9.994 1.00 84.00 451 PRO A CA 1
ATOM 3709 C C . PRO A 1 451 ? -10.210 -0.046 11.138 1.00 84.00 451 PRO A C 1
ATOM 3711 O O . PRO A 1 451 ? -11.152 -0.799 10.914 1.00 84.00 451 PRO A O 1
ATOM 3714 N N . TYR A 1 452 ? -9.858 0.270 12.385 1.00 86.50 452 TYR A N 1
ATOM 3715 C CA . TYR A 1 452 ? -10.612 -0.214 13.532 1.00 86.50 452 TYR A CA 1
ATOM 3716 C C . TYR A 1 452 ? -12.027 0.358 13.605 1.00 86.50 452 TYR A C 1
ATOM 3718 O O . TYR A 1 452 ? -12.929 -0.317 14.092 1.00 86.50 452 TYR A O 1
ATOM 3726 N N . PHE A 1 453 ? -12.238 1.587 13.130 1.00 89.75 453 PHE A N 1
ATOM 3727 C CA . PHE A 1 453 ? -13.575 2.161 13.102 1.00 89.75 453 PHE A CA 1
ATOM 3728 C C . PHE A 1 453 ? -14.477 1.396 12.130 1.00 89.75 453 PHE A C 1
ATOM 3730 O O . PHE A 1 453 ? -15.607 1.086 12.490 1.00 89.75 453 PHE A O 1
ATOM 3737 N N . ASP A 1 454 ? -13.957 0.988 10.969 1.00 87.06 454 ASP A N 1
ATOM 3738 C CA . ASP A 1 454 ? -14.685 0.127 10.027 1.00 87.06 454 ASP A CA 1
ATOM 3739 C C . ASP A 1 454 ? -15.045 -1.230 10.669 1.00 87.06 454 ASP A C 1
ATOM 3741 O O . ASP A 1 454 ? -16.165 -1.721 10.518 1.00 87.06 454 ASP A O 1
ATOM 3745 N N . LEU A 1 455 ? -14.125 -1.815 11.452 1.00 86.25 455 LEU A N 1
ATOM 3746 C CA . LEU A 1 455 ? -14.390 -3.033 12.230 1.00 86.25 455 LEU A CA 1
ATOM 3747 C C . LEU A 1 455 ? -15.477 -2.810 13.293 1.00 86.25 455 LEU A C 1
ATOM 3749 O O . LEU A 1 455 ? -16.341 -3.659 13.492 1.00 86.25 455 LEU A O 1
ATOM 3753 N N . LEU A 1 456 ? -15.448 -1.671 13.980 1.00 88.44 456 LEU A N 1
ATOM 3754 C CA . LEU A 1 456 ? -16.446 -1.323 14.986 1.00 88.44 456 LEU A CA 1
ATOM 3755 C C . LEU A 1 456 ? -17.837 -1.183 14.359 1.00 88.44 456 LEU A C 1
ATOM 3757 O O . LEU A 1 456 ? -18.809 -1.706 14.898 1.00 88.44 456 LEU A O 1
ATOM 3761 N N . GLN A 1 457 ? -17.918 -0.508 13.211 1.00 89.75 457 GLN A N 1
ATOM 3762 C CA . GLN A 1 457 ? -19.163 -0.317 12.477 1.00 89.75 457 GLN A CA 1
ATOM 3763 C C . GLN A 1 457 ? -19.765 -1.640 12.019 1.00 89.75 457 GLN A C 1
ATOM 3765 O O . GLN A 1 457 ? -20.958 -1.845 12.219 1.00 89.75 457 GLN A O 1
ATOM 3770 N N . ILE A 1 458 ? -18.959 -2.543 11.447 1.00 85.38 458 ILE A N 1
ATOM 3771 C CA . ILE A 1 458 ? -19.494 -3.818 10.965 1.00 85.38 458 ILE A CA 1
ATOM 3772 C C . ILE A 1 458 ? -19.982 -4.699 12.109 1.00 85.38 458 ILE A C 1
ATOM 3774 O O . ILE A 1 458 ? -21.013 -5.348 11.982 1.00 85.38 458 ILE A O 1
ATOM 3778 N N . ILE A 1 459 ? -19.280 -4.703 13.244 1.00 85.25 459 ILE A N 1
ATOM 3779 C CA . ILE A 1 459 ? -19.706 -5.524 14.375 1.00 85.25 459 ILE A CA 1
ATOM 3780 C C . ILE A 1 459 ? -21.002 -4.984 14.975 1.00 85.25 459 ILE A C 1
ATOM 3782 O O . ILE A 1 459 ? -21.896 -5.772 15.253 1.00 85.25 459 ILE A O 1
ATOM 3786 N N . LEU A 1 460 ? -21.131 -3.665 15.132 1.00 86.50 460 LEU A N 1
ATOM 3787 C CA . LEU A 1 460 ? -22.378 -3.065 15.609 1.00 86.50 460 LEU A CA 1
ATOM 3788 C C . LEU A 1 460 ? -23.542 -3.336 14.655 1.00 86.50 460 LEU A C 1
ATOM 3790 O O . LEU A 1 460 ? -24.608 -3.741 15.097 1.00 86.50 460 LEU A O 1
ATOM 3794 N N . LEU A 1 461 ? -23.312 -3.200 13.349 1.00 85.75 461 LEU A N 1
ATOM 3795 C CA . LEU A 1 461 ? -24.324 -3.498 12.341 1.00 85.75 461 LEU A CA 1
ATOM 3796 C C . LEU A 1 461 ? -24.790 -4.958 12.391 1.00 85.75 461 LEU A C 1
ATOM 3798 O O . LEU A 1 461 ? -25.970 -5.231 12.194 1.00 85.75 461 LEU A O 1
ATOM 3802 N N . LEU A 1 462 ? -23.869 -5.898 12.614 1.00 82.69 462 LEU A N 1
ATOM 3803 C CA . LEU A 1 462 ? -24.209 -7.314 12.736 1.00 82.69 462 LEU A CA 1
ATOM 3804 C C . LEU A 1 462 ? -24.913 -7.610 14.056 1.00 82.69 462 LEU A C 1
ATOM 3806 O O . LEU A 1 462 ? -25.908 -8.321 14.032 1.00 82.69 462 LEU A O 1
ATOM 3810 N N . ALA A 1 463 ? -24.464 -7.002 15.153 1.00 82.50 463 ALA A N 1
ATOM 3811 C CA . ALA A 1 463 ? -25.101 -7.125 16.457 1.00 82.50 463 ALA A CA 1
ATOM 3812 C C . ALA A 1 463 ? -26.543 -6.592 16.466 1.00 82.50 463 ALA A C 1
ATOM 3814 O O . ALA A 1 463 ? -27.393 -7.160 17.133 1.00 82.50 463 ALA A O 1
ATOM 3815 N N . ASP A 1 464 ? -26.842 -5.541 15.696 1.00 82.31 464 ASP A N 1
ATOM 3816 C CA . ASP A 1 464 ? -28.215 -5.048 15.530 1.00 82.31 464 ASP A CA 1
ATOM 3817 C C . ASP A 1 464 ? -29.106 -6.036 14.746 1.00 82.31 464 ASP A C 1
ATOM 3819 O O . ASP A 1 464 ? -30.334 -5.986 14.845 1.00 82.31 464 ASP A O 1
ATOM 3823 N N . LYS A 1 465 ? -28.507 -6.919 13.932 1.00 82.81 465 LYS A N 1
ATOM 3824 C CA . LYS A 1 465 ? -29.218 -7.918 13.114 1.00 82.81 465 LYS A CA 1
ATOM 3825 C C . LYS A 1 465 ? -29.444 -9.245 13.845 1.00 82.81 465 LYS A C 1
ATOM 3827 O O . LYS A 1 465 ? -30.337 -9.993 13.440 1.00 82.81 465 LYS A O 1
ATOM 3832 N N . SER A 1 466 ? -28.657 -9.565 14.867 1.00 76.69 466 SER A N 1
ATOM 3833 C CA . SER A 1 466 ? -28.776 -10.792 15.661 1.00 76.69 466 SER A CA 1
ATOM 3834 C C . SER A 1 466 ? -29.522 -10.538 16.975 1.00 76.69 466 SER A C 1
ATOM 3836 O O . SER A 1 466 ? -29.489 -9.455 17.545 1.00 76.69 466 SER A O 1
ATOM 3838 N N . LEU A 1 467 ? -30.330 -11.517 17.399 1.00 66.06 467 LEU A N 1
ATOM 3839 C CA . LEU A 1 467 ? -31.371 -11.293 18.410 1.00 66.06 467 LEU A CA 1
ATOM 3840 C C . LEU A 1 467 ? -30.956 -11.646 19.849 1.00 66.06 467 LEU A C 1
ATOM 3842 O O . LEU A 1 467 ? -31.616 -11.151 20.755 1.00 66.06 467 LEU A O 1
ATOM 3846 N N . ASP A 1 468 ? -29.900 -12.444 20.091 1.00 64.06 468 ASP A N 1
ATOM 3847 C CA . ASP A 1 468 ? -29.723 -13.072 21.419 1.00 64.06 468 ASP A CA 1
ATOM 3848 C C . ASP A 1 468 ? -28.276 -13.227 21.981 1.00 64.06 468 ASP A C 1
ATOM 3850 O O . ASP A 1 468 ? -28.141 -13.296 23.202 1.00 64.06 468 ASP A O 1
ATOM 3854 N N . ASP A 1 469 ? -27.182 -13.205 21.192 1.00 60.72 469 ASP A N 1
ATOM 3855 C CA . ASP A 1 469 ? -25.807 -13.521 21.686 1.00 60.72 469 ASP A CA 1
ATOM 3856 C C . ASP A 1 469 ? -24.788 -12.344 21.663 1.00 60.72 469 ASP A C 1
ATOM 3858 O O . ASP A 1 469 ? -23.622 -12.479 22.056 1.00 60.72 469 ASP A O 1
ATOM 3862 N N . ASP A 1 470 ? -25.213 -11.142 21.271 1.00 67.56 470 ASP A N 1
ATOM 3863 C CA . ASP A 1 470 ? -24.295 -10.055 20.877 1.00 67.56 470 ASP A CA 1
ATOM 3864 C C . ASP A 1 470 ? -23.722 -9.219 22.014 1.00 67.56 470 ASP A C 1
ATOM 3866 O O . ASP A 1 470 ? -22.634 -8.641 21.910 1.00 67.56 470 ASP A O 1
ATOM 3870 N N . MET A 1 471 ? -24.416 -9.190 23.148 1.00 71.81 471 MET A N 1
ATOM 3871 C CA . MET A 1 471 ? -24.030 -8.364 24.292 1.00 71.81 471 MET A CA 1
ATOM 3872 C C . MET A 1 471 ? -22.657 -8.759 24.845 1.00 71.81 471 MET A C 1
ATOM 3874 O O . MET A 1 471 ? -21.874 -7.896 25.245 1.00 71.81 471 MET A O 1
ATOM 3878 N N . ILE A 1 472 ? -22.318 -10.052 24.815 1.00 76.44 472 ILE A N 1
ATOM 3879 C CA . ILE A 1 472 ? -21.004 -10.546 25.246 1.00 76.44 472 ILE A CA 1
ATOM 3880 C C . ILE A 1 472 ? -19.910 -10.077 24.281 1.00 76.44 472 ILE A C 1
ATOM 3882 O O . ILE A 1 472 ? -18.824 -9.688 24.723 1.00 76.44 472 ILE A O 1
ATOM 3886 N N . MET A 1 473 ? -20.168 -10.091 22.970 1.00 77.38 473 MET A N 1
ATOM 3887 C CA . MET A 1 473 ? -19.182 -9.656 21.983 1.00 77.38 473 MET A CA 1
ATOM 3888 C C . MET A 1 473 ? -18.937 -8.152 22.077 1.00 77.38 473 MET A C 1
ATOM 3890 O O . MET A 1 473 ? -17.788 -7.714 22.145 1.00 77.38 473 MET A O 1
ATOM 3894 N N . LEU A 1 474 ? -19.998 -7.355 22.169 1.00 76.62 474 LEU A N 1
ATOM 3895 C CA . LEU A 1 474 ? -19.877 -5.909 22.315 1.00 76.62 474 LEU A CA 1
ATOM 3896 C C . LEU A 1 474 ? -19.161 -5.524 23.624 1.00 76.62 474 LEU A C 1
ATOM 3898 O O . LEU A 1 474 ? -18.300 -4.641 23.622 1.00 76.62 474 LEU A O 1
ATOM 3902 N N . GLN A 1 475 ? -19.399 -6.255 24.721 1.00 76.50 475 GLN A N 1
ATOM 3903 C CA . GLN A 1 475 ? -18.610 -6.132 25.955 1.00 76.50 475 GLN A CA 1
ATOM 3904 C C . GLN A 1 475 ? -17.129 -6.463 25.744 1.00 76.50 475 GLN A C 1
ATOM 3906 O O . GLN A 1 475 ? -16.263 -5.741 26.242 1.00 76.50 475 GLN A O 1
ATOM 3911 N N . ARG A 1 476 ? -16.806 -7.520 24.992 1.00 79.06 476 ARG A N 1
ATOM 3912 C CA . ARG A 1 476 ? -15.414 -7.879 24.673 1.00 79.06 476 ARG A CA 1
ATOM 3913 C C . ARG A 1 476 ? -14.723 -6.817 23.827 1.00 79.06 476 ARG A C 1
ATOM 3915 O O . ARG A 1 476 ? -13.569 -6.505 24.103 1.00 79.06 476 ARG A O 1
ATOM 3922 N N . ILE A 1 477 ? -15.403 -6.242 22.836 1.00 77.56 477 ILE A N 1
ATOM 3923 C CA . ILE A 1 477 ? -14.870 -5.139 22.019 1.00 77.56 477 ILE A CA 1
ATOM 3924 C C . ILE A 1 477 ? -14.566 -3.946 22.900 1.00 77.56 477 ILE A C 1
ATOM 3926 O O . ILE A 1 477 ? -13.473 -3.392 22.836 1.00 77.56 477 ILE A O 1
ATOM 3930 N N . PHE A 1 478 ? -15.518 -3.587 23.752 1.00 77.50 478 PHE A N 1
ATOM 3931 C CA . PHE A 1 478 ? -15.371 -2.487 24.680 1.00 77.50 478 PHE A CA 1
ATOM 3932 C C . PHE A 1 478 ? -14.172 -2.699 25.623 1.00 77.50 478 PHE A C 1
ATOM 3934 O O . PHE A 1 478 ? -13.318 -1.819 25.749 1.00 77.50 478 PHE A O 1
ATOM 3941 N N . ILE A 1 479 ? -14.043 -3.892 26.220 1.00 79.38 479 ILE A N 1
ATOM 3942 C CA . ILE A 1 479 ? -12.874 -4.273 27.030 1.00 79.38 479 ILE A CA 1
ATOM 3943 C C . ILE A 1 479 ? -11.596 -4.184 26.195 1.00 79.38 479 ILE A C 1
ATOM 3945 O O . ILE A 1 479 ? -10.604 -3.640 26.670 1.00 79.38 479 ILE A O 1
ATOM 3949 N N . ASN A 1 480 ? -11.618 -4.657 24.947 1.00 79.94 480 ASN A N 1
ATOM 3950 C CA . ASN A 1 480 ? -10.461 -4.603 24.066 1.00 79.94 480 ASN A CA 1
ATOM 3951 C C . ASN A 1 480 ? -10.024 -3.153 23.808 1.00 79.94 480 ASN A C 1
ATOM 3953 O O . ASN A 1 480 ? -8.842 -2.858 23.953 1.00 79.94 480 ASN A O 1
ATOM 3957 N N . ILE A 1 481 ? -10.945 -2.225 23.517 1.00 78.81 481 ILE A N 1
ATOM 3958 C CA . ILE A 1 481 ? -10.621 -0.793 23.365 1.00 78.81 481 ILE A CA 1
ATOM 3959 C C . ILE A 1 481 ? -9.867 -0.289 24.595 1.00 78.81 481 ILE A C 1
ATOM 3961 O O . ILE A 1 481 ? -8.803 0.316 24.461 1.00 78.81 481 ILE A O 1
ATOM 3965 N N . ILE A 1 482 ? -10.368 -0.592 25.790 1.00 78.44 482 ILE A N 1
ATOM 3966 C CA . ILE A 1 482 ? -9.741 -0.157 27.038 1.00 78.44 482 ILE A CA 1
ATOM 3967 C C . ILE A 1 482 ? -8.368 -0.801 27.225 1.00 78.44 482 ILE A C 1
ATOM 3969 O O . ILE A 1 482 ? -7.381 -0.111 27.480 1.00 78.44 482 ILE A O 1
ATOM 3973 N N . ASP A 1 483 ? -8.282 -2.119 27.080 1.00 75.62 483 ASP A N 1
ATOM 3974 C CA . ASP A 1 483 ? -7.068 -2.866 27.387 1.00 75.62 483 ASP A CA 1
ATOM 3975 C C . ASP A 1 483 ? -5.939 -2.619 26.393 1.00 75.62 483 ASP A C 1
ATOM 3977 O O . ASP A 1 483 ? -4.772 -2.785 26.741 1.00 75.62 483 ASP A O 1
ATOM 3981 N N . THR A 1 484 ? -6.247 -2.215 25.168 1.00 75.19 484 THR A N 1
ATOM 3982 C CA . THR A 1 484 ? -5.233 -2.128 24.115 1.00 75.19 484 THR A CA 1
ATOM 3983 C C . THR A 1 484 ? -4.966 -0.709 23.660 1.00 75.19 484 THR A C 1
ATOM 3985 O O . THR A 1 484 ? -3.805 -0.344 23.450 1.00 75.19 484 THR A O 1
ATOM 3988 N N . ARG A 1 485 ? -6.004 0.129 23.580 1.00 81.00 485 ARG A N 1
ATOM 3989 C CA . ARG A 1 485 ? -5.879 1.489 23.052 1.00 81.00 485 ARG A CA 1
ATOM 3990 C C . ARG A 1 485 ? -5.594 2.507 24.140 1.00 81.00 485 ARG A C 1
ATOM 3992 O O . ARG A 1 485 ? -4.776 3.385 23.889 1.00 81.00 485 ARG A O 1
ATOM 3999 N N . CYS A 1 486 ? -6.134 2.344 25.351 1.00 78.19 486 CYS A N 1
ATOM 4000 C CA . CYS A 1 486 ? -5.817 3.240 26.475 1.00 78.19 486 CYS A CA 1
ATOM 4001 C C . CYS A 1 486 ? -4.398 3.041 27.036 1.00 78.19 486 CYS A C 1
ATOM 4003 O O . CYS A 1 486 ? -3.913 3.877 27.790 1.00 78.19 486 CYS A O 1
ATOM 4005 N N . ARG A 1 487 ? -3.702 1.951 26.676 1.00 78.62 487 ARG A N 1
ATOM 4006 C CA . ARG A 1 487 ? -2.314 1.698 27.114 1.00 78.62 487 ARG A CA 1
ATOM 4007 C C . ARG A 1 487 ? -1.262 2.454 26.305 1.00 78.62 487 ARG A C 1
ATOM 4009 O O . ARG A 1 487 ? -0.081 2.406 26.646 1.00 78.62 487 ARG A O 1
ATOM 4016 N N . ILE A 1 488 ? -1.654 3.101 25.209 1.00 82.88 488 ILE A N 1
ATOM 4017 C CA . ILE A 1 488 ? -0.721 3.860 24.380 1.00 82.88 488 ILE A CA 1
ATOM 4018 C C . ILE A 1 488 ? -0.470 5.213 25.039 1.00 82.88 488 ILE A C 1
ATOM 4020 O O . ILE A 1 488 ? -1.374 6.034 25.175 1.00 82.88 488 ILE A O 1
ATOM 4024 N N . ILE A 1 489 ? 0.789 5.415 25.427 1.00 85.50 489 ILE A N 1
ATOM 4025 C CA . ILE A 1 489 ? 1.286 6.651 26.021 1.00 85.50 489 ILE A CA 1
ATOM 4026 C C . ILE A 1 489 ? 2.217 7.320 25.012 1.00 85.50 489 ILE A C 1
ATOM 4028 O O . ILE A 1 489 ? 3.251 6.763 24.632 1.00 85.50 489 ILE A O 1
ATOM 4032 N N . LEU A 1 490 ? 1.825 8.511 24.577 1.00 86.81 490 LEU A N 1
ATOM 4033 C CA . LEU A 1 490 ? 2.592 9.426 23.751 1.00 86.81 490 LEU A CA 1
ATOM 4034 C C . LEU A 1 490 ? 3.389 10.372 24.652 1.00 86.81 490 LEU A C 1
ATOM 4036 O O . LEU A 1 490 ? 2.905 10.837 25.682 1.00 86.81 490 LEU A O 1
ATOM 4040 N N . THR A 1 491 ? 4.613 10.690 24.241 1.00 89.00 491 THR A N 1
ATOM 4041 C CA . THR A 1 491 ? 5.505 11.609 24.966 1.00 89.00 491 THR A CA 1
ATOM 4042 C C . THR A 1 491 ? 5.031 13.063 24.898 1.00 89.00 491 THR A C 1
ATOM 4044 O O . THR A 1 491 ? 5.370 13.866 25.765 1.00 89.00 491 THR A O 1
ATOM 4047 N N . ASP A 1 492 ? 4.243 13.414 23.879 1.00 89.38 492 ASP A N 1
ATOM 4048 C CA . ASP A 1 492 ? 3.646 14.738 23.706 1.00 89.38 492 ASP A CA 1
ATOM 4049 C C . ASP A 1 492 ? 2.232 14.782 24.307 1.00 89.38 492 ASP A C 1
ATOM 4051 O O . ASP A 1 492 ? 1.305 14.145 23.801 1.00 89.38 492 ASP A O 1
ATOM 4055 N N . ASN A 1 493 ? 2.052 15.598 25.351 1.00 90.94 493 ASN A N 1
ATOM 4056 C CA . ASN A 1 493 ? 0.776 15.740 26.061 1.00 90.94 493 ASN A CA 1
ATOM 4057 C C . ASN A 1 493 ? -0.380 16.196 25.157 1.00 90.94 493 ASN A C 1
ATOM 4059 O O . ASN A 1 493 ? -1.513 15.754 25.337 1.00 90.94 493 ASN A O 1
ATOM 4063 N N . ARG A 1 494 ? -0.128 17.077 24.179 1.00 91.69 494 ARG A N 1
ATOM 4064 C CA . ARG A 1 494 ? -1.178 17.582 23.284 1.00 91.69 494 ARG A CA 1
ATOM 4065 C C . ARG A 1 494 ? -1.655 16.478 22.350 1.00 91.69 494 ARG A C 1
ATOM 4067 O O . ARG A 1 494 ? -2.858 16.365 22.108 1.00 91.69 494 ARG A O 1
ATOM 4074 N N . MET A 1 495 ? -0.729 15.686 21.815 1.00 91.62 495 MET A N 1
ATOM 4075 C CA . MET A 1 495 ? -1.089 14.526 21.004 1.00 91.62 495 MET A CA 1
ATOM 4076 C C . MET A 1 495 ? -1.782 13.453 21.837 1.00 91.62 495 MET A C 1
ATOM 4078 O O . MET A 1 495 ? -2.782 12.921 21.363 1.00 91.62 495 MET A O 1
ATOM 4082 N N . GLN A 1 496 ? -1.320 13.196 23.068 1.00 93.06 496 GLN A N 1
ATOM 4083 C CA . GLN A 1 496 ? -1.988 12.273 23.989 1.00 93.06 496 GLN A CA 1
ATOM 4084 C C . GLN A 1 496 ? -3.444 12.684 24.199 1.00 93.06 496 GLN A C 1
ATOM 4086 O O . GLN A 1 496 ? -4.338 11.911 23.890 1.00 93.06 496 GLN A O 1
ATOM 4091 N N . THR A 1 497 ? -3.706 13.944 24.564 1.00 92.88 497 THR A N 1
ATOM 4092 C CA . THR A 1 497 ? -5.081 14.439 24.749 1.00 92.88 497 THR A CA 1
ATOM 4093 C C . THR A 1 497 ? -5.942 14.276 23.492 1.00 92.88 497 THR A C 1
ATOM 4095 O O . THR A 1 497 ? -7.143 14.021 23.575 1.00 92.88 497 THR A O 1
ATOM 4098 N N . ARG A 1 498 ? -5.364 14.453 22.297 1.00 94.31 498 ARG A N 1
ATOM 4099 C CA . ARG A 1 498 ? -6.093 14.237 21.037 1.00 94.31 498 ARG A CA 1
ATOM 4100 C C . ARG A 1 498 ? -6.379 12.760 20.801 1.00 94.31 498 ARG A C 1
ATOM 4102 O O . ARG A 1 498 ? -7.480 12.441 20.362 1.00 94.31 498 ARG A O 1
ATOM 4109 N N . TYR A 1 499 ? -5.424 11.891 21.102 1.00 93.12 499 TYR A N 1
ATOM 4110 C CA . TYR A 1 499 ? -5.584 10.449 21.008 1.00 93.12 499 TYR A CA 1
ATOM 4111 C C . TYR A 1 499 ? -6.636 9.943 22.002 1.00 93.12 499 TYR A C 1
ATOM 4113 O O . TYR A 1 499 ? -7.554 9.241 21.595 1.00 93.12 499 TYR A O 1
ATOM 4121 N N . ASP A 1 500 ? -6.626 10.421 23.246 1.00 90.56 500 ASP A N 1
ATOM 4122 C CA . ASP A 1 500 ? -7.654 10.101 24.244 1.00 90.56 500 ASP A CA 1
ATOM 4123 C C . ASP A 1 500 ? -9.056 10.485 23.749 1.00 90.56 500 ASP A C 1
ATOM 4125 O O . ASP A 1 500 ? -10.015 9.740 23.921 1.00 90.56 500 ASP A O 1
ATOM 4129 N N . ARG A 1 501 ? -9.192 11.617 23.042 1.00 93.62 501 ARG A N 1
ATOM 4130 C CA . ARG A 1 501 ? -10.466 12.016 22.416 1.00 93.62 501 ARG A CA 1
ATOM 4131 C C . ARG A 1 501 ? -10.894 11.105 21.263 1.00 93.62 501 ARG A C 1
ATOM 4133 O O . ARG A 1 501 ? -12.094 10.938 21.070 1.00 93.62 501 ARG A O 1
ATOM 4140 N N . VAL A 1 502 ? -9.955 10.538 20.501 1.00 92.88 502 VAL A N 1
ATOM 4141 C CA . VAL A 1 502 ? -10.256 9.502 19.492 1.00 92.88 502 VAL A CA 1
ATOM 4142 C C . VAL A 1 502 ? -10.826 8.266 20.188 1.00 92.88 502 VAL A C 1
ATOM 4144 O O . VAL A 1 502 ? -11.857 7.749 19.771 1.00 92.88 502 VAL A O 1
ATOM 4147 N N . ILE A 1 503 ? -10.209 7.841 21.293 1.00 90.94 503 ILE A N 1
ATOM 4148 C CA . ILE A 1 503 ? -10.675 6.682 22.063 1.00 90.94 503 ILE A CA 1
ATOM 4149 C C . ILE A 1 503 ? -12.037 6.947 22.704 1.00 90.94 503 ILE A C 1
ATOM 4151 O O . ILE A 1 503 ? -12.935 6.116 22.591 1.00 90.94 503 ILE A O 1
ATOM 4155 N N . ASN A 1 504 ? -12.238 8.127 23.291 1.00 89.56 504 ASN A N 1
ATOM 4156 C CA . ASN A 1 504 ? -13.534 8.528 23.837 1.00 89.56 504 ASN A CA 1
ATOM 4157 C C . ASN A 1 504 ? -14.624 8.529 22.768 1.00 89.56 504 ASN A C 1
ATOM 4159 O O . ASN A 1 504 ? -15.748 8.144 23.064 1.00 89.56 504 ASN A O 1
ATOM 4163 N N . TYR A 1 505 ? -14.299 8.904 21.527 1.00 93.19 505 TYR A N 1
ATOM 4164 C CA . TYR A 1 505 ? -15.253 8.801 20.430 1.00 93.19 505 TYR A CA 1
ATOM 4165 C C . TYR A 1 505 ? -15.642 7.347 20.139 1.00 93.19 505 TYR A C 1
ATOM 4167 O O . TYR A 1 505 ? -16.824 7.080 19.964 1.00 93.19 505 TYR A O 1
ATOM 4175 N N . TYR A 1 506 ? -14.703 6.394 20.147 1.00 90.62 506 TYR A N 1
ATOM 4176 C CA . TYR A 1 506 ? -15.047 4.972 20.003 1.00 90.62 506 TYR A CA 1
ATOM 4177 C C . TYR A 1 506 ? -15.939 4.466 21.142 1.00 90.62 506 TYR A C 1
ATOM 4179 O O . TYR A 1 506 ? -16.915 3.762 20.895 1.00 90.62 506 TYR A O 1
ATOM 4187 N N . LEU A 1 507 ? -15.623 4.843 22.383 1.00 87.44 507 LEU A N 1
ATOM 4188 C CA . LEU A 1 507 ? -16.406 4.454 23.558 1.00 87.44 507 LEU A CA 1
ATOM 4189 C C . LEU A 1 507 ? -17.808 5.071 23.535 1.00 87.44 507 LEU A C 1
ATOM 4191 O O . LEU A 1 507 ? -18.780 4.384 23.837 1.00 87.44 507 LEU A O 1
ATOM 4195 N N . GLN A 1 508 ? -17.920 6.343 23.146 1.00 88.25 508 GLN A N 1
ATOM 4196 C CA . GLN A 1 508 ? -19.202 7.016 22.974 1.00 88.25 508 GLN A CA 1
ATOM 4197 C C . GLN A 1 508 ? -20.006 6.371 21.846 1.00 88.25 508 GLN A C 1
ATOM 4199 O O . GLN A 1 508 ? -21.174 6.068 22.042 1.00 88.25 508 GLN A O 1
ATOM 4204 N N . TYR A 1 509 ? -19.370 6.084 20.708 1.00 90.12 509 TYR A N 1
ATOM 4205 C CA . TYR A 1 509 ? -20.020 5.422 19.581 1.00 90.12 509 TYR A CA 1
ATOM 4206 C C . TYR A 1 509 ? -20.607 4.066 19.986 1.00 90.12 509 TYR A C 1
ATOM 4208 O O . TYR A 1 509 ? -21.748 3.778 19.650 1.00 90.12 509 TYR A O 1
ATOM 4216 N N . LEU A 1 510 ? -19.875 3.267 20.771 1.00 86.81 510 LEU A N 1
ATOM 4217 C CA . LEU A 1 510 ? -20.416 2.046 21.373 1.00 86.81 510 LEU A CA 1
ATOM 4218 C C . LEU A 1 510 ? -21.575 2.345 22.328 1.00 86.81 510 LEU A C 1
ATOM 4220 O O . LEU A 1 510 ? -22.621 1.719 22.226 1.00 86.81 510 LEU A O 1
ATOM 4224 N N . SER A 1 511 ? -21.415 3.302 23.244 1.00 83.75 511 SER A N 1
ATOM 4225 C CA . SER A 1 511 ? -22.453 3.645 24.224 1.00 83.75 511 SER A CA 1
ATOM 4226 C C . SER A 1 511 ? -23.769 4.074 23.569 1.00 83.75 511 SER A C 1
ATOM 4228 O O . SER A 1 511 ? -24.832 3.712 24.067 1.00 83.75 511 SER A O 1
ATOM 4230 N N . ASP A 1 512 ? -23.699 4.821 22.468 1.00 86.50 512 ASP A N 1
ATOM 4231 C CA . ASP A 1 512 ? -24.868 5.312 21.735 1.00 86.50 512 ASP A CA 1
ATOM 4232 C C . ASP A 1 512 ? -25.668 4.163 21.087 1.00 86.50 512 ASP A C 1
ATOM 4234 O O . ASP A 1 512 ? -26.872 4.296 20.883 1.00 86.50 512 ASP A O 1
ATOM 4238 N N . HIS A 1 513 ? -25.035 3.010 20.841 1.00 84.12 513 HIS A N 1
ATOM 4239 C CA . HIS A 1 513 ? -25.681 1.790 20.337 1.00 84.12 513 HIS A CA 1
ATOM 4240 C C . HIS A 1 513 ? -26.147 0.857 21.476 1.00 84.12 513 HIS A C 1
ATOM 4242 O O . HIS A 1 513 ? -26.247 -0.352 21.303 1.00 84.12 513 HIS A O 1
ATOM 4248 N N . ASN A 1 514 ? -26.445 1.413 22.661 1.00 67.50 514 ASN A N 1
ATOM 4249 C CA . ASN A 1 514 ? -27.165 0.745 23.755 1.00 67.50 514 ASN A CA 1
ATOM 4250 C C . ASN A 1 514 ? -26.610 -0.624 24.196 1.00 67.50 514 ASN A C 1
ATOM 4252 O O . ASN A 1 514 ? -27.362 -1.510 24.594 1.00 67.50 514 ASN A O 1
ATOM 4256 N N . VAL A 1 515 ? -25.285 -0.778 24.262 1.00 62.91 515 VAL A N 1
ATOM 4257 C CA . VAL A 1 515 ? -24.614 -2.037 24.664 1.00 62.91 515 VAL A CA 1
ATOM 4258 C C . VAL A 1 515 ? -24.929 -2.478 26.116 1.00 62.91 515 VAL A C 1
ATOM 4260 O O . VAL A 1 515 ? -24.348 -3.422 26.637 1.00 62.91 515 VAL A O 1
ATOM 4263 N N . GLY A 1 516 ? -25.812 -1.791 26.853 1.00 63.75 516 GLY A N 1
ATOM 4264 C CA . GLY A 1 516 ? -26.147 -2.105 28.252 1.00 63.75 516 GLY A CA 1
ATOM 4265 C C . GLY A 1 516 ? -24.951 -2.026 29.209 1.00 63.75 516 GLY A C 1
ATOM 4266 O O . GLY A 1 516 ? -25.031 -2.443 30.364 1.00 63.75 516 GLY A O 1
ATOM 4267 N N . ILE A 1 517 ? -23.827 -1.488 28.738 1.00 62.50 517 ILE A N 1
ATOM 4268 C CA . ILE A 1 517 ? -22.611 -1.307 29.511 1.00 62.50 517 ILE A CA 1
ATOM 4269 C C . ILE A 1 517 ? -22.771 -0.017 30.298 1.00 62.50 517 ILE A C 1
ATOM 4271 O O . ILE A 1 517 ? -22.772 1.064 29.718 1.00 62.50 517 ILE A O 1
ATOM 4275 N N . ASN A 1 518 ? -22.881 -0.120 31.623 1.00 64.62 518 ASN A N 1
ATOM 4276 C CA . ASN A 1 518 ? -22.851 1.050 32.491 1.00 64.62 518 ASN A CA 1
ATOM 4277 C C . ASN A 1 518 ? -21.419 1.625 32.511 1.00 64.62 518 ASN A C 1
ATOM 4279 O O . ASN A 1 518 ? -20.538 1.008 33.124 1.00 64.62 518 ASN A O 1
ATOM 4283 N N . PRO A 1 519 ? -21.160 2.806 31.914 1.00 59.81 519 PRO A N 1
ATOM 4284 C CA . PRO A 1 519 ? -19.813 3.374 31.842 1.00 59.81 519 PRO A CA 1
ATOM 4285 C C . PRO A 1 519 ? -19.185 3.568 33.233 1.00 59.81 519 PRO A C 1
ATOM 4287 O O . PRO A 1 519 ? -17.972 3.429 33.400 1.00 59.81 519 PRO A O 1
ATOM 4290 N N . ALA A 1 520 ? -20.009 3.798 34.264 1.00 62.56 520 ALA A N 1
ATOM 4291 C CA . ALA A 1 520 ? -19.558 4.006 35.639 1.00 62.56 520 ALA A CA 1
ATOM 4292 C C . ALA A 1 520 ? -18.921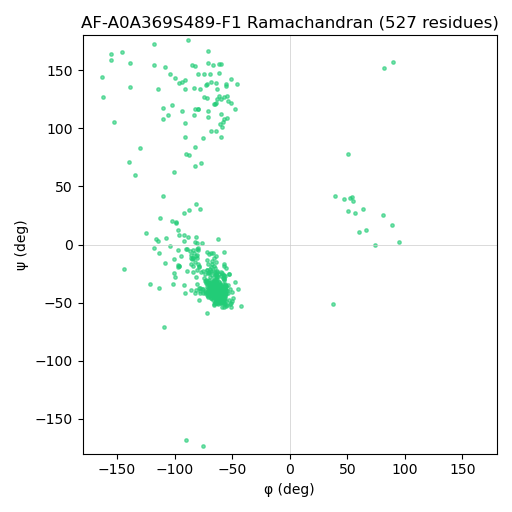 2.754 36.272 1.00 62.56 520 ALA A C 1
ATOM 4294 O O . ALA A 1 520 ? -17.976 2.877 37.053 1.00 62.56 520 ALA A O 1
ATOM 4295 N N . GLN A 1 521 ? -19.379 1.546 35.918 1.00 61.41 521 GLN A N 1
ATOM 4296 C CA . GLN A 1 521 ? -18.796 0.297 36.437 1.00 61.41 521 GLN A CA 1
ATOM 4297 C C . GLN A 1 521 ? -17.364 0.070 35.929 1.00 61.41 521 GLN A C 1
ATOM 4299 O O . GLN A 1 521 ? -16.550 -0.579 36.585 1.00 61.41 521 GLN A O 1
ATOM 4304 N N . ILE A 1 522 ? -17.035 0.637 34.772 1.00 55.19 522 ILE A N 1
ATOM 4305 C CA . ILE A 1 522 ? -15.742 0.467 34.111 1.00 55.19 522 ILE A CA 1
ATOM 4306 C C . ILE A 1 522 ? -14.738 1.529 34.531 1.00 55.19 522 ILE A C 1
ATOM 4308 O O . ILE A 1 522 ? -13.584 1.184 34.791 1.00 55.19 522 ILE A O 1
ATOM 4312 N N . VAL A 1 523 ? -15.163 2.792 34.641 1.00 57.12 523 VAL A N 1
ATOM 4313 C CA . VAL A 1 523 ? -14.305 3.876 35.148 1.00 57.12 523 VAL A CA 1
ATOM 4314 C C . VAL A 1 523 ? -13.742 3.494 36.523 1.00 57.12 523 VAL A C 1
ATOM 4316 O O . VAL A 1 523 ? -12.544 3.641 36.766 1.00 57.12 523 VAL A O 1
ATOM 4319 N N . GLY A 1 524 ? -14.566 2.870 37.376 1.00 56.28 524 GLY A N 1
ATOM 4320 C CA . GLY A 1 524 ? -14.128 2.332 38.667 1.00 56.28 524 GLY A CA 1
ATOM 4321 C C . GLY A 1 524 ? -13.122 1.174 38.573 1.00 56.28 524 GLY A C 1
ATOM 4322 O O . GLY A 1 524 ? -12.214 1.089 39.398 1.00 56.28 524 GLY A O 1
ATOM 4323 N N . LYS A 1 525 ? -13.239 0.298 37.564 1.00 52.38 525 LYS A N 1
ATOM 4324 C CA . LYS A 1 525 ? -12.373 -0.885 37.396 1.00 52.38 525 LYS A CA 1
ATOM 4325 C C . LYS A 1 525 ? -10.996 -0.544 36.823 1.00 52.38 525 LYS A C 1
ATOM 4327 O O . LYS A 1 525 ? -10.005 -1.139 37.238 1.00 52.38 525 LYS A O 1
ATOM 4332 N N . TYR A 1 526 ? -10.928 0.404 35.890 1.00 52.31 526 TYR A N 1
ATOM 4333 C CA . TYR A 1 526 ? -9.693 0.717 35.162 1.00 52.31 526 TYR A CA 1
ATOM 4334 C C . TYR A 1 526 ? -8.997 2.001 35.621 1.00 52.31 526 TYR A C 1
ATOM 4336 O O . TYR A 1 526 ? -7.925 2.306 35.106 1.00 52.31 526 TYR A O 1
ATOM 4344 N N . LYS A 1 527 ? -9.558 2.731 36.602 1.00 53.34 527 LYS A N 1
ATOM 4345 C CA . LYS A 1 527 ? -9.021 4.020 37.083 1.00 53.34 527 LYS A CA 1
ATOM 4346 C C . LYS A 1 527 ? -8.664 4.961 35.922 1.00 53.34 527 LYS A C 1
ATOM 4348 O O . LYS A 1 527 ? -7.626 5.620 35.947 1.00 53.34 527 LYS A O 1
ATOM 4353 N N . LEU A 1 528 ? -9.502 4.963 34.887 1.00 49.75 528 LEU A N 1
ATOM 4354 C CA . LEU A 1 528 ? -9.386 5.912 33.786 1.00 49.75 528 LEU A CA 1
ATOM 4355 C C . LEU A 1 528 ? -9.673 7.297 34.381 1.00 49.75 528 LEU A C 1
ATOM 4357 O O . LEU A 1 528 ? -10.712 7.472 35.019 1.00 49.75 528 LEU A O 1
ATOM 4361 N N . VAL A 1 529 ? -8.701 8.207 34.274 1.00 43.69 529 VAL A N 1
ATOM 4362 C CA . VAL A 1 529 ? -8.772 9.577 34.814 1.00 43.69 529 VAL A CA 1
ATOM 4363 C C . VAL A 1 529 ? -9.609 10.461 33.907 1.00 43.69 529 VAL A C 1
ATOM 4365 O O . VAL A 1 529 ? -9.404 10.378 32.675 1.00 43.69 529 VAL A O 1
#

Sequence (529 aa):
MQNQKFKARPVLQMPSLIKLPYELLQLILSHLTLRNLAALSRTCKELHNLIMSDYTWQNLVHQDLTCSPNLLLGENYYFFYKRMHIGHVEMVKTYLGDDNQYCKSIRSLCTKCNPDEFSGWKLISYSYKMYLRMPTLSEGLLFAARNGLEQFGRRILHQFRRTWHNYTSACSNYDNPIKIAALIAIIHDHIHFVWMLEAHASPRLWCPTTLISTSEQKLFYKALLSPYRTCRCMLNLIKPERIPPLNAAYNNDMTKLQQLISLRGIKSVNKKDRHDCNLLQYCVIFQFNDSIKILIDHGASINDEFSNPAISLLEMIIIKQNIKCFQWFIHDGNVQLCIKLSIQHTFIDGIHYLYRLYNQEEMKIMIREEVYLQLEAILKDTKSEYYCQFLLAHLDLCDFLDLMTIIKLVPYLKIDQSTITEFYNNNASLSLICMLSRSDLTPIQIAKSLPYFDLLQIILLLADKSLDDDMIMLQRIFINIIDTRCRIILTDNRMQTRYDRVINYYLQYLSDHNVGINPAQIVGKYKLV

Foldseek 3Di:
DDDPDDPPDPPPPDPDLLPDPLVVNLVVLLPDDPVVLVVQLPPDVSSVVSSVDLVSLLSVCVQFFHPDADAFALGGSVLSVCCQAQHLLSVLCQWQPPPAPLSVVQVVVCVVPDPLRRRHPLVVVLVVCLPPDDVSLLSQLLSSLLRLRQNSNLVSLVSCVVCVVVPVPPPPPPLPSLLSSLLNNLLNVNVSNNVSSVVRPDPVSLDCPDDQPPVSLLSLVSSLLREDDSVVVVCSSVVCVVVVLLVCLVVVVVVVNLCCLPVCVDVDQQDADPSRDGSLLSCLSVVSLVSNVSSVVSPHDQQDARVRVGGHSLLSNVSHVNLSSLVVCVVVPCLLVNLLSLLVCVVNVSLVVLVVQVVDVVSVVSNLVSLLVLLVVLCVVEPLVLLSVLCNVQSVVDDPVLSSLSSNCSVLSSQRCNLLDLPSHSSSSSSLVSLLVDPPDALQNSLVVGSVNSSLVSLLVSLVVDDPDNLVSLVVSLVSLCVRQVSRDTPDPSSVVSSVVNSVVSVVVSVVSPSVDDVVVVCVVNVPD

pLDDT: mean 76.21, std 12.27, range [37.31, 95.88]

Mean predicted aligned error: 11.48 Å

Secondary structure (DSSP, 8-state):
-------PPP------GGGS-HHHHHHHHHTS-HHHHHHHTTT-HHHHHHHTSHHHHHHHIIIII-SS--PPTT--HHHHHHHHHH-HHHHHHHHH-TT-HHHHHHHHHHHHS-GGG--HHHHHHHHHHTTT-SHHHHHHHHHHHHTT-HHHHHHHHHHHHHHHTTSTTT-TTTTHHHHHHHHHHHHTT-HHHHHHHHHHS-GGGG---SPPPHHHHHHHHHHHTS-TTSHHHHHHHH-GGGSHHHHHHHTT-HHHHHHHHHTT-SS-TT---TTS--HHHHHHHTT-HHHHHHHHHTT--TT-EEETTEEEHHHHHHHTT-HHHHHHHHHTT-HHHHHHHHHHTGGGTTHHHHHHHHTSHHHHHHHHHHHHHHHHHHHHH-S-HHHHHHHHHHGGG--HHHHHHHHHHHHHHSSHHHHH-S-SSHHHHHHHHHHHH-TTS-HHHHHHTSHHHHHHHHHHHHHTT-SSSHHHHHHHHHHHIIIIITT---SSHHHHHHHHHHHHHHHHHHHHTT----HHHHHHHHT--

Solvent-accessible surface area (backbone atoms only — not comparable to full-atom values): 29824 Å² total; per-residue (Å²): 140,80,86,78,76,77,75,76,71,78,79,74,75,70,74,56,78,85,72,50,56,67,69,58,51,50,54,56,56,72,73,48,53,71,70,54,48,59,54,48,38,70,74,42,71,67,50,25,53,54,59,70,30,50,66,56,25,42,54,46,36,42,66,54,32,18,86,67,75,87,67,54,61,59,45,48,39,55,53,47,51,48,38,55,46,52,8,61,67,55,52,51,32,69,42,39,34,81,85,34,68,63,51,52,51,53,46,57,56,48,69,76,40,69,82,84,72,67,49,3,65,48,50,55,49,38,70,64,39,71,82,74,56,67,76,57,48,45,55,46,35,38,51,20,19,55,70,25,20,33,40,44,32,49,54,46,50,54,50,46,59,74,56,43,75,82,49,78,86,79,56,88,77,66,60,47,48,66,50,52,16,38,32,40,4,30,45,60,68,16,52,69,28,37,52,47,47,60,76,71,42,62,78,74,63,67,60,79,86,65,85,72,50,78,66,53,46,50,42,48,35,48,25,60,63,34,61,85,76,47,53,68,68,47,47,69,67,69,45,41,86,82,39,62,59,55,38,22,47,72,70,66,34,59,69,58,30,52,47,40,58,70,72,66,71,46,94,48,67,68,51,56,49,98,77,56,42,27,58,56,58,50,26,55,65,65,61,35,60,73,51,38,52,55,39,49,79,71,68,36,67,73,85,47,58,37,76,60,67,80,41,45,46,62,54,50,31,54,56,55,64,38,63,72,62,49,54,56,46,46,74,74,66,49,44,69,62,52,48,49,48,28,59,74,37,32,92,70,59,19,54,64,57,50,62,64,47,50,80,38,74,76,42,44,57,55,48,50,54,46,51,48,52,54,42,53,52,40,40,77,76,36,89,55,37,69,62,36,52,52,48,62,76,46,52,87,77,46,55,71,70,50,48,56,52,52,49,65,39,48,71,48,58,64,39,60,54,35,77,52,30,79,61,57,43,67,66,46,36,48,21,52,52,29,38,50,69,36,85,88,55,50,42,67,59,53,38,71,71,36,74,65,43,59,53,52,51,53,51,52,59,49,42,75,70,52,91,83,74,45,61,62,53,55,50,50,52,54,50,45,49,53,72,41,54,70,66,65,59,46,69,45,65,71,40,34,57,41,48,53,45,25,51,49,48,54,54,48,57,49,57,75,67,66,62,81,70,60,67,68,68,47,41,71,72,67,66,66,127

Nearest PDB structures (foldseek):
  4g8l-assembly2_B  TM=4.416E-01  e=1.303E-01  Homo sapiens
  6fes-assembly1_A  TM=2.328E-01  e=5.778E-03  synthetic construct
  4g8l-assembly4_D  TM=3.204E-01  e=7.213E-02  Homo sapiens